Protein AF-A0A560P5G9-F1 (afdb_monomer_lite)

pLDDT: mean 82.98, std 13.82, range [34.44, 97.81]

Secondary structure (DSSP, 8-state):
-HHHHHHHHHHHGGGSTTT-SPPHHHHHH-HHHHHHHHHHH---HHHHHHHHHHHHHH-HHHHSS-PPPGGGS---PPP-PPPPPPPHHHHHHHHHHHHHHHHHHGGGTTTHHHHHHGGGSTTTB--HHHHHHHH-TTSPPPPBHHHHHHHTT-TTTTSGGG--SSHHHHHHHHHHHHHHHHHHHHHHH---HHHHTT-BTT-EEEEESS--EE-TTS-EEE----EEEEEEE-TTTSS-EEEEEEE-HHHHHHHHHHHHHHHHHHHHHT---STTSBSSB-GGGGSTTGGGPPS-B----HHHHTT-GGG--B--HHHHHHHHHH-TTS--TT-GGG-TTSBP---HHHHHHHHHHHHHHHSSS-HHHHHHHTT-SSHHHHHHHTTTGGGS--SSSEEETTTTEEEPPTT-GGG--

Structure (mmCIF, N/CA/C/O backbone):
data_AF-A0A560P5G9-F1
#
_entry.id   AF-A0A560P5G9-F1
#
loop_
_atom_site.group_PDB
_atom_site.id
_atom_site.type_symbol
_atom_site.label_atom_id
_atom_site.label_alt_id
_atom_site.label_comp_id
_atom_site.label_asym_id
_atom_site.label_entity_id
_atom_site.label_seq_id
_atom_site.pdbx_PDB_ins_code
_atom_site.Cartn_x
_atom_site.Cartn_y
_atom_site.Cartn_z
_atom_site.occupancy
_atom_site.B_iso_or_equiv
_atom_site.auth_seq_id
_atom_site.auth_comp_id
_atom_site.auth_asym_id
_atom_site.auth_atom_id
_atom_site.pdbx_PDB_model_num
ATOM 1 N N . MET A 1 1 ? -22.847 15.358 -3.577 1.00 71.81 1 MET A N 1
ATOM 2 C CA . MET A 1 1 ? -23.819 14.592 -4.395 1.00 71.81 1 MET A CA 1
ATOM 3 C C . MET A 1 1 ? -25.235 14.656 -3.817 1.00 71.81 1 MET A C 1
ATOM 5 O O . MET A 1 1 ? -26.119 15.106 -4.530 1.00 71.81 1 MET A O 1
ATOM 9 N N . VAL A 1 2 ? -25.445 14.333 -2.532 1.00 85.69 2 VAL A N 1
ATOM 10 C CA . VAL A 1 2 ? -26.780 14.330 -1.884 1.00 85.69 2 VAL A CA 1
ATOM 11 C C . VAL A 1 2 ? -27.497 15.691 -1.908 1.00 85.69 2 VAL A C 1
ATOM 13 O O . VAL A 1 2 ? -28.659 15.735 -2.282 1.00 85.69 2 VAL A O 1
ATOM 16 N N . LEU A 1 3 ? -26.820 16.814 -1.629 1.00 87.56 3 LEU A N 1
ATOM 17 C CA . LEU A 1 3 ? -27.444 18.151 -1.736 1.00 87.56 3 LEU A CA 1
ATOM 18 C C . LEU A 1 3 ? -27.919 18.481 -3.160 1.00 87.56 3 LEU A C 1
ATOM 20 O O . LEU A 1 3 ? -28.943 19.126 -3.347 1.00 87.56 3 LEU A O 1
ATOM 24 N N . ARG A 1 4 ? -27.209 17.993 -4.184 1.00 89.62 4 ARG A N 1
ATOM 25 C CA . ARG A 1 4 ? -27.624 18.157 -5.584 1.00 89.62 4 ARG A CA 1
ATOM 26 C C . ARG A 1 4 ? -28.879 17.344 -5.890 1.00 89.62 4 ARG A C 1
ATOM 28 O O . ARG A 1 4 ? -29.735 17.822 -6.623 1.00 89.62 4 ARG A O 1
ATOM 35 N N . MET A 1 5 ? -28.984 16.141 -5.325 1.00 89.50 5 MET A N 1
ATOM 36 C CA . MET A 1 5 ? -30.197 15.322 -5.407 1.00 89.50 5 MET A CA 1
ATOM 37 C C . MET A 1 5 ? -31.365 16.001 -4.686 1.00 89.50 5 MET A C 1
ATOM 39 O O . MET A 1 5 ? -32.452 16.066 -5.242 1.00 89.50 5 MET A O 1
ATOM 43 N N . ALA A 1 6 ? -31.121 16.571 -3.503 1.00 92.00 6 ALA A N 1
ATOM 44 C CA . ALA A 1 6 ? -32.118 17.319 -2.739 1.00 92.00 6 ALA A CA 1
ATOM 45 C C . ALA A 1 6 ? -32.667 18.513 -3.535 1.00 92.00 6 ALA A C 1
ATOM 47 O O . ALA A 1 6 ? -33.876 18.650 -3.679 1.00 92.00 6 ALA A O 1
ATOM 48 N N . MET A 1 7 ? -31.790 19.319 -4.146 1.00 92.50 7 MET A N 1
ATOM 49 C CA . MET A 1 7 ? -32.210 20.444 -4.993 1.00 92.50 7 MET A CA 1
ATOM 50 C C . MET A 1 7 ? -33.044 19.999 -6.202 1.00 92.50 7 MET A C 1
ATOM 52 O O . MET A 1 7 ? -34.042 20.640 -6.525 1.00 92.50 7 MET A O 1
ATOM 56 N N . LYS A 1 8 ? -32.665 18.895 -6.863 1.00 92.44 8 LYS A N 1
ATOM 57 C CA . LYS A 1 8 ? -33.441 18.339 -7.984 1.00 92.44 8 LYS A CA 1
ATOM 58 C C . LYS A 1 8 ? -34.824 17.876 -7.536 1.00 92.44 8 LYS A C 1
ATOM 60 O O . LYS A 1 8 ? -35.811 18.295 -8.129 1.00 92.44 8 LYS A O 1
ATOM 65 N N . PHE A 1 9 ? -34.891 17.108 -6.450 1.00 94.00 9 PHE A N 1
ATOM 66 C CA . PHE A 1 9 ? -36.147 16.649 -5.863 1.00 94.00 9 PHE A CA 1
ATOM 67 C C . PHE A 1 9 ? -37.080 17.814 -5.522 1.00 94.00 9 PHE A C 1
ATOM 69 O O . PHE A 1 9 ? -38.258 17.784 -5.874 1.00 94.00 9 PHE A O 1
ATOM 76 N N . CYS A 1 10 ? -36.549 18.855 -4.875 1.00 95.06 10 CYS A N 1
ATOM 77 C CA . CYS A 1 10 ? -37.292 20.062 -4.526 1.00 95.06 10 CYS A CA 1
ATOM 78 C C . CYS A 1 10 ? -37.904 20.748 -5.757 1.00 95.06 10 CYS A C 1
ATOM 80 O O . CYS A 1 10 ? -39.062 21.163 -5.725 1.00 95.06 10 CYS A O 1
ATOM 82 N N . TYR A 1 11 ? -37.147 20.830 -6.854 1.00 93.75 11 TYR A N 1
ATOM 83 C CA . TYR A 1 11 ? -37.621 21.406 -8.110 1.00 93.75 11 TYR A CA 1
ATOM 84 C C . TYR A 1 11 ? -38.645 20.514 -8.826 1.00 93.75 11 TYR A C 1
ATOM 86 O O . TYR A 1 11 ? -39.613 21.017 -9.393 1.00 93.75 11 TYR A O 1
ATOM 94 N N . GLU A 1 12 ? -38.469 19.192 -8.782 1.00 92.50 12 GLU A N 1
ATOM 95 C CA . GLU A 1 12 ? -39.383 18.207 -9.379 1.00 92.50 12 GLU A CA 1
ATOM 96 C C . GLU A 1 12 ? -40.786 18.248 -8.752 1.00 92.50 12 GLU A C 1
ATOM 98 O O . GLU A 1 12 ? -41.773 17.989 -9.445 1.00 92.50 12 GLU A O 1
ATOM 103 N N . GLN A 1 13 ? -40.911 18.681 -7.490 1.00 91.75 13 GLN A N 1
ATOM 104 C CA . GLN A 1 13 ? -42.213 18.820 -6.826 1.00 91.75 13 GLN A CA 1
ATOM 105 C C . GLN A 1 13 ? -43.145 19.841 -7.500 1.00 91.75 13 GLN A C 1
ATOM 107 O O . GLN A 1 13 ? -44.356 19.763 -7.299 1.00 91.75 13 GLN A O 1
ATOM 112 N N . LYS A 1 14 ? -42.637 20.710 -8.392 1.00 90.12 14 LYS A N 1
ATOM 113 C CA . LYS A 1 14 ? -43.455 21.628 -9.210 1.00 90.12 14 LYS A CA 1
ATOM 114 C C . LYS A 1 14 ? -44.554 20.930 -10.014 1.00 90.12 14 LYS A C 1
ATOM 116 O O . LYS A 1 14 ? -45.541 21.560 -10.374 1.00 90.12 14 LYS A O 1
ATOM 121 N N . GLN A 1 15 ? -44.374 19.643 -10.319 1.00 86.50 15 GLN A N 1
ATOM 122 C CA . GLN A 1 15 ? -45.362 18.835 -11.037 1.00 86.50 15 GLN A CA 1
ATOM 123 C C . GLN A 1 15 ? -46.578 18.484 -10.164 1.00 86.50 15 GLN A C 1
ATOM 125 O O . GLN A 1 15 ? -47.654 18.194 -10.683 1.00 86.50 15 GLN A O 1
ATOM 130 N N . LYS A 1 16 ? -46.440 18.535 -8.834 1.00 86.75 16 LYS A N 1
ATOM 131 C CA . LYS A 1 16 ? -47.523 18.296 -7.878 1.00 86.75 16 LYS A CA 1
ATOM 132 C C . LYS A 1 16 ? -48.209 19.629 -7.574 1.00 86.75 16 LYS A C 1
ATOM 134 O O . LYS A 1 16 ? -47.685 20.448 -6.822 1.00 86.75 16 LYS A O 1
ATOM 139 N N . ARG A 1 17 ? -49.409 19.827 -8.134 1.00 81.19 17 ARG A N 1
ATOM 140 C CA . ARG A 1 17 ? -50.190 21.084 -8.069 1.00 81.19 17 ARG A CA 1
ATOM 141 C C . ARG A 1 17 ? -50.418 21.624 -6.647 1.00 81.19 17 ARG A C 1
ATOM 143 O O . ARG A 1 17 ? -50.557 22.828 -6.485 1.00 81.19 17 ARG A O 1
ATOM 150 N N . LEU A 1 18 ? -50.443 20.749 -5.639 1.00 82.75 18 LEU A N 1
ATOM 151 C CA . LEU A 1 18 ? -50.641 21.104 -4.226 1.00 82.75 18 LEU A CA 1
ATOM 152 C C . LEU A 1 18 ? -49.345 21.421 -3.459 1.00 82.75 18 LEU A C 1
ATOM 154 O O . LEU A 1 18 ? -49.421 21.942 -2.353 1.00 82.75 18 LEU A O 1
ATOM 158 N N . VAL A 1 19 ? -48.174 21.084 -4.008 1.00 86.19 19 VAL A N 1
ATOM 159 C CA . VAL A 1 19 ? -46.874 21.239 -3.327 1.00 86.19 19 VAL A CA 1
ATOM 160 C C . VAL A 1 19 ? -46.068 22.378 -3.947 1.00 86.19 19 VAL A C 1
ATOM 162 O O . VAL A 1 19 ? -45.534 23.216 -3.227 1.00 86.19 19 VAL A O 1
ATOM 165 N N . GLY A 1 20 ? -46.002 22.437 -5.281 1.00 88.81 20 GLY A N 1
ATOM 166 C CA . GLY A 1 20 ? -45.178 23.420 -5.984 1.00 88.81 20 GLY A CA 1
ATOM 167 C C . GLY A 1 20 ? -43.673 23.166 -5.830 1.00 88.81 20 GLY A C 1
ATOM 168 O O . GLY A 1 20 ? -43.239 22.072 -5.476 1.00 88.81 20 GLY A O 1
ATOM 169 N N . VAL A 1 21 ? -42.855 24.172 -6.153 1.00 91.94 21 VAL A N 1
ATOM 170 C CA . VAL A 1 21 ? -41.396 24.101 -5.961 1.00 91.94 21 VAL A CA 1
ATOM 171 C C . VAL A 1 21 ? -41.089 24.220 -4.471 1.00 91.94 21 VAL A C 1
ATOM 173 O O . VAL A 1 21 ? -41.477 25.204 -3.846 1.00 91.94 21 VAL A O 1
ATOM 176 N N . LEU A 1 22 ? -40.358 23.250 -3.923 1.00 93.94 22 LEU A N 1
ATOM 177 C CA . LEU A 1 22 ? -39.898 23.305 -2.537 1.00 93.94 22 LEU A CA 1
ATOM 178 C C . LEU A 1 22 ? -38.559 24.039 -2.418 1.00 93.94 22 LEU A C 1
ATOM 180 O O . LEU A 1 22 ? -37.716 23.972 -3.314 1.00 93.94 22 LEU A O 1
ATOM 184 N N . SER A 1 23 ? -38.312 24.674 -1.276 1.00 93.31 23 SER A N 1
ATOM 185 C CA . SER A 1 23 ? -36.971 25.111 -0.879 1.00 93.31 23 SER A CA 1
ATOM 186 C C . SER A 1 23 ? -36.222 23.999 -0.129 1.00 93.31 23 SER A C 1
ATOM 188 O O . SER A 1 23 ? -36.818 23.032 0.354 1.00 93.31 23 SER A O 1
ATOM 190 N N . LEU A 1 24 ? -34.894 24.121 -0.013 1.00 91.31 24 LEU A N 1
ATOM 191 C CA . LEU A 1 24 ? -34.109 23.219 0.844 1.00 91.31 24 LEU A CA 1
ATOM 192 C C . LEU A 1 24 ? -34.473 23.385 2.324 1.00 91.31 24 LEU A C 1
ATOM 194 O O . LEU A 1 24 ? -34.481 22.408 3.063 1.00 91.31 24 LEU A O 1
ATOM 198 N N . GLU A 1 25 ? -34.812 24.604 2.739 1.00 92.62 25 GLU A N 1
ATOM 199 C CA . GLU A 1 25 ? -35.335 24.878 4.075 1.00 92.62 25 GLU A CA 1
ATOM 200 C C . GLU A 1 25 ? -36.607 24.066 4.336 1.00 92.62 25 GLU A C 1
ATOM 202 O O . GLU A 1 25 ? -36.661 23.315 5.306 1.00 92.62 25 GLU A O 1
ATOM 207 N N . GLN A 1 26 ? -37.596 24.123 3.440 1.00 92.44 26 GLN A N 1
ATOM 208 C CA . GLN A 1 26 ? -38.831 23.342 3.565 1.00 92.44 26 GLN A CA 1
ATOM 209 C C . GLN A 1 26 ? -38.547 21.837 3.594 1.00 92.44 26 GLN A C 1
ATOM 211 O O . GLN A 1 26 ? -39.134 21.107 4.392 1.00 92.44 26 GLN A O 1
ATOM 216 N N . LEU A 1 27 ? -37.611 21.369 2.765 1.00 93.19 27 LEU A N 1
ATOM 217 C CA . LEU A 1 27 ? -37.204 19.967 2.758 1.00 93.19 27 LEU A CA 1
ATOM 218 C C . LEU A 1 27 ? -36.605 19.525 4.102 1.00 93.19 27 LEU A C 1
ATOM 220 O O . LEU A 1 27 ? -36.871 18.410 4.540 1.00 93.19 27 LEU A O 1
ATOM 224 N N . PHE A 1 28 ? -35.794 20.366 4.747 1.00 92.81 28 PHE A N 1
ATOM 225 C CA . PHE A 1 28 ? -35.092 20.025 5.989 1.00 92.81 28 PHE A CA 1
ATOM 226 C C . PHE A 1 28 ? -35.846 20.391 7.273 1.00 92.81 28 PHE A C 1
ATOM 228 O O . PHE A 1 28 ? -35.380 20.030 8.354 1.00 92.81 28 PHE A O 1
ATOM 235 N N . THR A 1 29 ? -36.993 21.064 7.171 1.00 91.88 29 THR A N 1
ATOM 236 C CA . THR A 1 29 ? -37.846 21.464 8.306 1.00 91.88 29 THR A CA 1
ATOM 237 C C . THR A 1 29 ? -39.138 20.652 8.386 1.00 91.88 29 THR A C 1
ATOM 239 O O . THR A 1 29 ? -39.645 20.426 9.481 1.00 91.88 29 THR A O 1
ATOM 242 N N . VAL A 1 30 ? -39.667 20.166 7.255 1.00 91.81 30 VAL A N 1
ATOM 243 C CA . VAL A 1 30 ? -40.956 19.459 7.202 1.00 91.81 30 VAL A CA 1
ATOM 244 C C . VAL A 1 30 ? -40.748 17.940 7.118 1.00 91.81 30 VAL A C 1
ATOM 246 O O . VAL A 1 30 ? -40.237 17.450 6.104 1.00 91.81 30 VAL A O 1
ATOM 249 N N . PRO A 1 31 ? -41.182 17.153 8.129 1.00 90.25 31 PRO A N 1
ATOM 250 C CA . PRO A 1 31 ? -40.898 15.717 8.179 1.00 90.25 31 PRO A CA 1
ATOM 251 C C . PRO A 1 31 ? -41.383 14.941 6.954 1.00 90.25 31 PRO A C 1
ATOM 253 O O . PRO A 1 31 ? -40.694 14.053 6.455 1.00 90.25 31 PRO A O 1
ATOM 256 N N . VAL A 1 32 ? -42.557 15.308 6.437 1.00 89.56 32 VAL A N 1
ATOM 257 C CA . VAL A 1 32 ? -43.189 14.641 5.293 1.00 89.56 32 VAL A CA 1
ATOM 258 C C . VAL A 1 32 ? -42.369 14.823 4.012 1.00 89.56 32 VAL A C 1
ATOM 260 O O . VAL A 1 32 ? -42.210 13.870 3.248 1.00 89.56 32 VAL A O 1
ATOM 263 N N . TYR A 1 33 ? -41.802 16.012 3.785 1.00 91.88 33 TYR A N 1
ATOM 264 C CA . TYR A 1 33 ? -40.976 16.275 2.604 1.00 91.88 33 TYR A CA 1
ATOM 265 C C . TYR A 1 33 ? -39.641 15.542 2.679 1.00 91.88 33 TYR A C 1
ATOM 267 O O . TYR A 1 33 ? -39.223 14.936 1.690 1.00 91.88 33 TYR A O 1
ATOM 275 N N . LEU A 1 34 ? -39.011 15.515 3.856 1.00 89.88 34 LEU A N 1
ATOM 276 C CA . LEU A 1 34 ? -37.773 14.767 4.054 1.00 89.88 34 LEU A CA 1
ATOM 277 C C . LEU A 1 34 ? -37.990 13.257 3.883 1.00 89.88 34 LEU A C 1
ATOM 279 O O . LEU A 1 34 ? -37.208 12.598 3.198 1.00 89.88 34 LEU A O 1
ATOM 283 N N . ALA A 1 35 ? -39.081 12.712 4.428 1.00 87.75 35 ALA A N 1
ATOM 284 C CA . ALA A 1 35 ? -39.446 11.308 4.249 1.00 87.75 35 ALA A CA 1
ATOM 285 C C . ALA A 1 35 ? -39.713 10.961 2.772 1.00 87.75 35 ALA A C 1
ATOM 287 O O . ALA A 1 35 ? -39.251 9.926 2.286 1.00 87.75 35 ALA A O 1
ATOM 288 N N . ALA A 1 36 ? -40.408 11.836 2.036 1.00 89.06 36 ALA A N 1
ATOM 289 C CA . ALA A 1 36 ? -40.641 11.662 0.604 1.00 89.06 36 ALA A CA 1
ATOM 290 C C . ALA A 1 36 ? -39.327 11.672 -0.194 1.00 89.06 36 ALA A C 1
ATOM 292 O O . ALA A 1 36 ? -39.118 10.794 -1.029 1.00 89.06 36 ALA A O 1
ATOM 293 N N . PHE A 1 37 ? -38.407 12.589 0.118 1.00 91.62 37 PHE A N 1
ATOM 294 C CA . PHE A 1 37 ? -37.076 12.625 -0.486 1.00 91.62 37 PHE A CA 1
ATOM 295 C C . PHE A 1 37 ? -36.280 11.342 -0.223 1.00 91.62 37 PHE A C 1
ATOM 297 O O . PHE A 1 37 ? -35.709 10.772 -1.153 1.00 91.62 37 PHE A O 1
ATOM 304 N N . ILE A 1 38 ? -36.270 10.856 1.023 1.00 89.00 38 ILE A N 1
ATOM 305 C CA . ILE A 1 38 ? -35.575 9.616 1.397 1.00 89.00 38 ILE A CA 1
ATOM 306 C C . ILE A 1 38 ? -36.136 8.428 0.606 1.00 89.00 38 ILE A C 1
ATOM 308 O O . ILE A 1 38 ? -35.370 7.628 0.067 1.00 89.00 38 ILE A O 1
ATOM 312 N N . ARG A 1 39 ? -37.464 8.336 0.493 1.00 86.94 39 ARG A N 1
ATOM 313 C CA . ARG A 1 39 ? -38.150 7.247 -0.211 1.00 86.94 39 ARG A CA 1
ATOM 314 C C . ARG A 1 39 ? -37.923 7.279 -1.724 1.00 86.94 39 ARG A C 1
ATOM 316 O O . ARG A 1 39 ? -37.672 6.233 -2.317 1.00 86.94 39 ARG A O 1
ATOM 323 N N . GLU A 1 40 ? -38.036 8.452 -2.344 1.00 86.81 40 GLU A N 1
ATOM 324 C CA . GLU A 1 40 ? -38.000 8.604 -3.805 1.00 86.81 40 GLU A CA 1
ATOM 325 C C . GLU A 1 40 ? -36.568 8.613 -4.350 1.00 86.81 40 GLU A C 1
ATOM 327 O O . GLU A 1 40 ? -36.275 7.940 -5.335 1.00 86.81 40 GLU A O 1
ATOM 332 N N . GLN A 1 41 ? -35.655 9.330 -3.691 1.00 88.19 41 GLN A N 1
ATOM 333 C CA . GLN A 1 41 ? -34.289 9.521 -4.188 1.00 88.19 41 GLN A CA 1
ATOM 334 C C . GLN A 1 41 ? -33.287 8.524 -3.602 1.00 88.19 41 GLN A C 1
ATOM 336 O O . GLN A 1 41 ? -32.151 8.468 -4.073 1.00 88.19 41 GLN A O 1
ATOM 341 N N . LYS A 1 42 ? -33.684 7.764 -2.568 1.00 84.75 42 LYS A N 1
ATOM 342 C CA . LYS A 1 42 ? -32.856 6.763 -1.869 1.00 84.75 42 LYS A CA 1
ATOM 343 C C . LYS A 1 42 ? -31.412 7.249 -1.643 1.00 84.75 42 LYS A C 1
ATOM 345 O O . LYS A 1 42 ? -30.459 6.593 -2.071 1.00 84.75 42 LYS A O 1
ATOM 350 N N . PRO A 1 43 ? -31.219 8.433 -1.027 1.00 82.62 43 PRO A N 1
ATOM 351 C CA . PRO A 1 43 ? -29.888 8.976 -0.802 1.00 82.62 43 PRO A CA 1
ATOM 352 C C . PRO A 1 43 ? -29.088 8.049 0.118 1.00 82.62 43 PRO A C 1
ATOM 354 O O . PRO A 1 43 ? -29.647 7.366 0.974 1.00 82.62 43 PRO A O 1
ATOM 357 N N . VAL A 1 44 ? -27.758 8.067 -0.009 1.00 81.00 44 VAL A N 1
ATOM 358 C CA . VAL A 1 44 ? -26.877 7.313 0.895 1.00 81.00 44 VAL A CA 1
ATOM 359 C C . VAL A 1 44 ? -27.112 7.788 2.334 1.00 81.00 44 VAL A C 1
ATOM 361 O O . VAL A 1 44 ? -26.684 8.888 2.696 1.00 81.00 44 VAL A O 1
ATOM 364 N N . GLY A 1 45 ? -27.773 6.957 3.149 1.00 78.75 45 GLY A N 1
ATOM 365 C CA . GLY A 1 45 ? -28.266 7.323 4.484 1.00 78.75 45 GLY A CA 1
ATOM 366 C C . GLY A 1 45 ? -27.190 7.948 5.369 1.00 78.75 45 GLY A C 1
ATOM 367 O O . GLY A 1 45 ? -27.379 9.043 5.885 1.00 78.75 45 GLY A O 1
ATOM 368 N N . LYS A 1 46 ? -25.992 7.347 5.421 1.00 75.94 46 LYS A N 1
ATOM 369 C CA . LYS A 1 46 ? -24.834 7.875 6.170 1.00 75.94 46 LYS A CA 1
ATOM 370 C C . LYS A 1 46 ? -24.462 9.313 5.784 1.00 75.94 46 LYS A C 1
ATOM 372 O O . LYS A 1 46 ? -24.117 10.114 6.651 1.00 75.94 46 LYS A O 1
ATOM 377 N N . VAL A 1 47 ? -24.516 9.643 4.493 1.00 82.56 47 VAL A N 1
ATOM 378 C CA . VAL A 1 47 ? -24.169 10.981 3.989 1.00 82.56 47 VAL A CA 1
ATOM 379 C C . VAL A 1 47 ? -25.269 11.978 4.343 1.00 82.56 47 VAL A C 1
ATOM 381 O O . VAL A 1 47 ? -24.958 13.076 4.797 1.00 82.56 47 VAL A O 1
ATOM 384 N N . LEU A 1 48 ? -26.542 11.595 4.194 1.00 86.25 48 LEU A N 1
ATOM 385 C CA . LEU A 1 48 ? -27.674 12.440 4.579 1.00 86.25 48 LEU A CA 1
ATOM 386 C C . LEU A 1 48 ? -27.689 12.709 6.091 1.00 86.25 48 LEU A C 1
ATOM 388 O O . LEU A 1 48 ? -27.779 13.863 6.496 1.00 86.25 48 LEU A O 1
ATOM 392 N N . THR A 1 49 ? -27.506 11.680 6.921 1.00 85.62 49 THR A N 1
ATOM 393 C CA . THR A 1 49 ? -27.395 11.815 8.381 1.00 85.62 49 THR A CA 1
ATOM 394 C C . THR A 1 49 ? -26.234 12.725 8.773 1.00 85.62 49 THR A C 1
ATOM 396 O O . THR A 1 49 ? -26.387 13.563 9.659 1.00 85.62 49 THR A O 1
ATOM 399 N N . GLY A 1 50 ? -25.083 12.608 8.100 1.00 84.31 50 GLY A N 1
ATOM 400 C CA . GLY A 1 50 ? -23.943 13.503 8.308 1.00 84.31 50 GLY A CA 1
ATOM 401 C C . GLY A 1 50 ? -24.267 14.964 7.983 1.00 84.31 50 GLY A C 1
ATOM 402 O O . GLY A 1 50 ? -23.950 15.843 8.780 1.00 84.31 50 GLY A O 1
ATOM 403 N N . ILE A 1 51 ? -24.949 15.218 6.860 1.00 87.81 51 ILE A N 1
ATOM 404 C CA . ILE A 1 51 ? -25.395 16.564 6.463 1.00 87.81 51 ILE A CA 1
ATOM 405 C C . ILE A 1 51 ? -26.379 17.131 7.490 1.00 87.81 51 ILE A C 1
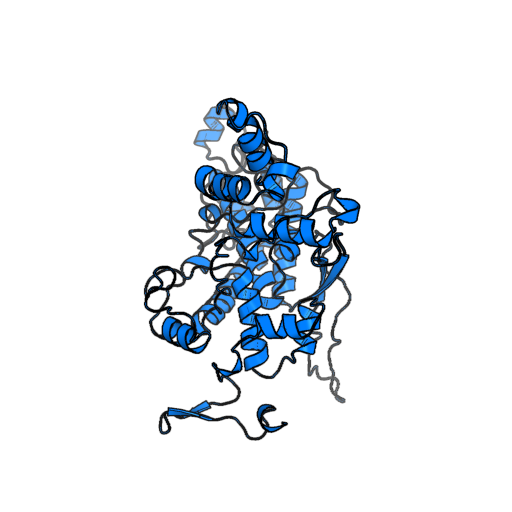ATOM 407 O O . ILE A 1 51 ? -26.181 18.247 7.960 1.00 87.81 51 ILE A O 1
ATOM 411 N N . LEU A 1 52 ? -27.402 16.366 7.878 1.00 89.38 52 LEU A N 1
ATOM 412 C CA . LEU A 1 52 ? -28.406 16.810 8.847 1.00 89.38 52 LEU A CA 1
ATOM 413 C C . LEU A 1 52 ? -27.774 17.108 10.212 1.00 89.38 52 LEU A C 1
ATOM 415 O O . LEU A 1 52 ? -28.043 18.158 10.782 1.00 89.38 52 LEU A O 1
ATOM 419 N N . ARG A 1 53 ? -26.868 16.252 10.710 1.00 87.56 53 ARG A N 1
ATOM 420 C CA . ARG A 1 53 ? -26.129 16.512 11.961 1.00 87.56 53 ARG A CA 1
ATOM 421 C C . ARG A 1 53 ? -25.265 17.766 11.871 1.00 87.56 53 ARG A C 1
ATOM 423 O O . ARG A 1 53 ? -25.235 18.540 12.822 1.00 87.56 53 ARG A O 1
ATOM 430 N N . ALA A 1 54 ? -24.586 17.976 10.743 1.00 87.25 54 ALA A N 1
ATOM 431 C CA . ALA A 1 54 ? -23.794 19.180 10.528 1.00 87.25 54 ALA A CA 1
ATOM 432 C C . ALA A 1 54 ? -24.684 20.434 10.546 1.00 87.25 54 ALA A C 1
ATOM 434 O O . ALA A 1 54 ? -24.377 21.380 11.263 1.00 87.25 54 ALA A O 1
ATOM 435 N N . LEU A 1 55 ? -25.819 20.424 9.843 1.00 88.94 55 LEU A N 1
ATOM 436 C CA . LEU A 1 55 ? -26.763 21.543 9.850 1.00 88.94 55 LEU A CA 1
ATOM 437 C C . LEU A 1 55 ? -27.357 21.793 11.249 1.00 88.94 55 LEU A C 1
ATOM 439 O O . LEU A 1 55 ? -27.363 22.928 11.713 1.00 88.94 55 LEU A O 1
ATOM 443 N N . VAL A 1 56 ? -27.758 20.745 11.975 1.00 88.38 56 VAL A N 1
ATOM 444 C CA . VAL A 1 56 ? -28.208 20.869 13.374 1.00 88.38 56 VAL A CA 1
ATOM 445 C C . VAL A 1 56 ? -27.115 21.499 14.248 1.00 88.38 56 VAL A C 1
ATOM 447 O O . VAL A 1 56 ? -27.415 22.384 15.043 1.00 88.38 56 VAL A O 1
ATOM 450 N N . SER A 1 57 ? -25.846 21.111 14.065 1.00 86.19 57 SER A N 1
ATOM 451 C CA . SER A 1 57 ? -24.717 21.672 14.827 1.00 86.19 57 SER A CA 1
ATOM 452 C C . SER A 1 57 ? -24.428 23.149 14.527 1.00 86.19 57 SER A C 1
ATOM 454 O O . SER A 1 57 ? -23.949 23.864 15.402 1.00 86.19 57 SER A O 1
ATOM 456 N N . VAL A 1 58 ? -24.743 23.624 13.314 1.00 88.12 58 VAL A N 1
ATOM 457 C CA . VAL A 1 58 ? -24.648 25.051 12.949 1.00 88.12 58 VAL A CA 1
ATOM 458 C C . VAL A 1 58 ? -25.698 25.877 13.707 1.00 88.12 58 VAL A C 1
ATOM 460 O O . VAL A 1 58 ? -25.445 27.038 14.032 1.00 88.12 58 VAL A O 1
ATOM 463 N N . GLY A 1 59 ? -26.835 25.260 14.043 1.00 85.75 59 GLY A N 1
ATOM 464 C CA . GLY A 1 59 ? -27.886 25.832 14.877 1.00 85.75 59 GLY A CA 1
ATOM 465 C C . GLY A 1 59 ? -28.868 26.726 14.113 1.00 85.75 59 GLY A C 1
ATOM 466 O O . GLY A 1 59 ? -28.519 27.401 13.142 1.00 85.75 59 GLY A O 1
ATOM 467 N N . GLY A 1 60 ? -30.120 26.757 14.584 1.00 86.06 60 GLY A N 1
ATOM 468 C CA . GLY A 1 60 ? -31.215 27.469 13.912 1.00 86.06 60 GLY A CA 1
ATOM 469 C C . GLY A 1 60 ? -31.004 28.980 13.797 1.00 86.06 60 GLY A C 1
ATOM 470 O O . GLY A 1 60 ? -31.355 29.565 12.780 1.00 86.06 60 GLY A O 1
ATOM 471 N N . ASN A 1 61 ? -30.324 29.598 14.768 1.00 86.06 61 ASN A N 1
ATOM 472 C CA . ASN A 1 61 ? -30.035 31.038 14.755 1.00 86.06 61 ASN A CA 1
ATOM 473 C C . ASN A 1 61 ? -29.152 31.465 13.573 1.00 86.06 61 ASN A C 1
ATOM 475 O O . ASN A 1 61 ? -29.245 32.599 13.119 1.00 86.06 61 ASN A O 1
ATOM 479 N N . ARG A 1 62 ? -28.279 30.573 13.086 1.00 88.19 62 ARG A N 1
ATOM 480 C CA . ARG A 1 62 ? -27.397 30.848 11.941 1.00 88.19 62 ARG A CA 1
ATOM 481 C C . ARG A 1 62 ? -28.011 30.418 10.613 1.00 88.19 62 ARG A C 1
ATOM 483 O O . ARG A 1 62 ? -27.704 31.014 9.589 1.00 88.19 62 ARG A O 1
ATOM 490 N N . LEU A 1 63 ? -28.841 29.375 10.628 1.00 86.38 63 LEU A N 1
ATOM 491 C CA . LEU A 1 63 ? -29.498 28.851 9.429 1.00 86.38 63 LEU A CA 1
ATOM 492 C C . LEU A 1 63 ? -30.789 29.595 9.070 1.00 86.38 63 LEU A C 1
ATOM 494 O O . LEU A 1 63 ? -31.207 29.537 7.920 1.00 86.38 63 LEU A O 1
ATOM 498 N N . GLY A 1 64 ? -31.418 30.268 10.036 1.00 89.06 64 GLY A N 1
ATOM 499 C CA . GLY A 1 64 ? -32.741 30.880 9.892 1.00 89.06 64 GLY A CA 1
ATOM 500 C C . GLY A 1 64 ? -33.903 29.905 10.117 1.00 89.06 64 GLY A C 1
ATOM 501 O O . GLY A 1 64 ? -35.047 30.339 10.174 1.00 89.06 64 GLY A O 1
ATOM 502 N N . TYR A 1 65 ? -33.628 28.607 10.289 1.00 90.19 65 TYR A N 1
ATOM 503 C CA . TYR A 1 65 ? -34.636 27.568 10.503 1.00 90.19 65 TYR A CA 1
ATOM 504 C C . TYR A 1 65 ? -34.102 26.397 11.338 1.00 90.19 65 TYR A C 1
ATOM 506 O O . TYR A 1 65 ? -32.902 26.113 11.364 1.00 90.19 65 TYR A O 1
ATOM 514 N N . ALA A 1 66 ? -35.007 25.691 12.020 1.00 89.19 66 ALA A N 1
ATOM 515 C CA . ALA A 1 66 ? -34.679 24.509 12.811 1.00 89.19 66 ALA A CA 1
ATOM 516 C C . ALA A 1 66 ? -34.656 23.251 11.932 1.00 89.19 66 ALA A C 1
ATOM 518 O O . ALA A 1 66 ? -35.676 22.838 11.384 1.00 89.19 66 ALA A O 1
ATOM 519 N N . VAL A 1 67 ? -33.485 22.628 11.807 1.00 91.38 67 VAL A N 1
ATOM 520 C CA . VAL A 1 67 ? -33.328 21.399 11.021 1.00 91.38 67 VAL A CA 1
ATOM 521 C C . VAL A 1 67 ? -33.865 20.200 11.784 1.00 91.38 67 VAL A C 1
ATOM 523 O O . VAL A 1 67 ? -33.605 20.037 12.976 1.00 91.38 67 VAL A O 1
ATOM 526 N N . LEU A 1 68 ? -34.589 19.340 11.072 1.00 88.62 68 LEU A N 1
ATOM 527 C CA . LEU A 1 68 ? -35.116 18.098 11.612 1.00 88.62 68 LEU A CA 1
ATOM 528 C C . LEU A 1 68 ? -34.010 17.212 12.182 1.00 88.62 68 LEU A C 1
ATOM 530 O O . LEU A 1 68 ? -32.948 17.036 11.578 1.00 88.62 68 LEU A O 1
ATOM 534 N N . ASN A 1 69 ? -34.296 16.591 13.327 1.00 81.50 69 ASN A N 1
ATOM 535 C CA . ASN A 1 69 ? -33.372 15.644 13.924 1.00 81.50 69 ASN A CA 1
ATOM 536 C C . ASN A 1 69 ? -33.299 14.373 13.055 1.00 81.50 69 ASN A C 1
ATOM 538 O O . ASN A 1 69 ? -34.322 13.706 12.874 1.00 81.50 69 ASN A O 1
ATOM 542 N N . PRO A 1 70 ? -32.116 13.989 12.541 1.00 75.38 70 PRO A N 1
ATOM 543 C CA . PRO A 1 70 ? -31.977 12.781 11.737 1.00 75.38 70 PRO A CA 1
ATOM 544 C C . PRO A 1 70 ? -32.373 11.490 12.468 1.00 75.38 70 PRO A C 1
ATOM 546 O O . PRO A 1 70 ? -32.647 10.506 11.793 1.00 75.38 70 PRO A O 1
ATOM 549 N N . SER A 1 71 ? -32.434 11.470 13.808 1.00 74.12 71 SER A N 1
ATOM 550 C CA . SER A 1 71 ? -32.924 10.309 14.568 1.00 74.12 71 SER A CA 1
ATOM 551 C C . SER A 1 71 ? -34.433 10.074 14.438 1.00 74.12 71 SER A C 1
ATOM 553 O O . SER A 1 71 ? -34.901 9.000 14.793 1.00 74.12 71 SER A O 1
ATOM 555 N N . ALA A 1 72 ? -35.198 11.057 13.951 1.00 75.00 72 ALA A N 1
ATOM 556 C CA . ALA A 1 72 ? -36.637 10.921 13.707 1.00 75.00 72 ALA A CA 1
ATOM 557 C C . ALA A 1 72 ? -36.958 10.125 12.427 1.00 75.00 72 ALA A C 1
ATOM 559 O O . ALA A 1 72 ? -38.121 9.856 12.138 1.00 75.00 72 ALA A O 1
ATOM 560 N N . PHE A 1 73 ? -35.936 9.759 11.652 1.00 77.56 73 PHE A N 1
ATOM 561 C CA . PHE A 1 73 ? -36.067 9.005 10.412 1.00 77.56 73 PHE A CA 1
ATOM 562 C C . PHE A 1 73 ? -35.295 7.698 10.547 1.00 77.56 73 PHE A C 1
ATOM 564 O O . PHE A 1 73 ? -34.184 7.697 11.078 1.00 77.56 73 PHE A O 1
ATOM 571 N N . ASP A 1 74 ? -35.845 6.602 10.011 1.00 67.31 74 ASP A N 1
ATOM 572 C CA . ASP A 1 74 ? -35.160 5.303 9.925 1.00 67.31 74 ASP A CA 1
ATOM 573 C C . ASP A 1 74 ? -34.073 5.331 8.833 1.00 67.31 74 ASP A C 1
ATOM 575 O O . ASP A 1 74 ? -34.067 4.587 7.854 1.00 67.31 74 ASP A O 1
ATOM 579 N N . LEU A 1 75 ? -33.145 6.275 8.973 1.00 67.00 75 LEU A N 1
ATOM 580 C CA . LEU A 1 75 ? -31.920 6.383 8.204 1.00 67.00 75 LEU A CA 1
ATOM 581 C C . LEU A 1 75 ? -30.912 5.427 8.830 1.00 67.00 75 LEU A C 1
ATOM 583 O O . LEU A 1 75 ? -29.904 5.886 9.376 1.00 67.00 75 LEU A O 1
ATOM 587 N N . LYS A 1 76 ? -31.199 4.115 8.803 1.00 54.94 76 LYS A N 1
ATOM 588 C CA . LYS A 1 76 ? -30.257 3.100 9.284 1.00 54.94 76 LYS A CA 1
ATOM 589 C C . LYS A 1 76 ? -28.911 3.382 8.636 1.00 54.94 76 LYS A C 1
ATOM 591 O O . LYS A 1 76 ? -28.731 3.234 7.424 1.00 54.94 76 LYS A O 1
ATOM 596 N N . ALA A 1 77 ? -27.962 3.851 9.441 1.00 50.72 77 ALA A N 1
ATOM 597 C CA . ALA A 1 77 ? -26.580 3.714 9.052 1.00 50.72 77 ALA A CA 1
ATOM 598 C C . ALA A 1 77 ? -26.376 2.201 8.919 1.00 50.72 77 ALA A C 1
ATOM 600 O O . ALA A 1 77 ? -26.790 1.484 9.830 1.00 50.72 77 ALA A O 1
ATOM 601 N N . PRO A 1 78 ? -25.825 1.694 7.805 1.00 52.75 78 PRO A N 1
ATOM 602 C CA . PRO A 1 78 ? -25.414 0.300 7.783 1.00 52.75 78 PRO A CA 1
ATOM 603 C C . PRO A 1 78 ? -24.538 0.073 9.014 1.00 52.75 78 PRO A C 1
ATOM 605 O O . PRO A 1 78 ? -23.687 0.930 9.298 1.00 52.75 78 PRO A O 1
ATOM 608 N N . ASP A 1 79 ? -24.791 -1.013 9.750 1.00 53.91 79 ASP A N 1
ATOM 609 C CA . ASP A 1 79 ? -23.986 -1.377 10.912 1.00 53.91 79 ASP A CA 1
ATOM 610 C C . ASP A 1 79 ? -22.524 -1.263 10.507 1.00 53.91 79 ASP A C 1
ATOM 612 O O . ASP A 1 79 ? -22.080 -1.863 9.521 1.00 53.91 79 ASP A O 1
ATOM 616 N N . PHE A 1 80 ? -21.797 -0.376 11.186 1.00 57.94 80 PHE A N 1
ATOM 617 C CA . PHE A 1 80 ? -20.419 -0.105 10.827 1.00 57.94 80 PHE A CA 1
ATOM 618 C C . PHE A 1 80 ? -19.582 -1.290 11.293 1.00 57.94 80 PHE A C 1
ATOM 620 O O . PHE A 1 80 ? -19.017 -1.273 12.382 1.00 57.94 80 PHE A O 1
ATOM 627 N N . LYS A 1 81 ? -19.527 -2.333 10.462 1.00 70.38 81 LYS A N 1
ATOM 628 C CA . LYS A 1 81 ? -18.631 -3.461 10.672 1.00 70.38 81 LYS A CA 1
ATOM 629 C C . LYS A 1 81 ? -17.208 -2.933 10.567 1.00 70.38 81 LYS A C 1
ATOM 631 O O . LYS A 1 81 ? -16.793 -2.415 9.527 1.00 70.38 81 L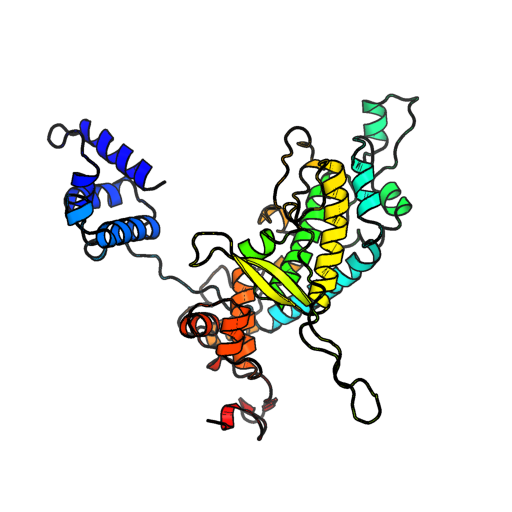YS A O 1
ATOM 636 N N . GLN A 1 82 ? -16.467 -3.017 11.662 1.00 78.56 82 GLN A N 1
ATOM 637 C CA . GLN A 1 82 ? -15.055 -2.683 11.653 1.00 78.56 82 GLN A CA 1
ATOM 638 C C . GLN A 1 82 ? -14.328 -3.625 10.673 1.00 78.56 82 GLN A C 1
ATOM 640 O O . GLN A 1 82 ? -14.632 -4.815 10.608 1.00 78.56 82 GLN A O 1
ATOM 645 N N . HIS A 1 83 ? -13.374 -3.102 9.892 1.00 85.00 83 HIS A N 1
ATOM 646 C CA . HIS A 1 83 ? -12.546 -3.919 8.985 1.00 85.00 83 HIS A CA 1
ATOM 647 C C . HIS A 1 83 ? -11.939 -5.088 9.749 1.00 85.00 83 HIS A C 1
ATOM 649 O O . HIS A 1 83 ? -11.332 -4.776 10.753 1.00 85.00 83 HIS A O 1
ATOM 655 N N . PRO A 1 84 ? -12.044 -6.361 9.351 1.00 90.88 84 PRO A N 1
ATOM 656 C CA . PRO A 1 84 ? -11.534 -7.475 10.157 1.00 90.88 84 PRO A CA 1
ATOM 657 C C . PRO A 1 84 ? -10.012 -7.413 10.346 1.00 90.88 84 PRO A C 1
ATOM 659 O O . PRO A 1 84 ? -9.311 -6.742 9.586 1.00 90.88 84 PRO A O 1
ATOM 662 N N . VAL A 1 85 ? -9.505 -8.083 11.379 1.00 92.00 85 VAL A N 1
ATOM 663 C CA . VAL A 1 85 ? -8.063 -8.341 11.518 1.00 92.00 85 VAL A CA 1
ATOM 664 C C . VAL A 1 85 ? -7.641 -9.319 10.413 1.00 92.00 85 VAL A C 1
ATOM 666 O O . VAL A 1 85 ? -8.460 -10.114 9.962 1.00 92.00 85 VAL A O 1
ATOM 669 N N . ILE A 1 86 ? -6.406 -9.224 9.918 1.00 94.00 86 ILE A N 1
ATOM 670 C CA . ILE A 1 86 ? -5.831 -10.220 9.003 1.00 94.00 86 ILE A CA 1
ATOM 671 C C . ILE A 1 86 ? -5.366 -11.399 9.859 1.00 94.00 86 ILE A C 1
ATOM 673 O O . ILE A 1 86 ? -4.461 -11.172 10.652 1.00 94.00 86 ILE A O 1
ATOM 677 N N . PRO A 1 87 ? -5.913 -12.616 9.692 1.00 93.31 87 PRO A N 1
ATOM 678 C CA . PRO A 1 87 ? -5.517 -13.793 10.463 1.00 93.31 87 PRO A CA 1
ATOM 679 C C . PRO A 1 87 ? -4.007 -14.012 10.453 1.00 93.31 87 PRO A C 1
ATOM 681 O O . PRO A 1 87 ? -3.356 -13.788 9.428 1.00 93.31 87 PRO A O 1
ATOM 684 N N . THR A 1 88 ? -3.453 -14.484 11.567 1.00 89.94 88 THR A N 1
ATOM 685 C CA . THR A 1 88 ? -2.010 -14.516 11.836 1.00 89.94 88 THR A CA 1
ATOM 686 C C . THR A 1 88 ? -1.247 -15.236 10.729 1.00 89.94 88 THR A C 1
ATOM 688 O O . THR A 1 88 ? -0.240 -14.737 10.228 1.00 89.94 88 THR A O 1
ATOM 691 N N . ARG A 1 89 ? -1.761 -16.380 10.264 1.00 92.50 89 ARG A N 1
ATOM 692 C CA . ARG A 1 89 ? -1.158 -17.151 9.167 1.00 92.50 89 ARG A CA 1
ATOM 693 C C . ARG A 1 89 ? -1.092 -16.353 7.862 1.00 92.50 89 ARG A C 1
ATOM 695 O O . ARG A 1 89 ? -0.062 -16.358 7.189 1.00 92.50 89 ARG A O 1
ATOM 702 N N . ILE A 1 90 ? -2.185 -15.685 7.489 1.00 94.12 90 ILE A N 1
ATOM 703 C CA . ILE A 1 90 ? -2.251 -14.843 6.286 1.00 94.12 90 ILE A CA 1
ATOM 704 C C . ILE A 1 90 ? -1.329 -13.636 6.458 1.00 94.12 90 ILE A C 1
ATOM 706 O O . ILE A 1 90 ? -0.596 -13.292 5.537 1.00 94.12 90 ILE A O 1
ATOM 710 N N . TYR A 1 91 ? -1.317 -13.027 7.642 1.00 93.31 91 TYR A N 1
ATOM 711 C CA . TYR A 1 91 ? -0.497 -11.864 7.951 1.00 93.31 91 TYR A CA 1
ATOM 712 C C . TYR A 1 91 ? 1.004 -12.169 7.848 1.00 93.31 91 TYR A C 1
ATOM 714 O O . TYR A 1 91 ? 1.726 -11.457 7.153 1.00 93.31 91 TYR A O 1
ATOM 722 N N . LEU A 1 92 ? 1.458 -13.281 8.434 1.00 89.81 92 LEU A N 1
ATOM 723 C CA . LEU A 1 92 ? 2.834 -13.772 8.299 1.00 89.81 92 LEU A CA 1
ATOM 724 C C . LEU A 1 92 ? 3.168 -14.160 6.854 1.00 89.81 92 LEU A C 1
ATOM 726 O O . LEU A 1 92 ? 4.253 -13.856 6.366 1.00 89.81 92 LEU A O 1
ATOM 730 N N . SER A 1 93 ? 2.225 -14.779 6.136 1.00 92.75 93 SER A N 1
ATOM 731 C CA . SER A 1 93 ? 2.403 -15.079 4.713 1.00 92.75 93 SER A CA 1
ATOM 732 C C . SER A 1 93 ? 2.569 -13.809 3.877 1.00 92.75 93 SER A C 1
ATOM 734 O O . SER A 1 93 ? 3.373 -13.811 2.951 1.00 92.75 93 SER A O 1
ATOM 736 N N . LEU A 1 94 ? 1.838 -12.733 4.186 1.00 94.00 94 LEU A N 1
ATOM 737 C CA . LEU A 1 94 ? 1.995 -11.438 3.523 1.00 94.00 94 LEU A CA 1
ATOM 738 C C . LEU A 1 94 ? 3.372 -10.843 3.818 1.00 94.00 94 LEU A C 1
ATOM 740 O O . LEU A 1 94 ? 4.034 -10.419 2.878 1.00 94.00 94 LEU A O 1
ATOM 744 N N . ILE A 1 95 ? 3.820 -10.863 5.079 1.00 91.94 95 ILE A N 1
ATOM 745 C CA . ILE A 1 95 ? 5.167 -10.411 5.469 1.00 91.94 95 ILE A CA 1
ATOM 746 C C . ILE A 1 95 ? 6.228 -11.139 4.640 1.00 91.94 95 ILE A C 1
ATOM 748 O O . ILE A 1 95 ? 6.981 -10.483 3.922 1.00 91.94 95 ILE A O 1
ATOM 752 N N . ASN A 1 96 ? 6.215 -12.473 4.643 1.00 92.81 96 ASN A N 1
ATOM 753 C CA . ASN A 1 96 ? 7.208 -13.280 3.933 1.00 92.81 96 ASN A CA 1
ATOM 754 C C . ASN A 1 96 ? 7.183 -13.025 2.420 1.00 92.81 96 ASN A C 1
ATOM 756 O O . ASN A 1 96 ? 8.210 -12.696 1.836 1.00 92.81 96 ASN A O 1
ATOM 760 N N . VAL A 1 97 ? 6.001 -13.078 1.794 1.00 94.50 97 VAL A N 1
ATOM 761 C CA . VAL A 1 97 ? 5.866 -12.855 0.345 1.00 94.50 97 VAL A CA 1
ATOM 762 C C . VAL A 1 97 ? 6.304 -11.442 -0.037 1.00 94.50 97 VAL A C 1
ATOM 764 O O . VAL A 1 97 ? 6.978 -11.260 -1.046 1.00 94.50 97 VAL A O 1
ATOM 767 N N . THR A 1 98 ? 5.944 -10.418 0.744 1.00 94.50 98 THR A N 1
ATOM 768 C CA . THR A 1 98 ? 6.409 -9.053 0.457 1.00 94.50 98 THR A CA 1
ATOM 769 C C . THR A 1 98 ? 7.917 -8.894 0.636 1.00 94.50 98 THR A C 1
ATOM 771 O O . THR A 1 98 ? 8.518 -8.164 -0.150 1.00 94.50 98 THR A O 1
ATOM 774 N N . GLY A 1 99 ? 8.520 -9.592 1.603 1.00 94.00 99 GLY A N 1
ATOM 775 C CA . GLY A 1 99 ? 9.970 -9.657 1.785 1.00 94.00 99 GLY A CA 1
ATOM 776 C C . GLY A 1 99 ? 10.666 -10.245 0.559 1.00 94.00 99 GLY A C 1
ATOM 777 O O . GLY A 1 99 ? 11.494 -9.568 -0.048 1.00 94.00 99 GLY A O 1
ATOM 778 N N . ASP A 1 100 ? 10.234 -11.428 0.115 1.00 95.38 100 ASP A N 1
ATOM 779 C CA . ASP A 1 100 ? 10.777 -12.096 -1.075 1.00 95.38 100 ASP A CA 1
ATOM 780 C C . ASP A 1 100 ? 10.652 -11.218 -2.333 1.00 95.38 100 ASP A C 1
ATOM 782 O O . ASP A 1 100 ? 11.581 -11.107 -3.137 1.00 95.38 100 ASP A O 1
ATOM 786 N N . LEU A 1 101 ? 9.508 -10.542 -2.504 1.00 96.12 101 LEU A N 1
ATOM 787 C CA . LEU A 1 101 ? 9.292 -9.633 -3.631 1.00 96.12 101 LEU A CA 1
ATOM 788 C C . LEU A 1 101 ? 10.173 -8.377 -3.546 1.00 96.12 101 LEU A C 1
ATOM 790 O O . LEU A 1 101 ? 10.623 -7.893 -4.584 1.00 96.12 101 LEU A O 1
ATOM 794 N N . ILE A 1 102 ? 10.435 -7.834 -2.352 1.00 95.62 102 ILE A N 1
ATOM 795 C CA . ILE A 1 102 ? 11.397 -6.733 -2.184 1.00 95.62 102 ILE A CA 1
ATOM 796 C C . ILE A 1 102 ? 12.797 -7.198 -2.561 1.00 95.62 102 ILE A C 1
ATOM 798 O O . ILE A 1 102 ? 13.471 -6.499 -3.317 1.00 95.62 102 ILE A O 1
ATOM 802 N N . ASP A 1 103 ? 13.218 -8.367 -2.088 1.00 95.56 103 ASP A N 1
ATOM 803 C CA . ASP A 1 103 ? 14.544 -8.906 -2.382 1.00 95.56 103 ASP A CA 1
ATOM 804 C C . ASP A 1 103 ? 14.706 -9.215 -3.878 1.00 95.56 103 ASP A C 1
ATOM 806 O O . ASP A 1 103 ? 15.774 -8.976 -4.443 1.00 95.56 103 ASP A O 1
ATOM 810 N N . GLN A 1 104 ? 13.633 -9.621 -4.569 1.00 96.12 104 GLN A N 1
ATOM 811 C CA . GLN A 1 104 ? 13.609 -9.733 -6.031 1.00 96.12 104 GLN A CA 1
ATOM 812 C C . GLN A 1 104 ? 13.760 -8.371 -6.735 1.00 96.12 104 GLN A C 1
ATOM 814 O O . GLN A 1 104 ? 14.406 -8.283 -7.783 1.00 96.12 104 GLN A O 1
ATOM 819 N N . LEU A 1 105 ? 13.152 -7.306 -6.203 1.00 97.12 105 LEU A N 1
ATOM 820 C CA . LEU A 1 105 ? 13.194 -5.963 -6.799 1.00 97.12 105 LEU A CA 1
ATOM 821 C C . LEU A 1 105 ? 14.496 -5.212 -6.501 1.00 97.12 105 LEU A C 1
ATOM 823 O O . LEU A 1 105 ? 14.935 -4.397 -7.317 1.00 97.12 105 LEU A O 1
ATOM 827 N N . HIS A 1 106 ? 15.120 -5.482 -5.358 1.00 94.94 106 HIS A N 1
ATOM 828 C CA . HIS A 1 106 ? 16.277 -4.753 -4.847 1.00 94.94 106 HIS A CA 1
ATOM 829 C C . HIS A 1 106 ? 17.475 -4.700 -5.824 1.00 94.94 106 HIS A C 1
ATOM 831 O O . HIS A 1 106 ? 18.023 -3.612 -6.016 1.00 94.94 106 HIS A O 1
ATOM 837 N N . PRO A 1 107 ? 17.857 -5.779 -6.544 1.00 95.25 107 PRO A N 1
ATOM 838 C CA . PRO A 1 107 ? 18.910 -5.723 -7.566 1.00 95.25 107 PRO A CA 1
ATOM 839 C C . PRO A 1 107 ? 18.644 -4.719 -8.700 1.00 95.25 107 PRO A C 1
ATOM 841 O O . PRO A 1 107 ? 19.575 -4.270 -9.369 1.00 95.25 107 PRO A O 1
ATOM 844 N N . GLY A 1 108 ? 17.379 -4.355 -8.933 1.00 93.12 108 GLY A N 1
ATOM 845 C CA . GLY A 1 108 ? 16.974 -3.381 -9.945 1.00 93.12 108 GLY A CA 1
ATOM 846 C C . GLY A 1 108 ? 17.176 -1.919 -9.542 1.00 93.12 108 GLY A C 1
ATOM 847 O O . GLY A 1 108 ? 17.044 -1.048 -10.403 1.00 93.12 108 GLY A O 1
ATOM 848 N N . LEU A 1 109 ? 17.519 -1.627 -8.280 1.00 93.62 109 LEU A N 1
ATOM 849 C CA . LEU A 1 109 ? 17.552 -0.273 -7.704 1.00 93.62 109 LEU A CA 1
ATOM 850 C C . LEU A 1 109 ? 18.303 0.750 -8.574 1.00 93.62 109 LEU A C 1
ATOM 852 O O . LEU A 1 109 ? 17.791 1.832 -8.853 1.00 93.62 109 LEU A O 1
ATOM 856 N N . ASN A 1 110 ? 19.486 0.381 -9.067 1.00 94.88 110 ASN A N 1
ATOM 857 C CA . ASN A 1 110 ? 20.340 1.267 -9.870 1.00 94.88 110 ASN A CA 1
ATOM 858 C C . ASN A 1 110 ? 20.031 1.220 -11.380 1.00 94.88 110 ASN A C 1
ATOM 860 O O . ASN A 1 110 ? 20.669 1.914 -12.166 1.00 94.88 110 ASN A O 1
ATOM 864 N N . ARG A 1 111 ? 19.075 0.384 -11.801 1.00 96.38 111 ARG A N 1
ATOM 865 C CA . ARG A 1 111 ? 18.772 0.073 -13.209 1.00 96.38 111 ARG A CA 1
ATOM 866 C C . ARG A 1 111 ? 17.388 0.551 -13.641 1.00 96.38 111 ARG A C 1
ATOM 868 O O . ARG A 1 111 ? 17.195 0.838 -14.818 1.00 96.38 111 ARG A O 1
ATOM 875 N N . PHE A 1 112 ? 16.432 0.672 -12.713 1.00 97.38 112 PHE A N 1
ATOM 876 C CA . PHE A 1 112 ? 15.062 1.096 -13.030 1.00 97.38 112 PHE A CA 1
ATOM 877 C C . PHE A 1 112 ? 15.001 2.454 -13.726 1.00 97.38 112 PHE A C 1
ATOM 879 O O . PHE A 1 112 ? 14.259 2.604 -14.692 1.00 97.38 112 PHE A O 1
ATOM 886 N N . GLU A 1 113 ? 15.780 3.430 -13.260 1.00 96.88 113 GLU A N 1
ATOM 887 C CA . GLU A 1 113 ? 15.754 4.783 -13.811 1.00 96.88 113 GLU A CA 1
ATOM 888 C C . GLU A 1 113 ? 16.155 4.804 -15.290 1.00 96.88 113 GLU A C 1
ATOM 890 O O . GLU A 1 113 ? 15.374 5.261 -16.126 1.00 96.88 113 GLU A O 1
ATOM 895 N N . SER A 1 114 ? 17.334 4.261 -15.617 1.00 96.81 114 SER A N 1
ATOM 896 C CA . SER A 1 114 ? 17.845 4.226 -16.991 1.00 96.81 114 SER A CA 1
ATOM 897 C C . SER A 1 114 ? 16.969 3.368 -17.902 1.00 96.81 114 SER A C 1
ATOM 899 O O . SER A 1 114 ? 16.732 3.730 -19.051 1.00 96.81 114 SER A O 1
ATOM 901 N N . PHE A 1 115 ? 16.429 2.263 -17.384 1.00 97.75 115 PHE A N 1
ATOM 902 C CA . PHE A 1 115 ? 15.517 1.394 -18.120 1.00 97.75 115 PHE A CA 1
ATOM 903 C C . PHE A 1 115 ? 14.192 2.085 -18.470 1.00 97.75 115 PHE A C 1
ATOM 905 O O . PHE A 1 115 ? 13.751 2.045 -19.619 1.00 97.75 115 PHE A O 1
ATOM 912 N N . ILE A 1 116 ? 13.541 2.729 -17.495 1.00 97.38 116 ILE A N 1
ATOM 913 C CA . ILE A 1 116 ? 12.255 3.407 -17.711 1.00 97.38 116 ILE A CA 1
ATOM 914 C C . ILE A 1 116 ? 12.440 4.614 -18.644 1.00 97.38 116 ILE A C 1
ATOM 916 O O . ILE A 1 116 ? 11.593 4.853 -19.507 1.00 97.38 116 ILE A O 1
ATOM 920 N N . GLU A 1 117 ? 13.557 5.336 -18.531 1.00 96.00 117 GLU A N 1
ATOM 921 C CA . GLU A 1 117 ? 13.888 6.479 -19.388 1.00 96.00 117 GLU A CA 1
ATOM 922 C C . GLU A 1 117 ? 13.915 6.117 -20.884 1.00 96.00 117 GLU A C 1
ATOM 924 O O . GLU A 1 117 ? 13.423 6.890 -21.710 1.00 96.00 117 GLU A O 1
ATOM 929 N N . CYS A 1 118 ? 14.379 4.916 -21.254 1.00 96.00 118 CYS A N 1
ATOM 930 C CA . CYS A 1 118 ? 14.408 4.466 -22.651 1.00 96.00 118 CYS A CA 1
ATOM 931 C C . CYS A 1 118 ? 13.023 4.452 -23.325 1.00 96.00 118 CYS A C 1
ATOM 933 O O . CYS A 1 118 ? 12.917 4.608 -24.546 1.00 96.00 118 CYS A O 1
ATOM 935 N N . PHE A 1 119 ? 11.939 4.337 -22.550 1.00 94.75 119 PHE A N 1
ATOM 936 C CA . PHE A 1 119 ? 10.567 4.387 -23.066 1.00 94.75 119 PHE A CA 1
ATOM 937 C C . PHE A 1 119 ? 10.100 5.800 -23.439 1.00 94.75 119 PHE A C 1
ATOM 939 O O . PHE A 1 119 ? 8.982 5.957 -23.941 1.00 94.75 119 PHE A O 1
ATOM 946 N N . ALA A 1 120 ? 10.961 6.817 -23.293 1.00 91.88 120 ALA A N 1
ATOM 947 C CA . ALA A 1 120 ? 10.779 8.101 -23.954 1.00 91.88 120 ALA A CA 1
ATOM 948 C C . ALA A 1 120 ? 10.575 7.901 -25.464 1.00 91.88 120 ALA A C 1
ATOM 950 O O . ALA A 1 120 ? 9.683 8.528 -26.044 1.00 91.88 120 ALA A O 1
ATOM 951 N N . ASN A 1 121 ? 11.306 6.949 -26.057 1.00 90.00 121 ASN A N 1
ATOM 952 C CA . ASN A 1 121 ? 11.114 6.491 -27.425 1.00 90.00 121 ASN A CA 1
ATOM 953 C C . ASN A 1 121 ? 9.938 5.496 -27.526 1.00 90.00 121 ASN A C 1
ATOM 955 O O . ASN A 1 121 ? 9.876 4.462 -26.853 1.00 90.00 121 ASN A O 1
ATOM 959 N N . GLU A 1 122 ? 8.988 5.780 -28.416 1.00 86.25 122 GLU A N 1
ATOM 960 C CA . GLU A 1 122 ? 7.778 4.970 -28.562 1.00 86.25 122 GLU A CA 1
ATOM 961 C C . GLU A 1 122 ? 8.019 3.560 -29.115 1.00 86.25 122 GLU A C 1
ATOM 963 O O . GLU A 1 122 ? 7.226 2.653 -28.825 1.00 86.25 122 GLU A O 1
ATOM 968 N N . HIS A 1 123 ? 9.103 3.358 -29.862 1.00 90.31 123 HIS A N 1
ATOM 969 C CA . HIS A 1 123 ? 9.461 2.082 -30.478 1.00 90.31 123 HIS A CA 1
ATOM 970 C C . HIS A 1 123 ? 10.252 1.166 -29.538 1.00 90.31 123 HIS A C 1
ATOM 972 O O . HIS A 1 123 ? 10.210 -0.050 -29.719 1.00 90.31 123 HIS A O 1
ATOM 978 N N . TYR A 1 124 ? 10.884 1.711 -28.493 1.00 93.12 124 TYR A N 1
ATOM 979 C CA . TYR A 1 124 ? 11.595 0.921 -27.484 1.00 93.12 124 TYR A CA 1
ATOM 980 C C . TYR A 1 124 ? 10.644 -0.052 -26.772 1.00 93.12 124 TYR A C 1
ATOM 982 O O . TYR A 1 124 ? 9.543 0.335 -26.358 1.00 93.12 124 TYR A O 1
ATOM 990 N N . GLY A 1 125 ? 11.030 -1.327 -26.690 1.00 91.62 125 GLY A N 1
ATOM 991 C CA . GLY A 1 125 ? 10.224 -2.418 -26.139 1.00 91.62 125 GLY A CA 1
ATOM 992 C C . GLY A 1 125 ? 9.131 -2.960 -27.077 1.00 91.62 125 GLY A C 1
ATOM 993 O O . GLY A 1 125 ? 8.421 -3.902 -26.709 1.00 91.62 125 GLY A O 1
ATOM 994 N N . ARG A 1 126 ? 8.945 -2.394 -28.284 1.00 91.75 126 ARG A N 1
ATOM 995 C CA . ARG A 1 126 ? 8.000 -2.933 -29.284 1.00 91.75 126 ARG A CA 1
ATOM 996 C C . ARG A 1 126 ? 8.631 -4.096 -30.045 1.00 91.75 126 ARG A C 1
ATOM 998 O O . ARG A 1 126 ? 9.826 -4.107 -30.314 1.00 91.75 126 ARG A O 1
ATOM 1005 N N . THR A 1 127 ? 7.806 -5.048 -30.471 1.00 91.31 127 THR A N 1
ATOM 1006 C CA . THR A 1 127 ? 8.272 -6.165 -31.304 1.00 91.31 127 THR A CA 1
ATOM 1007 C C . THR A 1 127 ? 8.805 -5.668 -32.649 1.00 91.31 127 THR A C 1
ATOM 1009 O O . THR A 1 127 ? 8.280 -4.705 -33.216 1.00 91.31 127 THR A O 1
ATOM 1012 N N . ARG A 1 128 ? 9.803 -6.367 -33.210 1.00 89.00 128 ARG A N 1
ATOM 1013 C CA . ARG A 1 128 ? 10.382 -6.034 -34.527 1.00 89.00 128 ARG A CA 1
ATOM 1014 C C . ARG A 1 128 ? 9.329 -5.933 -35.632 1.00 89.00 128 ARG A C 1
ATOM 1016 O O . ARG A 1 128 ? 9.407 -5.050 -36.476 1.00 89.00 128 ARG A O 1
ATOM 1023 N N . ILE A 1 129 ? 8.316 -6.801 -35.599 1.00 89.00 129 ILE A N 1
ATOM 1024 C CA . ILE A 1 129 ? 7.197 -6.788 -36.554 1.00 89.00 129 ILE A CA 1
ATOM 1025 C C . ILE A 1 129 ? 6.463 -5.444 -36.507 1.00 89.00 129 ILE A C 1
ATOM 1027 O O . ILE A 1 129 ? 6.165 -4.862 -37.549 1.00 89.00 129 ILE A O 1
ATOM 1031 N N . ARG A 1 130 ? 6.191 -4.920 -35.305 1.00 87.56 130 ARG A N 1
ATOM 1032 C CA . ARG A 1 130 ? 5.495 -3.641 -35.161 1.00 87.56 130 ARG A CA 1
ATOM 1033 C C . ARG A 1 130 ? 6.378 -2.467 -35.567 1.00 87.56 130 ARG A C 1
ATOM 1035 O O . ARG A 1 130 ? 5.898 -1.574 -36.250 1.00 87.56 130 ARG A O 1
ATOM 1042 N N . GLN A 1 131 ? 7.659 -2.501 -35.205 1.00 90.31 131 GLN A N 1
ATOM 1043 C CA . GLN A 1 131 ? 8.605 -1.461 -35.604 1.00 90.31 131 GLN A CA 1
ATOM 1044 C C . GLN A 1 131 ? 8.770 -1.385 -37.129 1.00 90.31 131 GLN A C 1
ATOM 1046 O O . GLN A 1 131 ? 8.729 -0.290 -37.670 1.00 90.31 131 GLN A O 1
ATOM 1051 N N . LYS A 1 132 ? 8.839 -2.524 -37.838 1.00 89.44 132 LYS A N 1
ATOM 1052 C CA . LYS A 1 132 ? 8.855 -2.561 -39.315 1.00 89.44 132 LYS A CA 1
ATOM 1053 C C . LYS A 1 132 ? 7.631 -1.895 -39.940 1.00 89.44 132 LYS A C 1
ATOM 1055 O O . LYS A 1 132 ? 7.756 -1.219 -40.954 1.00 89.44 132 LYS A O 1
ATOM 1060 N N . LYS A 1 133 ? 6.451 -2.088 -39.340 1.00 88.19 133 LYS A N 1
ATOM 1061 C CA . LYS A 1 133 ? 5.208 -1.466 -39.812 1.00 88.19 133 LYS A CA 1
ATOM 1062 C C . LYS A 1 133 ? 5.221 0.055 -39.636 1.00 88.19 133 LYS A C 1
ATOM 1064 O O . LYS A 1 133 ? 4.710 0.751 -40.502 1.00 88.19 133 LYS A O 1
ATOM 1069 N N . ASP A 1 134 ? 5.776 0.543 -38.528 1.00 86.38 134 ASP A N 1
ATOM 1070 C CA . ASP A 1 134 ? 5.745 1.967 -38.182 1.00 86.38 134 ASP A CA 1
ATOM 1071 C C . ASP A 1 134 ? 6.916 2.759 -38.822 1.00 86.38 134 ASP A C 1
ATOM 1073 O O . ASP A 1 134 ? 6.723 3.900 -39.225 1.00 86.38 134 ASP A O 1
ATOM 1077 N N . LEU A 1 135 ? 8.114 2.165 -38.931 1.00 86.06 135 LEU A N 1
ATOM 1078 C CA . LEU A 1 135 ? 9.360 2.820 -39.378 1.00 86.06 135 LEU A CA 1
ATOM 1079 C C . LEU A 1 135 ? 9.813 2.424 -40.800 1.00 86.06 135 LEU A C 1
ATOM 1081 O O . LEU A 1 135 ? 10.705 3.057 -41.361 1.00 86.06 135 LEU A O 1
ATOM 1085 N N . GLY A 1 136 ? 9.232 1.373 -41.385 1.00 82.06 136 GLY A N 1
ATOM 1086 C CA . GLY A 1 136 ? 9.664 0.805 -42.665 1.00 82.06 136 GLY A CA 1
ATOM 1087 C C . GLY A 1 136 ? 10.790 -0.235 -42.543 1.00 82.06 136 GLY A C 1
ATOM 1088 O O . GLY A 1 136 ? 11.284 -0.540 -41.458 1.00 82.06 136 GLY A O 1
ATOM 1089 N N . TYR A 1 137 ? 11.179 -0.831 -43.676 1.00 70.88 137 TYR A N 1
ATOM 1090 C CA . TYR A 1 137 ? 12.110 -1.972 -43.721 1.00 70.88 137 TYR A CA 1
ATOM 1091 C C . TYR A 1 137 ? 13.586 -1.608 -43.489 1.00 70.88 137 TYR A C 1
ATOM 1093 O O . TYR A 1 137 ? 14.335 -2.459 -43.015 1.00 70.88 137 TYR A O 1
ATOM 1101 N N . ASN A 1 138 ? 13.984 -0.365 -43.780 1.00 67.75 138 ASN A N 1
ATOM 1102 C CA . ASN A 1 138 ? 15.386 0.082 -43.778 1.00 67.75 138 ASN A CA 1
ATOM 1103 C C . ASN A 1 138 ? 15.765 0.925 -42.545 1.00 67.75 138 ASN A C 1
ATOM 1105 O O . ASN A 1 138 ? 16.813 1.565 -42.538 1.00 67.75 138 ASN A O 1
ATOM 1109 N N . ALA A 1 139 ? 14.911 0.972 -41.521 1.00 77.25 139 ALA A N 1
ATOM 1110 C CA . ALA A 1 139 ? 15.158 1.757 -40.317 1.00 77.25 139 ALA A CA 1
ATOM 1111 C C . ALA A 1 139 ? 15.970 0.981 -39.268 1.00 77.25 139 ALA A C 1
ATOM 1113 O O . ALA A 1 139 ? 15.845 -0.239 -39.138 1.00 77.25 139 ALA A O 1
ATOM 1114 N N . SER A 1 140 ? 16.754 1.705 -38.466 1.00 84.06 140 SER A N 1
ATOM 1115 C CA . SER A 1 140 ? 17.398 1.157 -37.269 1.00 84.06 140 SER A CA 1
ATOM 1116 C C . SER A 1 140 ? 16.338 0.766 -36.238 1.00 84.06 140 SER A C 1
ATOM 1118 O O . SER A 1 140 ? 15.579 1.611 -35.764 1.00 84.06 140 SER A O 1
ATOM 1120 N N . PHE A 1 141 ? 16.278 -0.520 -35.891 1.00 87.56 141 PHE A N 1
ATOM 1121 C CA . PHE A 1 141 ? 15.322 -1.028 -34.909 1.00 87.56 141 PHE A CA 1
ATOM 1122 C C . PHE A 1 141 ? 15.820 -0.814 -33.481 1.00 87.56 141 PHE A C 1
ATOM 1124 O O . PHE A 1 141 ? 16.993 -1.021 -33.176 1.00 87.56 141 PHE A O 1
ATOM 1131 N N . HIS A 1 142 ? 14.897 -0.466 -32.592 1.00 90.88 142 HIS A N 1
ATOM 1132 C CA . HIS A 1 142 ? 15.141 -0.420 -31.157 1.00 90.88 142 HIS A CA 1
ATOM 1133 C C . HIS A 1 142 ? 15.016 -1.818 -30.530 1.00 90.88 142 HIS A C 1
ATOM 1135 O O . HIS A 1 142 ? 14.313 -2.675 -31.086 1.00 90.88 142 HIS A O 1
ATOM 1141 N N . PRO A 1 143 ? 15.634 -2.050 -29.357 1.00 94.00 143 PRO A N 1
ATOM 1142 C CA . PRO A 1 143 ? 15.433 -3.272 -28.584 1.00 94.00 143 PRO A CA 1
ATOM 1143 C C . PRO A 1 143 ? 13.948 -3.573 -28.351 1.00 94.00 143 PRO A C 1
ATOM 1145 O O . PRO A 1 143 ? 13.145 -2.675 -28.070 1.00 94.00 143 PRO A O 1
ATOM 1148 N N . ASP A 1 144 ? 13.575 -4.847 -28.480 1.00 94.69 144 ASP A N 1
ATOM 1149 C CA . ASP A 1 144 ? 12.274 -5.329 -28.022 1.00 94.69 144 ASP A CA 1
ATOM 1150 C C . ASP A 1 144 ? 12.289 -5.549 -26.501 1.00 94.69 144 ASP A C 1
ATOM 1152 O O . ASP A 1 144 ? 13.297 -5.326 -25.840 1.00 94.69 144 ASP A O 1
ATOM 1156 N N . MET A 1 145 ? 11.146 -5.915 -25.916 1.00 95.50 145 MET A N 1
ATOM 1157 C CA . MET A 1 145 ? 11.022 -5.997 -24.458 1.00 95.50 145 MET A CA 1
ATOM 1158 C C . MET A 1 145 ? 12.002 -7.009 -23.819 1.00 95.50 145 MET A C 1
ATOM 1160 O O . MET A 1 145 ? 12.667 -6.628 -22.858 1.00 95.50 145 MET A O 1
ATOM 1164 N N . PRO A 1 146 ? 12.163 -8.250 -24.327 1.00 95.94 146 PRO A N 1
ATOM 1165 C CA . PRO A 1 146 ? 13.167 -9.173 -23.795 1.00 95.94 146 PRO A CA 1
ATOM 1166 C C . PRO A 1 146 ? 14.603 -8.656 -23.933 1.00 95.94 146 PRO A C 1
ATOM 1168 O O . PRO A 1 146 ? 15.375 -8.768 -22.983 1.00 95.94 146 PRO A O 1
ATOM 1171 N N . GLN A 1 147 ? 14.959 -8.062 -25.079 1.00 95.56 147 GLN A N 1
ATOM 1172 C CA . GLN A 1 147 ? 16.298 -7.503 -25.270 1.00 95.56 147 GLN A CA 1
ATOM 1173 C C . GLN A 1 147 ? 16.541 -6.316 -24.331 1.00 95.56 147 GLN A C 1
ATOM 1175 O O . GLN A 1 147 ? 17.573 -6.275 -23.679 1.00 95.56 147 GLN A O 1
ATOM 1180 N N . ALA A 1 148 ? 15.565 -5.419 -24.170 1.00 96.06 148 ALA A N 1
ATOM 1181 C CA . ALA A 1 148 ? 15.641 -4.295 -23.239 1.00 96.06 148 ALA A CA 1
ATOM 1182 C C . ALA A 1 148 ? 15.873 -4.751 -21.787 1.00 96.06 148 ALA A C 1
ATOM 1184 O O . ALA A 1 148 ? 16.699 -4.186 -21.075 1.00 96.06 148 ALA A O 1
ATOM 1185 N N . LEU A 1 149 ? 15.182 -5.806 -21.341 1.00 97.00 149 LEU A N 1
ATOM 1186 C CA . LEU A 1 149 ? 15.400 -6.377 -20.006 1.00 97.00 149 LEU A CA 1
ATOM 1187 C C . LEU A 1 149 ? 16.784 -7.013 -19.856 1.00 97.00 149 LEU A C 1
ATOM 1189 O O . LEU A 1 149 ? 17.326 -7.033 -18.753 1.00 97.00 149 LEU A O 1
ATOM 1193 N N . LYS A 1 150 ? 17.351 -7.551 -20.935 1.00 96.56 150 LYS A N 1
ATOM 1194 C CA . LYS A 1 150 ? 18.707 -8.101 -20.936 1.00 96.56 150 LYS A CA 1
ATOM 1195 C C . LYS A 1 150 ? 19.761 -6.993 -20.930 1.00 96.56 150 LYS A C 1
ATOM 1197 O O . LYS A 1 150 ? 20.679 -7.064 -20.127 1.00 96.56 150 LYS A O 1
ATOM 1202 N N . ASP A 1 151 ? 19.590 -5.963 -21.753 1.00 96.00 151 ASP A N 1
ATOM 1203 C CA . ASP A 1 151 ? 20.521 -4.834 -21.887 1.00 96.00 151 ASP A CA 1
ATOM 1204 C C . ASP A 1 151 ? 20.674 -4.040 -20.582 1.00 96.00 151 ASP A C 1
ATOM 1206 O O . ASP A 1 151 ? 21.736 -3.489 -20.311 1.00 96.00 151 ASP A O 1
ATOM 1210 N N . HIS A 1 152 ? 19.621 -3.999 -19.760 1.00 96.56 152 HIS A N 1
ATOM 1211 C CA . HIS A 1 152 ? 19.633 -3.352 -18.447 1.00 96.56 152 HIS A CA 1
ATOM 1212 C C . HIS A 1 152 ? 19.859 -4.330 -17.282 1.00 96.56 152 HIS A C 1
ATOM 1214 O O . HIS A 1 152 ? 19.710 -3.925 -16.132 1.00 96.56 152 HIS A O 1
ATOM 1220 N N . ASP A 1 153 ? 20.176 -5.606 -17.542 1.00 96.25 153 ASP A N 1
ATOM 1221 C CA . ASP A 1 153 ? 20.344 -6.658 -16.525 1.00 96.25 153 ASP A CA 1
ATOM 1222 C C . ASP A 1 153 ? 19.149 -6.776 -15.545 1.00 96.25 153 ASP A C 1
ATOM 1224 O O . ASP A 1 153 ? 19.293 -6.985 -14.336 1.00 96.25 153 ASP A O 1
ATOM 1228 N N . LEU A 1 154 ? 17.931 -6.625 -16.060 1.00 97.00 154 LEU A N 1
ATOM 1229 C CA . LEU A 1 154 ? 16.676 -6.649 -15.302 1.00 97.00 154 LEU A CA 1
ATOM 1230 C C . LEU A 1 154 ? 15.900 -7.964 -15.464 1.00 97.00 154 LEU A C 1
ATOM 1232 O O . LEU A 1 154 ? 14.791 -8.096 -14.953 1.00 97.00 154 LEU A O 1
ATOM 1236 N N . SER A 1 155 ? 16.474 -8.959 -16.142 1.00 96.06 155 SER A N 1
ATOM 1237 C CA . SER A 1 155 ? 15.792 -10.230 -16.434 1.00 96.06 155 SER A CA 1
ATOM 1238 C C . SER A 1 155 ? 15.374 -10.998 -15.170 1.00 96.06 155 SER A C 1
ATOM 1240 O O . SER A 1 155 ? 14.276 -11.542 -15.131 1.00 96.06 155 SER A O 1
ATOM 1242 N N . ALA A 1 156 ? 16.205 -11.003 -14.120 1.00 95.25 156 ALA A N 1
ATOM 1243 C CA . ALA A 1 156 ? 15.859 -11.631 -12.840 1.00 95.25 156 ALA A CA 1
ATOM 1244 C C . ALA A 1 156 ? 14.753 -10.858 -12.096 1.00 95.25 156 ALA A C 1
ATOM 1246 O O . ALA A 1 156 ? 13.830 -11.459 -11.549 1.00 95.25 156 ALA A O 1
ATOM 1247 N N . VAL A 1 157 ? 14.811 -9.522 -12.142 1.00 96.75 157 VAL A N 1
ATOM 1248 C CA . VAL A 1 157 ? 13.824 -8.625 -11.523 1.00 96.75 157 VAL A CA 1
ATOM 1249 C C . VAL A 1 157 ? 12.451 -8.799 -12.179 1.00 96.75 157 VAL A C 1
ATOM 1251 O O . VAL A 1 157 ? 11.448 -8.948 -11.488 1.00 96.75 157 VAL A O 1
ATOM 1254 N N . PHE A 1 158 ? 12.397 -8.846 -13.512 1.00 96.94 158 PHE A N 1
ATOM 1255 C CA . PHE A 1 158 ? 11.171 -9.011 -14.302 1.00 96.94 158 PHE A CA 1
ATOM 1256 C C . PHE A 1 158 ? 10.845 -10.487 -14.567 1.00 96.94 158 PHE A C 1
ATOM 1258 O O . PHE A 1 158 ? 10.665 -10.917 -15.710 1.00 96.94 158 PHE A O 1
ATOM 1265 N N . SER A 1 159 ? 10.742 -11.261 -13.491 1.00 95.25 159 SER A N 1
ATOM 1266 C CA . SER A 1 159 ? 10.353 -12.672 -13.502 1.00 95.25 159 SER A CA 1
ATOM 1267 C C . SER A 1 159 ? 9.181 -12.930 -12.544 1.00 95.25 159 SER A C 1
ATOM 1269 O O . SER A 1 159 ? 8.818 -12.059 -11.749 1.00 95.25 159 SER A O 1
ATOM 1271 N N . GLY A 1 160 ? 8.538 -14.098 -12.651 1.00 93.75 160 GLY A N 1
ATOM 1272 C CA . GLY A 1 160 ? 7.413 -14.471 -11.784 1.00 93.75 160 GLY A CA 1
ATOM 1273 C C . GLY A 1 160 ? 6.283 -13.431 -11.783 1.00 93.75 160 GLY A C 1
ATOM 1274 O O . GLY A 1 160 ? 5.759 -13.081 -12.841 1.00 93.75 160 GLY A O 1
ATOM 1275 N N . GLU A 1 161 ? 5.950 -12.910 -10.598 1.00 91.19 161 GLU A N 1
ATOM 1276 C CA . GLU A 1 161 ? 4.931 -11.865 -10.368 1.00 91.19 161 GLU A CA 1
ATOM 1277 C C . GLU A 1 161 ? 5.138 -10.611 -11.244 1.00 91.19 161 GLU A C 1
ATOM 1279 O O . GLU A 1 161 ? 4.172 -9.967 -11.667 1.00 91.19 161 GLU A O 1
ATOM 1284 N N . PHE A 1 162 ? 6.396 -10.284 -11.563 1.00 95.31 162 PHE A N 1
ATOM 1285 C CA . PHE A 1 162 ? 6.785 -9.092 -12.321 1.00 95.31 162 PHE A CA 1
ATOM 1286 C C . PHE A 1 162 ? 7.188 -9.387 -13.773 1.00 95.31 162 PHE A C 1
ATOM 1288 O O . PHE A 1 162 ? 7.798 -8.544 -14.437 1.00 95.31 162 PHE A O 1
ATOM 1295 N N . ALA A 1 163 ? 6.851 -10.566 -14.301 1.00 95.31 163 ALA A N 1
ATOM 1296 C CA . ALA A 1 163 ? 7.167 -10.926 -15.679 1.00 95.31 163 ALA A CA 1
ATOM 1297 C C . ALA A 1 163 ? 6.554 -9.937 -16.692 1.00 95.31 163 ALA A C 1
ATOM 1299 O O . ALA A 1 163 ? 5.348 -9.681 -16.707 1.00 95.31 163 ALA A O 1
ATOM 1300 N N . CYS A 1 164 ? 7.384 -9.408 -17.596 1.00 94.81 164 CYS A N 1
ATOM 1301 C CA . CYS A 1 164 ? 6.960 -8.441 -18.611 1.00 94.81 164 CYS A CA 1
ATOM 1302 C C . CYS A 1 164 ? 7.435 -8.841 -20.013 1.00 94.81 164 CYS A C 1
ATOM 1304 O O . CYS A 1 164 ? 8.424 -8.327 -20.526 1.00 94.81 164 CYS A O 1
ATOM 1306 N N . ALA A 1 165 ? 6.685 -9.726 -20.676 1.00 92.06 165 ALA A N 1
ATOM 1307 C CA . ALA A 1 165 ? 7.013 -10.180 -22.033 1.00 92.06 165 ALA A CA 1
ATOM 1308 C C . ALA A 1 165 ? 6.829 -9.096 -23.115 1.00 92.06 165 ALA A C 1
ATOM 1310 O O . ALA A 1 165 ? 7.443 -9.147 -24.182 1.00 92.06 165 ALA A O 1
ATOM 1311 N N . HIS A 1 166 ? 5.954 -8.116 -22.874 1.00 92.38 166 HIS A N 1
ATOM 1312 C CA . HIS A 1 166 ? 5.578 -7.112 -23.867 1.00 92.38 166 HIS A CA 1
ATOM 1313 C C . HIS A 1 166 ? 5.445 -5.727 -23.240 1.00 92.38 166 HIS A C 1
ATOM 1315 O O . HIS A 1 166 ? 4.818 -5.587 -22.192 1.00 92.38 166 HIS A O 1
ATOM 1321 N N . LYS A 1 167 ? 5.889 -4.687 -23.963 1.00 92.06 167 LYS A N 1
ATOM 1322 C CA . LYS A 1 167 ? 5.741 -3.272 -23.567 1.00 92.06 167 LYS A CA 1
ATOM 1323 C C . LYS A 1 167 ? 4.337 -2.912 -23.078 1.00 92.06 167 LYS A C 1
ATOM 1325 O O . LYS A 1 167 ? 4.196 -2.162 -22.123 1.00 92.06 167 LYS A O 1
ATOM 1330 N N . ARG A 1 168 ? 3.289 -3.455 -23.710 1.00 90.12 168 ARG A N 1
ATOM 1331 C CA . ARG A 1 168 ? 1.893 -3.156 -23.345 1.00 90.12 168 ARG A CA 1
ATOM 1332 C C . ARG A 1 168 ? 1.534 -3.533 -21.900 1.00 90.12 168 ARG A C 1
ATOM 1334 O O . ARG A 1 168 ? 0.565 -3.002 -21.378 1.00 90.12 168 ARG A O 1
ATOM 1341 N N . HIS A 1 169 ? 2.281 -4.448 -21.277 1.00 90.88 169 HIS A N 1
ATOM 1342 C CA . HIS A 1 169 ? 2.078 -4.858 -19.886 1.00 90.88 169 HIS A CA 1
ATOM 1343 C C . HIS A 1 169 ? 2.961 -4.075 -18.906 1.00 90.88 169 HIS A C 1
ATOM 1345 O O . HIS A 1 169 ? 2.726 -4.163 -17.706 1.00 90.88 169 HIS A O 1
ATOM 1351 N N . LEU A 1 170 ? 3.935 -3.289 -19.385 1.00 93.81 170 LEU A N 1
ATOM 1352 C CA . LEU A 1 170 ? 4.904 -2.598 -18.530 1.00 93.81 170 LEU A CA 1
ATOM 1353 C C . LEU A 1 170 ? 4.222 -1.676 -17.519 1.00 93.81 170 LEU A C 1
ATOM 1355 O O . LEU A 1 170 ? 4.572 -1.699 -16.345 1.00 93.81 170 LEU A O 1
ATOM 1359 N N . GLN A 1 171 ? 3.208 -0.918 -17.949 1.00 92.69 171 GLN A N 1
ATOM 1360 C CA . GLN A 1 171 ? 2.419 -0.085 -17.040 1.00 92.69 171 GLN A CA 1
ATOM 1361 C C . GLN A 1 171 ? 1.831 -0.920 -15.894 1.00 92.69 171 GLN A C 1
ATOM 1363 O O . GLN A 1 171 ? 1.976 -0.556 -14.732 1.00 92.69 171 GLN A O 1
ATOM 1368 N N . THR A 1 172 ? 1.176 -2.039 -16.211 1.00 91.06 172 THR A N 1
ATOM 1369 C CA . THR A 1 172 ? 0.557 -2.915 -15.208 1.00 91.06 172 THR A CA 1
ATOM 1370 C C . THR A 1 172 ? 1.601 -3.550 -14.294 1.00 91.06 172 THR A C 1
ATOM 1372 O O . THR A 1 172 ? 1.377 -3.629 -13.093 1.00 91.06 172 THR A O 1
ATOM 1375 N N . VAL A 1 173 ? 2.758 -3.950 -14.824 1.00 94.00 173 VAL A N 1
ATOM 1376 C CA . VAL A 1 173 ? 3.852 -4.514 -14.021 1.00 94.00 173 VAL A CA 1
ATOM 1377 C C . VAL A 1 173 ? 4.428 -3.472 -13.061 1.00 94.00 173 VAL A C 1
ATOM 1379 O O . VAL A 1 173 ? 4.572 -3.766 -11.879 1.00 94.00 173 VAL A O 1
ATOM 1382 N N . LEU A 1 174 ? 4.665 -2.233 -13.506 1.00 94.94 174 LEU A N 1
ATOM 1383 C CA . LEU A 1 174 ? 5.101 -1.154 -12.611 1.00 94.94 174 LEU A CA 1
ATOM 1384 C C . LEU A 1 174 ? 4.039 -0.812 -11.557 1.00 94.94 174 LEU A C 1
ATOM 1386 O O . LEU A 1 174 ? 4.393 -0.528 -10.416 1.00 94.94 174 LEU A O 1
ATOM 1390 N N . LEU A 1 175 ? 2.746 -0.887 -11.899 1.00 93.69 175 LEU A N 1
ATOM 1391 C CA . LEU A 1 175 ? 1.662 -0.759 -10.917 1.00 93.69 175 LEU A CA 1
ATOM 1392 C C . LEU A 1 175 ? 1.704 -1.879 -9.871 1.00 93.69 175 LEU A C 1
ATOM 1394 O O . LEU A 1 175 ? 1.495 -1.592 -8.695 1.00 93.69 175 LEU A O 1
ATOM 1398 N N . LYS A 1 176 ? 1.986 -3.128 -10.272 1.00 93.44 176 LYS A N 1
ATOM 1399 C CA . LYS A 1 176 ? 2.172 -4.252 -9.340 1.00 93.44 176 LYS A CA 1
ATOM 1400 C C . LYS A 1 176 ? 3.378 -4.018 -8.428 1.00 93.44 176 LYS A C 1
ATOM 1402 O O . LYS A 1 176 ? 3.235 -4.137 -7.219 1.00 93.44 176 LYS A O 1
ATOM 1407 N N . MET A 1 177 ? 4.520 -3.591 -8.975 1.00 95.75 177 MET A N 1
ATOM 1408 C CA . MET A 1 177 ? 5.704 -3.238 -8.178 1.00 95.75 177 MET A CA 1
ATOM 1409 C C . MET A 1 177 ? 5.379 -2.137 -7.162 1.00 95.75 177 MET A C 1
ATOM 1411 O O . MET A 1 177 ? 5.573 -2.323 -5.967 1.00 95.75 177 MET A O 1
ATOM 1415 N N . GLN A 1 178 ? 4.804 -1.014 -7.608 1.00 96.00 178 GLN A N 1
ATOM 1416 C CA . GLN A 1 178 ? 4.391 0.077 -6.719 1.00 96.00 178 GLN A CA 1
ATOM 1417 C C . GLN A 1 178 ? 3.384 -0.385 -5.654 1.00 96.00 178 GLN A C 1
ATOM 1419 O O . GLN A 1 178 ? 3.457 0.077 -4.518 1.00 96.00 178 GLN A O 1
ATOM 1424 N N . TYR A 1 179 ? 2.473 -1.302 -5.995 1.00 94.75 179 TYR A N 1
ATOM 1425 C CA . TYR A 1 179 ? 1.515 -1.878 -5.053 1.00 94.75 179 TYR A CA 1
ATOM 1426 C C . TYR A 1 179 ? 2.202 -2.719 -3.972 1.00 94.75 179 TYR A C 1
ATOM 1428 O O . TYR A 1 179 ? 1.876 -2.564 -2.795 1.00 94.75 179 TYR A O 1
ATOM 1436 N N . THR A 1 180 ? 3.178 -3.555 -4.335 1.00 94.81 180 THR A N 1
ATOM 1437 C CA . THR A 1 180 ? 3.993 -4.315 -3.375 1.00 94.81 180 THR A CA 1
ATOM 1438 C C . THR A 1 180 ? 4.740 -3.379 -2.429 1.00 94.81 180 THR A C 1
ATOM 1440 O O . THR A 1 180 ? 4.665 -3.544 -1.213 1.00 94.81 180 THR A O 1
ATOM 1443 N N . LEU A 1 181 ? 5.388 -2.343 -2.969 1.00 96.06 181 LEU A N 1
ATOM 1444 C CA . LEU A 1 181 ? 6.147 -1.373 -2.174 1.00 96.06 181 LEU A CA 1
ATOM 1445 C C . LEU A 1 181 ? 5.230 -0.604 -1.212 1.00 96.06 181 LEU A C 1
ATOM 1447 O O . LEU A 1 181 ? 5.523 -0.515 -0.023 1.00 96.06 181 LEU A O 1
ATOM 1451 N N . ALA A 1 182 ? 4.079 -0.118 -1.686 1.00 94.94 182 ALA A N 1
ATOM 1452 C CA . ALA A 1 182 ? 3.081 0.535 -0.837 1.00 94.94 182 ALA A CA 1
ATOM 1453 C C . ALA A 1 182 ? 2.515 -0.414 0.234 1.00 94.94 182 ALA A C 1
ATOM 1455 O O . ALA A 1 182 ? 2.270 0.003 1.366 1.00 94.94 182 ALA A O 1
ATOM 1456 N N . THR A 1 183 ? 2.337 -1.696 -0.099 1.00 94.06 183 THR A N 1
ATOM 1457 C CA . THR A 1 183 ? 1.888 -2.724 0.849 1.00 94.06 183 THR A CA 1
ATOM 1458 C C . THR A 1 183 ? 2.884 -2.899 1.990 1.00 94.06 183 THR A C 1
ATOM 1460 O O . THR A 1 183 ? 2.460 -2.944 3.141 1.00 94.06 183 THR A O 1
ATOM 1463 N N . VAL A 1 184 ? 4.188 -2.901 1.707 1.00 95.19 184 VAL A N 1
ATOM 1464 C CA . VAL A 1 184 ? 5.234 -2.969 2.743 1.00 95.19 184 VAL A CA 1
ATOM 1465 C C . VAL A 1 184 ? 5.167 -1.749 3.656 1.00 95.19 184 VAL A C 1
ATOM 1467 O O . VAL A 1 184 ? 5.155 -1.897 4.877 1.00 95.19 184 VAL A O 1
ATOM 1470 N N . VAL A 1 185 ? 5.013 -0.543 3.094 1.00 94.69 185 VAL A N 1
ATOM 1471 C CA . VAL A 1 185 ? 4.813 0.660 3.918 1.00 94.69 185 VAL A CA 1
ATOM 1472 C C . VAL A 1 185 ? 3.595 0.488 4.831 1.00 94.69 185 VAL A C 1
ATOM 1474 O O . VAL A 1 185 ? 3.692 0.733 6.033 1.00 94.69 185 VAL A O 1
ATOM 1477 N N . HIS A 1 186 ? 2.454 0.028 4.310 1.00 93.81 186 HIS A N 1
ATOM 1478 C CA . HIS A 1 186 ? 1.254 -0.203 5.121 1.00 93.81 186 HIS A CA 1
ATOM 1479 C C . HIS A 1 186 ? 1.450 -1.245 6.224 1.00 93.81 186 HIS A C 1
ATOM 1481 O O . HIS A 1 186 ? 0.964 -1.027 7.336 1.00 93.81 186 HIS A O 1
ATOM 1487 N N . LEU A 1 187 ? 2.147 -2.339 5.920 1.00 92.44 187 LEU A N 1
ATOM 1488 C CA . LEU A 1 187 ? 2.359 -3.478 6.807 1.00 92.44 187 LEU A CA 1
ATOM 1489 C C . LEU A 1 187 ? 3.134 -3.083 8.067 1.00 92.44 187 LEU A C 1
ATOM 1491 O O . LEU A 1 187 ? 2.718 -3.409 9.176 1.00 92.44 187 LEU A O 1
ATOM 1495 N N . TYR A 1 188 ? 4.210 -2.316 7.896 1.00 90.25 188 TYR A N 1
ATOM 1496 C CA . TYR A 1 188 ? 5.121 -1.976 8.990 1.00 90.25 188 TYR A CA 1
ATOM 1497 C C . TYR A 1 188 ? 4.813 -0.637 9.670 1.00 90.25 188 TYR A C 1
ATOM 1499 O O . TYR A 1 188 ? 5.113 -0.466 10.847 1.00 90.25 188 TYR A O 1
ATOM 1507 N N . THR A 1 189 ? 4.197 0.326 8.974 1.00 89.88 189 THR A N 1
ATOM 1508 C CA . THR A 1 189 ? 3.926 1.655 9.564 1.00 89.88 189 THR A CA 1
ATOM 1509 C C . THR A 1 189 ? 2.488 1.810 10.065 1.00 89.88 189 THR A C 1
ATOM 1511 O O . THR A 1 189 ? 2.215 2.638 10.940 1.00 89.88 189 THR A O 1
ATOM 1514 N N . GLY A 1 190 ? 1.539 1.062 9.484 1.00 88.62 190 GLY A N 1
ATOM 1515 C CA . GLY A 1 190 ? 0.101 1.254 9.677 1.00 88.62 190 GLY A CA 1
ATOM 1516 C C . GLY A 1 190 ? -0.418 2.621 9.208 1.00 88.62 190 GLY A C 1
ATOM 1517 O O . GLY A 1 190 ? -1.500 3.050 9.629 1.00 88.62 190 GLY A O 1
ATOM 1518 N N . MET A 1 191 ? 0.319 3.328 8.345 1.00 89.44 191 MET A N 1
ATOM 1519 C CA . MET A 1 191 ? -0.127 4.569 7.701 1.00 89.44 191 MET A CA 1
ATOM 1520 C C . MET A 1 191 ? -1.459 4.372 6.964 1.00 89.44 191 MET A C 1
ATOM 1522 O O . MET A 1 191 ? -1.739 3.302 6.417 1.00 89.44 191 MET A O 1
ATOM 1526 N N . ARG A 1 192 ? -2.310 5.408 6.936 1.00 87.75 192 ARG A N 1
ATOM 1527 C CA . ARG A 1 192 ? -3.533 5.382 6.115 1.00 87.75 192 ARG A CA 1
ATOM 1528 C C . ARG A 1 192 ? -3.154 5.336 4.644 1.00 87.75 192 ARG A C 1
ATOM 1530 O O . ARG A 1 192 ? -2.152 5.918 4.250 1.00 87.75 192 ARG A O 1
ATOM 1537 N N . ASP A 1 193 ? -4.035 4.764 3.833 1.00 88.62 193 ASP A N 1
ATOM 1538 C CA . ASP A 1 193 ? -3.935 4.778 2.368 1.00 88.62 193 ASP A CA 1
ATOM 1539 C C . ASP A 1 193 ? -3.559 6.164 1.820 1.00 88.62 193 ASP A C 1
ATOM 1541 O O . ASP A 1 193 ? -2.515 6.347 1.208 1.00 88.62 193 ASP A O 1
ATOM 1545 N N . GLN A 1 194 ? -4.330 7.191 2.185 1.00 86.25 194 GLN A N 1
ATOM 1546 C CA . GLN A 1 194 ? -4.054 8.563 1.758 1.00 86.25 194 GLN A CA 1
ATOM 1547 C C . GLN A 1 194 ? -2.738 9.136 2.301 1.00 86.25 194 GLN A C 1
ATOM 1549 O O . GLN A 1 194 ? -2.214 10.062 1.698 1.00 86.25 194 GLN A O 1
ATOM 1554 N N . GLU A 1 195 ? -2.236 8.656 3.440 1.00 89.19 195 GLU A N 1
ATOM 1555 C CA . GLU A 1 195 ? -0.950 9.099 3.996 1.00 89.19 195 GLU A CA 1
ATOM 1556 C C . GLU A 1 195 ? 0.202 8.474 3.187 1.00 89.19 195 GLU A C 1
ATOM 1558 O O . GLU A 1 195 ? 1.124 9.190 2.808 1.00 89.19 195 GLU A O 1
ATOM 1563 N N . VAL A 1 196 ? 0.123 7.189 2.823 1.00 91.75 196 VAL A N 1
ATOM 1564 C CA . VAL A 1 196 ? 1.130 6.531 1.963 1.00 91.75 196 VAL A CA 1
ATOM 1565 C C . VAL A 1 196 ? 1.123 7.119 0.554 1.00 91.75 196 VAL A C 1
ATOM 1567 O O . VAL A 1 196 ? 2.160 7.523 0.036 1.00 91.75 196 VAL A O 1
ATOM 1570 N N . MET A 1 197 ? -0.057 7.282 -0.047 1.00 91.75 197 MET A N 1
ATOM 1571 C CA . MET A 1 197 ? -0.175 7.816 -1.409 1.00 91.75 197 MET A CA 1
ATOM 1572 C C . MET A 1 197 ? 0.207 9.302 -1.525 1.00 91.75 197 MET A C 1
ATOM 1574 O O . MET A 1 197 ? 0.387 9.805 -2.630 1.00 91.75 197 MET A O 1
ATOM 1578 N N . ARG A 1 198 ? 0.337 10.026 -0.406 1.00 88.25 198 ARG A N 1
ATOM 1579 C CA . ARG A 1 198 ? 0.797 11.428 -0.366 1.00 88.25 198 ARG A CA 1
ATOM 1580 C C . ARG A 1 198 ? 2.267 11.580 0.015 1.00 88.25 198 ARG A C 1
ATOM 1582 O O . ARG A 1 198 ? 2.709 12.716 0.170 1.00 88.25 198 ARG A O 1
ATOM 1589 N N . MET A 1 199 ? 3.000 10.485 0.200 1.00 91.56 199 MET A N 1
ATOM 1590 C CA . MET A 1 199 ? 4.445 10.553 0.410 1.00 91.56 199 MET A CA 1
ATOM 1591 C C . MET A 1 199 ? 5.106 11.238 -0.790 1.00 91.56 199 MET A C 1
ATOM 1593 O O . MET A 1 199 ? 4.800 10.914 -1.942 1.00 91.56 199 MET A O 1
ATOM 1597 N N . SER A 1 200 ? 5.986 12.198 -0.513 1.00 91.50 200 SER A N 1
ATOM 1598 C CA . SER A 1 200 ? 6.800 12.862 -1.530 1.00 91.50 200 SER A CA 1
ATOM 1599 C C . SER A 1 200 ? 8.025 12.018 -1.881 1.00 91.50 200 SER A C 1
ATOM 1601 O O . SER A 1 200 ? 8.357 11.046 -1.198 1.00 91.50 200 SER A O 1
ATOM 1603 N N . TYR A 1 201 ? 8.727 12.396 -2.944 1.00 91.12 201 TYR A N 1
ATOM 1604 C CA . TYR A 1 201 ? 10.012 11.804 -3.294 1.00 91.12 201 TYR A CA 1
ATOM 1605 C C . TYR A 1 201 ? 11.034 11.928 -2.143 1.00 91.12 201 TYR A C 1
ATOM 1607 O O . TYR A 1 201 ? 11.748 10.971 -1.850 1.00 91.12 201 TYR A O 1
ATOM 1615 N N . ILE A 1 202 ? 11.040 13.056 -1.422 1.00 88.38 202 ILE A N 1
ATOM 1616 C CA . ILE A 1 202 ? 11.947 13.358 -0.294 1.00 88.38 202 ILE A CA 1
ATOM 1617 C C . ILE A 1 202 ? 11.340 12.896 1.052 1.00 88.38 202 ILE A C 1
ATOM 1619 O O . ILE A 1 202 ? 11.453 13.542 2.087 1.00 88.38 202 ILE A O 1
ATOM 1623 N N . CYS A 1 203 ? 10.639 11.761 1.063 1.00 88.12 203 CYS A N 1
ATOM 1624 C CA . CYS A 1 203 ? 9.931 11.293 2.260 1.00 88.12 203 CYS A CA 1
ATOM 1625 C C . CYS A 1 203 ? 10.814 10.619 3.323 1.00 88.12 203 CYS A C 1
ATOM 1627 O O . CYS A 1 203 ? 10.312 10.355 4.411 1.00 88.12 203 CYS A O 1
ATOM 1629 N N . LEU A 1 204 ? 12.088 10.320 3.055 1.00 85.06 204 LEU A N 1
ATOM 1630 C CA . LEU A 1 204 ? 13.003 9.770 4.065 1.00 85.06 204 LEU A CA 1
ATOM 1631 C C . LEU A 1 204 ? 13.778 10.903 4.736 1.00 85.06 204 LEU A C 1
ATOM 1633 O O . LEU A 1 204 ? 14.402 11.703 4.047 1.00 85.06 204 LEU A O 1
ATOM 1637 N N . SER A 1 205 ? 13.735 10.961 6.067 1.00 72.75 205 SER A N 1
ATOM 1638 C CA . SER A 1 205 ? 14.499 11.923 6.869 1.00 72.75 205 SER A CA 1
ATOM 1639 C C . SER A 1 205 ? 15.769 11.279 7.423 1.00 72.75 205 SER A C 1
ATOM 1641 O O . SER A 1 205 ? 15.673 10.241 8.065 1.00 72.75 205 SER A O 1
ATOM 1643 N N . ASP A 1 206 ? 16.916 11.957 7.334 1.00 63.16 206 ASP A N 1
ATOM 1644 C CA . ASP A 1 206 ? 18.214 11.487 7.866 1.00 63.16 206 ASP A CA 1
ATOM 1645 C C . ASP A 1 206 ? 18.256 11.315 9.398 1.00 63.16 206 ASP A C 1
ATOM 1647 O O . ASP A 1 206 ? 19.213 10.786 9.960 1.00 63.16 206 ASP A O 1
ATOM 1651 N N . LYS A 1 207 ? 17.213 11.760 10.107 1.00 56.88 207 LYS A N 1
ATOM 1652 C CA . LYS A 1 207 ? 17.065 11.554 11.551 1.00 56.88 207 LYS A CA 1
ATOM 1653 C C . LYS A 1 207 ? 16.765 10.087 11.859 1.00 56.88 207 LYS A C 1
ATOM 1655 O O . LYS A 1 207 ? 15.598 9.679 11.825 1.00 56.88 207 LYS A O 1
ATOM 1660 N N . ILE A 1 208 ? 17.815 9.347 12.199 1.00 60.81 208 ILE A N 1
ATOM 1661 C CA . ILE A 1 208 ? 17.749 8.055 12.886 1.00 60.81 208 ILE A CA 1
ATOM 1662 C C . ILE A 1 208 ? 16.925 8.232 14.165 1.00 60.81 208 ILE A C 1
ATOM 1664 O O . ILE A 1 208 ? 17.161 9.161 14.938 1.00 60.81 208 ILE A O 1
ATOM 1668 N N . ALA A 1 209 ? 15.917 7.383 14.362 1.00 57.06 209 ALA A N 1
ATOM 1669 C CA . ALA A 1 209 ? 15.005 7.523 15.493 1.00 57.06 209 ALA A CA 1
ATOM 1670 C C . ALA A 1 209 ? 15.537 6.864 16.780 1.00 57.06 209 ALA A C 1
ATOM 1672 O O . ALA A 1 209 ? 15.161 7.282 17.874 1.00 57.06 209 ALA A O 1
ATOM 1673 N N . GLN A 1 210 ? 16.426 5.876 16.647 1.00 58.50 210 GLN A N 1
ATOM 1674 C CA . GLN A 1 210 ? 17.108 5.211 17.752 1.00 58.50 210 GLN A CA 1
ATOM 1675 C C . GLN A 1 210 ? 18.559 4.937 17.348 1.00 58.50 210 GLN A C 1
ATOM 1677 O O . GLN A 1 210 ? 18.801 4.251 16.359 1.00 58.50 210 GLN A O 1
ATOM 1682 N N . GLU A 1 211 ? 19.517 5.511 18.076 1.00 58.03 211 GLU A N 1
ATOM 1683 C CA . GLU A 1 211 ? 20.942 5.270 17.836 1.00 58.03 211 GLU A CA 1
ATOM 1684 C C . GLU A 1 211 ? 21.318 3.830 18.208 1.00 58.03 211 GLU A C 1
ATOM 1686 O O . GLU A 1 211 ? 20.655 3.190 19.026 1.00 58.03 211 GLU A O 1
ATOM 1691 N N . ALA A 1 212 ? 22.371 3.306 17.578 1.00 63.66 212 ALA A N 1
ATOM 1692 C CA . ALA A 1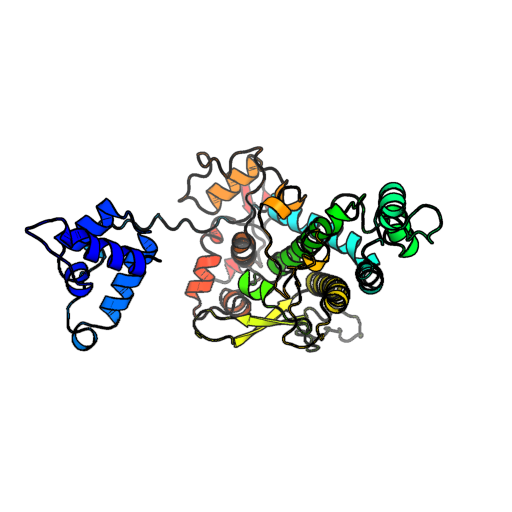 212 ? 22.855 1.968 17.885 1.00 63.66 212 ALA A CA 1
ATOM 1693 C C . ALA A 1 212 ? 23.346 1.910 19.338 1.00 63.66 212 ALA A C 1
ATOM 1695 O O . ALA A 1 212 ? 24.125 2.763 19.766 1.00 63.66 212 ALA A O 1
ATOM 1696 N N . VAL A 1 213 ? 22.918 0.892 20.080 1.00 67.81 213 VAL A N 1
ATOM 1697 C CA . VAL A 1 213 ? 23.393 0.658 21.445 1.00 67.81 213 VAL A CA 1
ATOM 1698 C C . VAL A 1 213 ? 24.623 -0.237 21.362 1.00 67.81 213 VAL A C 1
ATOM 1700 O O . VAL A 1 213 ? 24.532 -1.394 20.942 1.00 67.81 213 VAL A O 1
ATOM 1703 N N . LEU A 1 214 ? 25.773 0.315 21.739 1.00 71.12 214 LEU A N 1
ATOM 1704 C CA . LEU A 1 214 ? 27.007 -0.433 21.976 1.00 71.12 214 LEU A CA 1
ATOM 1705 C C . LEU A 1 214 ? 27.054 -0.828 23.459 1.00 71.12 214 LEU A C 1
ATOM 1707 O O . LEU A 1 214 ? 26.604 -0.052 24.303 1.00 71.12 214 LEU A O 1
ATOM 1711 N N . ASP A 1 215 ? 27.559 -2.019 23.777 1.00 72.44 215 ASP A N 1
ATOM 1712 C CA . ASP A 1 215 ? 27.930 -2.343 25.160 1.00 72.44 215 ASP A CA 1
ATOM 1713 C C . ASP A 1 215 ? 29.265 -1.692 25.560 1.00 72.44 215 ASP A C 1
ATOM 1715 O O . ASP A 1 215 ? 29.925 -1.028 24.753 1.00 72.44 215 ASP A O 1
ATOM 1719 N N . ASP A 1 216 ? 29.650 -1.876 26.824 1.00 75.56 216 ASP A N 1
ATOM 1720 C CA . ASP A 1 216 ? 30.876 -1.324 27.409 1.00 75.56 216 ASP A CA 1
ATOM 1721 C C . ASP A 1 216 ? 32.152 -1.866 26.723 1.00 75.56 216 ASP A C 1
ATOM 1723 O O . ASP A 1 216 ? 33.221 -1.259 26.816 1.00 75.56 216 ASP A O 1
ATOM 1727 N N . GLU A 1 217 ? 32.043 -2.973 25.978 1.00 73.44 217 GLU A N 1
ATOM 1728 C CA . GLU A 1 217 ? 33.102 -3.580 25.169 1.00 73.44 217 GLU A CA 1
ATOM 1729 C C . GLU A 1 217 ? 33.085 -3.139 23.689 1.00 73.44 217 GLU A C 1
ATOM 1731 O O . GLU A 1 217 ? 33.908 -3.599 22.891 1.00 73.44 217 GLU A O 1
ATOM 1736 N N . GLY A 1 218 ? 32.178 -2.237 23.300 1.00 61.69 218 GLY A N 1
ATOM 1737 C CA . GLY A 1 218 ? 32.055 -1.725 21.933 1.00 61.69 218 GLY A CA 1
ATOM 1738 C C . GLY A 1 218 ? 31.389 -2.695 20.949 1.00 61.69 218 GLY A C 1
ATOM 1739 O O . GLY A 1 218 ? 31.452 -2.481 19.735 1.00 61.69 218 GLY A O 1
ATOM 1740 N N . ILE A 1 219 ? 30.745 -3.756 21.437 1.00 64.44 219 ILE A N 1
ATOM 1741 C CA . ILE A 1 219 ? 29.967 -4.701 20.638 1.00 64.44 219 ILE A CA 1
ATOM 1742 C C . ILE A 1 219 ? 28.562 -4.131 20.436 1.00 64.44 219 ILE A C 1
ATOM 1744 O O . ILE A 1 219 ? 27.871 -3.718 21.366 1.00 64.44 219 ILE A O 1
ATOM 1748 N N . LEU A 1 220 ? 28.115 -4.130 19.182 1.00 60.50 220 LEU A N 1
ATOM 1749 C CA . LEU A 1 220 ? 26.800 -3.631 18.805 1.00 60.50 220 LEU A CA 1
ATOM 1750 C C . LEU A 1 220 ? 25.701 -4.582 19.301 1.00 60.50 220 LEU A C 1
ATOM 1752 O O . LEU A 1 220 ? 25.541 -5.685 18.777 1.00 60.50 220 LEU A O 1
ATOM 1756 N N . ARG A 1 221 ? 24.957 -4.146 20.323 1.00 58.81 221 ARG A N 1
ATOM 1757 C CA . ARG A 1 221 ? 23.852 -4.894 20.944 1.00 58.81 221 ARG A CA 1
ATOM 1758 C C . ARG A 1 221 ? 22.529 -4.626 20.260 1.00 58.81 221 ARG A C 1
ATOM 1760 O O . ARG A 1 221 ? 21.766 -5.563 20.042 1.00 58.81 221 ARG A O 1
ATOM 1767 N N . ASP A 1 222 ? 22.291 -3.372 19.894 1.00 53.84 222 ASP A N 1
ATOM 1768 C CA . ASP A 1 222 ? 21.106 -2.980 19.146 1.00 53.84 222 ASP A CA 1
ATOM 1769 C C . ASP A 1 222 ? 21.512 -2.132 17.945 1.00 53.84 222 ASP A C 1
ATOM 1771 O O . ASP A 1 222 ? 22.290 -1.181 18.066 1.00 53.84 222 ASP A O 1
ATOM 1775 N N . LYS A 1 223 ? 21.028 -2.500 16.757 1.00 55.97 223 LYS A N 1
ATOM 1776 C CA . LYS A 1 223 ? 21.266 -1.693 15.555 1.00 55.97 223 LYS A CA 1
ATOM 1777 C C . LYS A 1 223 ? 20.491 -0.391 15.688 1.00 55.97 223 LYS A C 1
ATOM 1779 O O . LYS A 1 223 ? 19.440 -0.352 16.315 1.00 55.97 223 LYS A O 1
ATOM 1784 N N . SER A 1 224 ? 20.996 0.668 15.060 1.00 55.72 224 SER A N 1
ATOM 1785 C CA . SER A 1 224 ? 20.206 1.881 14.875 1.00 55.72 224 SER A CA 1
ATOM 1786 C C . SER A 1 224 ? 18.955 1.500 14.086 1.00 55.72 224 SER A C 1
ATOM 1788 O O . SER A 1 224 ? 19.052 1.224 12.890 1.00 55.72 224 SER A O 1
ATOM 1790 N N . GLN A 1 225 ? 17.808 1.423 14.753 1.00 54.56 225 GLN A N 1
ATOM 1791 C CA . GLN A 1 225 ? 16.575 0.959 14.141 1.00 54.56 225 GLN A CA 1
ATOM 1792 C C . GLN A 1 225 ? 15.636 2.135 13.908 1.00 54.56 225 GLN A C 1
ATOM 1794 O O . GLN A 1 225 ? 15.273 2.882 14.815 1.00 54.56 225 GLN A O 1
ATOM 1799 N N . SER A 1 226 ? 15.191 2.215 12.660 1.00 57.78 226 SER A N 1
ATOM 1800 C CA . SER A 1 226 ? 14.125 3.049 12.123 1.00 57.78 226 SER A CA 1
ATOM 1801 C C . SER A 1 226 ? 14.468 4.464 11.648 1.00 57.78 226 SER A C 1
ATOM 1803 O O . SER A 1 226 ? 15.093 5.283 12.328 1.00 57.78 226 SER A O 1
ATOM 1805 N N . VAL A 1 227 ? 13.981 4.741 10.436 1.00 61.44 227 VAL A N 1
ATOM 1806 C CA . VAL A 1 227 ? 14.022 6.045 9.778 1.00 61.44 227 VAL A CA 1
ATOM 1807 C C . VAL A 1 227 ? 12.654 6.698 9.899 1.00 61.44 227 VAL A C 1
ATOM 1809 O O . VAL A 1 227 ? 11.606 6.051 9.852 1.00 61.44 227 VAL A O 1
ATOM 1812 N N . ASN A 1 228 ? 12.675 8.012 10.040 1.00 67.12 228 ASN A N 1
ATOM 1813 C CA . ASN A 1 228 ? 11.489 8.839 10.071 1.00 67.12 228 ASN A CA 1
ATOM 1814 C C . ASN A 1 228 ? 10.951 9.067 8.648 1.00 67.12 228 ASN A C 1
ATOM 1816 O O . ASN A 1 228 ? 11.613 9.704 7.829 1.00 67.12 228 ASN A O 1
ATOM 1820 N N . ILE A 1 229 ? 9.738 8.587 8.357 1.00 75.25 229 ILE A N 1
ATOM 1821 C CA . ILE A 1 229 ? 9.055 8.892 7.087 1.00 75.25 229 ILE A CA 1
ATOM 1822 C C . ILE A 1 229 ? 8.244 10.173 7.229 1.00 75.25 229 ILE A C 1
ATOM 1824 O O . ILE A 1 229 ? 7.384 10.263 8.106 1.00 75.25 229 ILE A O 1
ATOM 1828 N N . LEU A 1 230 ? 8.460 11.125 6.328 1.00 76.69 230 LEU A N 1
ATOM 1829 C CA . LEU A 1 230 ? 7.692 12.355 6.197 1.00 76.69 230 LEU A CA 1
ATOM 1830 C C . LEU A 1 230 ? 6.489 12.136 5.269 1.00 76.69 230 LEU A C 1
ATOM 1832 O O . LEU A 1 230 ? 6.613 11.733 4.113 1.00 76.69 230 LEU A O 1
ATOM 1836 N N . SER A 1 231 ? 5.292 12.411 5.782 1.00 76.00 231 SER A N 1
ATOM 1837 C CA . SER A 1 231 ? 4.050 12.426 5.001 1.00 76.00 231 SER A CA 1
ATOM 1838 C C . SER A 1 231 ? 3.078 13.476 5.540 1.00 76.00 231 SER A C 1
ATOM 1840 O O . SER A 1 231 ? 3.254 13.998 6.641 1.00 76.00 231 SER A O 1
ATOM 1842 N N . THR A 1 232 ? 2.013 13.776 4.794 1.00 68.44 232 THR A N 1
ATOM 1843 C CA . THR A 1 232 ? 0.960 14.699 5.224 1.00 68.44 232 THR A CA 1
ATOM 1844 C C . THR A 1 232 ? -0.298 13.972 5.696 1.00 68.44 232 THR A C 1
ATOM 1846 O O . THR A 1 232 ? -0.938 13.228 4.949 1.00 68.44 232 THR A O 1
ATOM 1849 N N . THR A 1 233 ? -0.728 14.259 6.927 1.00 57.00 233 THR A N 1
ATOM 1850 C CA . THR A 1 233 ? -2.046 13.851 7.427 1.00 57.00 233 THR A CA 1
ATOM 1851 C C . THR A 1 233 ? -3.047 14.999 7.310 1.00 57.00 233 THR A C 1
ATOM 1853 O O . THR A 1 233 ? -2.698 16.176 7.369 1.00 57.00 233 THR A O 1
ATOM 1856 N N . THR A 1 234 ? -4.315 14.654 7.103 1.00 49.28 234 THR A N 1
ATOM 1857 C CA . THR A 1 234 ? -5.428 15.625 6.974 1.00 49.28 234 THR A CA 1
ATOM 1858 C C . THR A 1 234 ? -6.522 15.400 8.011 1.00 49.28 234 THR A C 1
ATOM 1860 O O . THR A 1 234 ? -7.482 16.166 8.094 1.00 49.28 234 THR A O 1
ATOM 1863 N N . LYS A 1 235 ? -6.416 14.321 8.796 1.00 46.09 235 LYS A N 1
ATOM 1864 C CA . LYS A 1 235 ? -7.468 13.929 9.729 1.00 46.09 235 LYS A CA 1
ATOM 1865 C C . LYS A 1 235 ? -7.429 14.885 10.924 1.00 46.09 235 LYS A C 1
ATOM 1867 O O . LYS A 1 235 ? -6.407 14.986 11.590 1.00 46.09 235 LYS A O 1
ATOM 1872 N N . PHE A 1 236 ? -8.549 15.562 11.178 1.00 43.00 236 PHE A N 1
ATOM 1873 C CA . PHE A 1 236 ? -8.783 16.530 12.267 1.00 43.00 236 PHE A CA 1
ATOM 1874 C C . PHE A 1 236 ? -8.132 17.914 12.149 1.00 43.00 236 PHE A C 1
ATOM 1876 O O . PHE A 1 236 ? -8.588 18.825 12.829 1.00 43.00 236 PHE A O 1
ATOM 1883 N N . SER A 1 237 ? -7.133 18.112 11.288 1.00 45.16 237 SER A N 1
ATOM 1884 C CA . SER A 1 237 ? -6.562 19.442 11.022 1.00 45.16 237 SER A CA 1
ATOM 1885 C C . SER A 1 237 ? -7.346 20.227 9.968 1.00 45.16 237 SER A C 1
ATOM 1887 O O . SER A 1 237 ? -7.352 21.450 9.997 1.00 45.16 237 SER A O 1
ATOM 1889 N N . GLY A 1 238 ? -7.987 19.550 9.007 1.00 34.44 238 GLY A N 1
ATOM 1890 C CA . GLY A 1 238 ? -8.635 20.202 7.857 1.00 34.44 238 GLY A CA 1
ATOM 1891 C C . GLY A 1 238 ? -7.657 20.709 6.783 1.00 34.44 238 GLY A C 1
ATOM 1892 O O . GLY A 1 238 ? -8.075 20.976 5.661 1.00 34.44 238 GLY A O 1
ATOM 1893 N N . TYR A 1 239 ? -6.356 20.759 7.084 1.00 41.62 239 TYR A N 1
ATOM 1894 C CA . TYR A 1 239 ? -5.253 21.064 6.166 1.00 41.62 239 TYR A CA 1
ATOM 1895 C C . TYR A 1 239 ? -4.135 20.016 6.287 1.00 41.62 239 TYR A C 1
ATOM 1897 O O . TYR A 1 239 ? -4.084 19.254 7.256 1.00 41.62 239 TYR A O 1
ATOM 1905 N N . LYS A 1 240 ? -3.249 19.940 5.288 1.00 55.22 240 LYS A N 1
ATOM 1906 C CA . LYS A 1 240 ? -2.117 19.001 5.275 1.00 55.22 240 LYS A CA 1
ATOM 1907 C C . LYS A 1 240 ? -1.126 19.373 6.383 1.00 55.22 240 LYS A C 1
ATOM 1909 O O . LYS A 1 240 ? -0.561 20.460 6.343 1.00 55.22 240 LYS A O 1
ATOM 1914 N N . LYS A 1 241 ? -0.923 18.483 7.355 1.00 57.50 241 LYS A N 1
ATOM 1915 C CA . LYS A 1 241 ? 0.084 18.631 8.413 1.00 57.50 241 LYS A CA 1
ATOM 1916 C C . LYS A 1 241 ? 1.153 17.560 8.251 1.00 57.50 241 LYS A C 1
ATOM 1918 O O . LYS A 1 241 ? 0.808 16.389 8.087 1.00 57.50 241 LYS A O 1
ATOM 1923 N N . GLU A 1 242 ? 2.418 17.958 8.308 1.00 67.25 242 GLU A N 1
ATOM 1924 C CA . GLU A 1 242 ? 3.545 17.028 8.303 1.00 67.25 242 GLU A CA 1
ATOM 1925 C C . GLU A 1 242 ? 3.467 16.061 9.487 1.00 67.25 242 GLU A C 1
ATOM 1927 O O . GLU A 1 242 ? 3.058 16.407 10.601 1.00 67.25 242 GLU A O 1
ATOM 1932 N N . SER A 1 243 ? 3.807 14.811 9.212 1.00 64.56 243 SER A N 1
ATOM 1933 C CA . SER A 1 243 ? 3.740 13.702 10.145 1.00 64.56 243 SER A CA 1
ATOM 1934 C C . SER A 1 243 ? 4.926 12.785 9.919 1.00 64.56 243 SER A C 1
ATOM 1936 O O . SER A 1 243 ? 5.290 12.506 8.778 1.00 64.56 243 SER A O 1
ATOM 1938 N N . THR A 1 244 ? 5.490 12.326 11.029 1.00 77.56 244 THR A N 1
ATOM 1939 C CA . THR A 1 244 ? 6.680 11.485 11.052 1.00 77.56 244 THR A CA 1
ATOM 1940 C C . THR A 1 244 ? 6.325 10.081 11.522 1.00 77.56 244 THR A C 1
ATOM 1942 O O . THR A 1 244 ? 5.656 9.946 12.551 1.00 77.56 244 THR A O 1
ATOM 1945 N N . TRP A 1 245 ? 6.746 9.052 10.792 1.00 79.81 245 TRP A N 1
ATOM 1946 C CA . TRP A 1 245 ? 6.4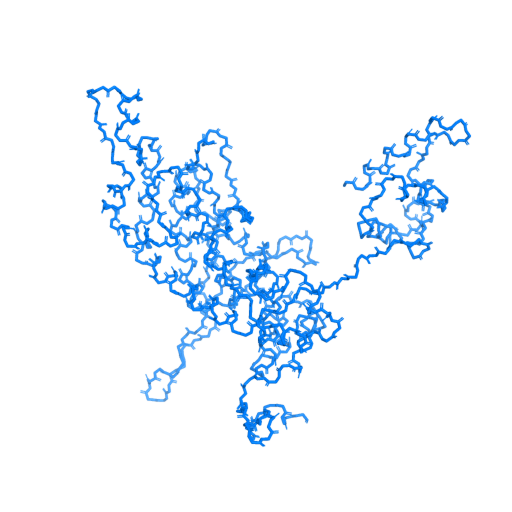25 7.652 11.088 1.00 79.81 245 TRP A CA 1
ATOM 1947 C C . TRP A 1 245 ? 7.691 6.849 11.346 1.00 79.81 245 TRP A C 1
ATOM 1949 O O . TRP A 1 245 ? 8.638 6.972 10.574 1.00 79.81 245 TRP A O 1
ATOM 1959 N N . PHE A 1 246 ? 7.677 6.013 12.386 1.00 79.75 246 PHE A N 1
ATOM 1960 C CA . PHE A 1 246 ? 8.734 5.029 12.604 1.00 79.75 246 PHE A CA 1
ATOM 1961 C C . PHE A 1 246 ? 8.607 3.927 11.553 1.00 79.75 246 PHE A C 1
ATOM 1963 O O . PHE A 1 246 ? 7.508 3.389 11.359 1.00 79.75 246 PHE A O 1
ATOM 1970 N N . ALA A 1 247 ? 9.710 3.626 10.870 1.00 80.00 247 ALA A N 1
ATOM 1971 C CA . ALA A 1 247 ? 9.744 2.664 9.780 1.00 80.00 247 ALA A CA 1
ATOM 1972 C C . ALA A 1 247 ? 11.037 1.832 9.805 1.00 80.00 247 ALA A C 1
ATOM 1974 O O . ALA A 1 247 ? 12.112 2.432 9.829 1.00 80.00 247 ALA A O 1
ATOM 1975 N N . PRO A 1 248 ? 10.953 0.490 9.798 1.00 84.19 248 PRO A N 1
ATOM 1976 C CA . PRO A 1 248 ? 12.123 -0.385 9.807 1.00 84.19 248 PRO A CA 1
ATOM 1977 C C . PRO A 1 248 ? 12.820 -0.439 8.437 1.00 84.19 248 PRO A C 1
ATOM 1979 O O . PRO A 1 248 ? 12.331 0.121 7.448 1.00 84.19 248 PRO A O 1
ATOM 1982 N N . ASP A 1 249 ? 13.957 -1.131 8.371 1.00 84.94 249 ASP A N 1
ATOM 1983 C CA . ASP A 1 249 ? 14.821 -1.205 7.185 1.00 84.94 249 ASP A CA 1
ATOM 1984 C C . ASP A 1 249 ? 14.100 -1.763 5.950 1.00 84.94 249 ASP A C 1
ATOM 1986 O O . ASP A 1 249 ? 14.365 -1.330 4.827 1.00 84.94 249 ASP A O 1
ATOM 1990 N N . GLU A 1 250 ? 13.140 -2.674 6.128 1.00 89.75 250 GLU A N 1
ATOM 1991 C CA .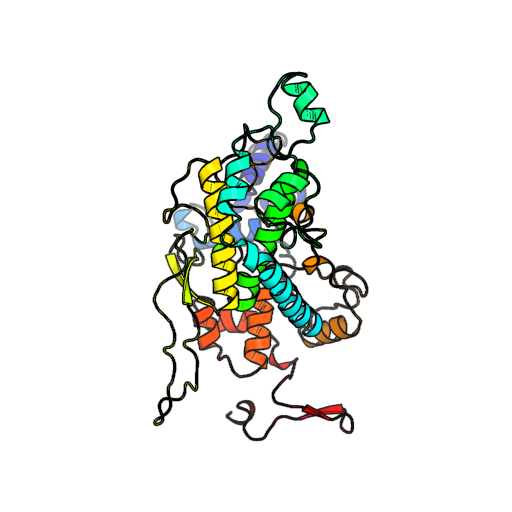 GLU A 1 250 ? 12.307 -3.208 5.045 1.00 89.75 250 GLU A CA 1
ATOM 1992 C C . GLU A 1 250 ? 11.536 -2.092 4.334 1.00 89.75 250 GLU A C 1
ATOM 1994 O O . GLU A 1 250 ? 11.418 -2.079 3.106 1.00 89.75 250 GLU A O 1
ATOM 1999 N N . VAL A 1 251 ? 11.049 -1.111 5.096 1.00 91.88 251 VAL A N 1
ATOM 2000 C CA . VAL A 1 251 ? 10.333 0.041 4.546 1.00 91.88 251 VAL A CA 1
ATOM 2001 C C . VAL A 1 251 ? 11.296 0.999 3.853 1.00 91.88 251 VAL A C 1
ATOM 2003 O O . VAL A 1 251 ? 10.959 1.531 2.796 1.00 91.88 251 VAL A O 1
ATOM 2006 N N . VAL A 1 252 ? 12.502 1.190 4.395 1.00 90.38 252 VAL A N 1
ATOM 2007 C CA . VAL A 1 252 ? 13.545 2.006 3.753 1.00 90.38 252 VAL A CA 1
ATOM 2008 C C . VAL A 1 252 ? 13.920 1.413 2.395 1.00 90.38 252 VAL A C 1
ATOM 2010 O O . VAL A 1 252 ? 13.875 2.123 1.390 1.00 90.38 252 VAL A O 1
ATOM 2013 N N . LYS A 1 253 ? 14.183 0.100 2.331 1.00 92.44 253 LYS A N 1
ATOM 2014 C CA . LYS A 1 253 ? 14.425 -0.623 1.071 1.00 92.44 253 LYS A CA 1
ATOM 2015 C C . LYS A 1 253 ? 13.271 -0.431 0.087 1.00 92.44 253 LYS A C 1
ATOM 2017 O O . LYS A 1 253 ? 13.504 -0.116 -1.081 1.00 92.44 253 LYS A O 1
ATOM 2022 N N . ALA A 1 254 ? 12.027 -0.572 0.551 1.00 95.75 254 ALA A N 1
ATOM 2023 C CA . ALA A 1 254 ? 10.851 -0.392 -0.295 1.00 95.75 254 ALA A CA 1
ATOM 2024 C C . ALA A 1 254 ? 10.758 1.034 -0.870 1.00 95.75 254 ALA A C 1
ATOM 2026 O O . ALA A 1 254 ? 10.467 1.221 -2.055 1.00 95.75 254 ALA A O 1
ATOM 2027 N N . ILE A 1 255 ? 11.030 2.050 -0.049 1.00 95.19 255 ILE A N 1
ATOM 2028 C CA . ILE A 1 255 ? 11.000 3.451 -0.474 1.00 95.19 255 ILE A CA 1
ATOM 2029 C C . ILE A 1 255 ? 12.125 3.752 -1.463 1.00 95.19 255 ILE A C 1
ATOM 2031 O O . ILE A 1 255 ? 11.874 4.435 -2.451 1.00 95.19 255 ILE A O 1
ATOM 2035 N N . GLU A 1 256 ? 13.331 3.225 -1.264 1.00 95.00 256 GLU A N 1
ATOM 2036 C CA . GLU A 1 256 ? 14.438 3.425 -2.206 1.00 95.00 256 GLU A CA 1
ATOM 2037 C C . GLU A 1 256 ? 14.145 2.812 -3.586 1.00 95.00 256 GLU A C 1
ATOM 2039 O O . GLU A 1 256 ? 14.352 3.461 -4.617 1.00 95.00 256 GLU A O 1
ATOM 2044 N N . ILE A 1 257 ? 13.544 1.618 -3.632 1.00 97.12 257 ILE A N 1
ATOM 2045 C CA . ILE A 1 257 ? 13.066 1.021 -4.891 1.00 97.12 257 ILE A CA 1
ATOM 2046 C C . ILE A 1 257 ? 11.973 1.902 -5.521 1.00 97.12 257 ILE A C 1
ATOM 2048 O O . ILE A 1 257 ? 12.004 2.175 -6.725 1.00 97.12 257 ILE A O 1
ATOM 2052 N N . ALA A 1 258 ? 11.022 2.398 -4.721 1.00 97.38 258 ALA A N 1
ATOM 2053 C CA . ALA A 1 258 ? 9.961 3.281 -5.205 1.00 97.38 258 ALA A CA 1
ATOM 2054 C C . ALA A 1 258 ? 10.525 4.597 -5.766 1.00 97.38 258 ALA A C 1
ATOM 2056 O O . ALA A 1 258 ? 10.086 5.044 -6.828 1.00 97.38 258 ALA A O 1
ATOM 2057 N N . LYS A 1 259 ? 11.542 5.178 -5.114 1.00 96.75 259 LYS A N 1
ATOM 2058 C CA . LYS A 1 259 ? 12.278 6.350 -5.601 1.00 96.75 259 LYS A CA 1
ATOM 2059 C C . LYS A 1 259 ? 12.930 6.062 -6.949 1.00 96.75 259 LYS A C 1
ATOM 2061 O O . LYS A 1 259 ? 12.789 6.880 -7.849 1.00 96.75 259 LYS A O 1
ATOM 2066 N N . ALA A 1 260 ? 13.582 4.913 -7.133 1.00 97.44 260 ALA A N 1
ATOM 2067 C CA . ALA A 1 260 ? 14.210 4.558 -8.409 1.00 97.44 260 ALA A CA 1
ATOM 2068 C C . ALA A 1 260 ? 13.201 4.471 -9.570 1.00 97.44 260 ALA A C 1
ATOM 2070 O O . ALA A 1 260 ? 13.449 5.004 -10.654 1.00 97.44 260 ALA A O 1
ATOM 2071 N N . ILE A 1 261 ? 12.029 3.871 -9.332 1.00 97.81 261 ILE A N 1
ATOM 2072 C CA . ILE A 1 261 ? 10.927 3.853 -10.309 1.00 97.81 261 ILE A CA 1
ATOM 2073 C C . ILE A 1 261 ? 10.406 5.278 -10.558 1.00 97.81 261 ILE A C 1
ATOM 2075 O O . ILE A 1 261 ? 10.184 5.667 -11.708 1.00 97.81 261 ILE A O 1
ATOM 2079 N N . CYS A 1 262 ? 10.241 6.072 -9.495 1.00 97.19 262 CYS A N 1
ATOM 2080 C CA . CYS A 1 262 ? 9.795 7.461 -9.568 1.00 97.19 262 CYS A CA 1
ATOM 2081 C C . CYS A 1 262 ? 10.742 8.323 -10.413 1.00 97.19 262 CYS A C 1
ATOM 2083 O O . CYS A 1 262 ? 10.263 9.028 -11.296 1.00 97.19 262 CYS A O 1
ATOM 2085 N N . ARG A 1 263 ? 12.068 8.201 -10.243 1.00 97.38 263 ARG A N 1
ATOM 2086 C CA . ARG A 1 263 ? 13.071 8.910 -11.062 1.00 97.38 263 ARG A CA 1
ATOM 2087 C C . ARG A 1 263 ? 12.891 8.631 -12.552 1.00 97.38 263 ARG A C 1
ATOM 2089 O O . ARG A 1 263 ? 12.830 9.563 -13.352 1.00 97.38 263 ARG A O 1
ATOM 2096 N N . GLY A 1 264 ? 12.727 7.360 -12.918 1.00 96.56 264 GLY A N 1
ATOM 2097 C CA . GLY A 1 264 ? 12.474 6.964 -14.304 1.00 96.56 264 GLY A CA 1
ATOM 2098 C C . GLY A 1 264 ? 11.189 7.578 -14.869 1.00 96.56 264 GLY A C 1
ATOM 2099 O O . GLY A 1 264 ? 11.194 8.161 -15.953 1.00 96.56 264 GLY A O 1
ATOM 2100 N N . LEU A 1 265 ? 10.083 7.504 -14.121 1.00 96.75 265 LEU A N 1
ATOM 2101 C CA . LEU A 1 265 ? 8.803 8.091 -14.536 1.00 96.75 265 LEU A CA 1
ATOM 2102 C C . LEU A 1 265 ? 8.855 9.624 -14.602 1.00 96.75 265 LEU A C 1
ATOM 2104 O O . LEU A 1 265 ? 8.301 10.209 -15.533 1.00 96.75 265 LEU A O 1
ATOM 2108 N N . ALA A 1 266 ? 9.542 10.277 -13.665 1.00 96.12 266 ALA A N 1
ATOM 2109 C CA . ALA A 1 266 ? 9.703 11.725 -13.620 1.00 96.12 266 ALA A CA 1
ATOM 2110 C C . ALA A 1 266 ? 10.410 12.256 -14.874 1.00 96.12 266 ALA A C 1
ATOM 2112 O O . ALA A 1 266 ? 9.965 13.257 -15.434 1.00 96.12 266 ALA A O 1
ATOM 2113 N N . LYS A 1 267 ? 11.418 11.540 -15.400 1.00 95.62 267 LYS A N 1
ATOM 2114 C CA . LYS A 1 267 ? 12.049 11.878 -16.691 1.00 95.62 267 LYS A CA 1
ATOM 2115 C C . LYS A 1 267 ? 11.068 11.814 -17.861 1.00 95.62 267 LYS A C 1
ATOM 2117 O O . LYS A 1 267 ? 11.080 12.690 -18.725 1.00 95.62 267 LYS A O 1
ATOM 2122 N N . LEU A 1 268 ? 10.177 10.820 -17.880 1.00 94.31 268 LEU A N 1
ATOM 2123 C CA . LEU A 1 268 ? 9.158 10.694 -18.929 1.00 94.31 268 LEU A CA 1
ATOM 2124 C C . LEU A 1 268 ? 8.090 11.790 -18.848 1.00 94.31 268 LEU A C 1
ATOM 2126 O O . LEU A 1 268 ? 7.636 12.274 -19.886 1.00 94.31 268 LEU A O 1
ATOM 2130 N N . TYR A 1 269 ? 7.702 12.175 -17.632 1.00 94.25 269 TYR A N 1
ATOM 2131 C CA . TYR A 1 269 ? 6.764 13.267 -17.373 1.00 94.25 269 TYR A CA 1
ATOM 2132 C C . TYR A 1 269 ? 7.401 14.661 -17.445 1.00 94.25 269 TYR A C 1
ATOM 2134 O O . TYR A 1 269 ? 6.667 15.642 -17.536 1.00 94.25 269 TYR A O 1
ATOM 2142 N N . LYS A 1 270 ? 8.738 14.750 -17.438 1.00 93.62 270 LYS A N 1
ATOM 2143 C CA . LYS A 1 270 ? 9.520 15.994 -17.348 1.00 93.62 270 LYS A CA 1
ATOM 2144 C C . LYS A 1 270 ? 9.185 16.803 -16.089 1.00 93.62 270 LYS A C 1
ATOM 2146 O O . LYS A 1 270 ? 8.916 17.999 -16.162 1.00 93.62 270 LYS A O 1
ATOM 2151 N N . VAL A 1 271 ? 9.172 16.124 -14.944 1.00 93.56 271 VAL A N 1
ATOM 2152 C CA . VAL A 1 271 ? 8.871 16.705 -13.626 1.00 93.56 271 VAL A CA 1
ATOM 2153 C C . VAL A 1 271 ? 10.125 16.687 -12.757 1.00 93.56 271 VAL A C 1
ATOM 2155 O O . VAL A 1 271 ? 10.909 15.742 -12.816 1.00 93.56 271 VAL A O 1
ATOM 2158 N N . GLU A 1 272 ? 10.312 17.732 -11.954 1.00 92.75 272 GLU A N 1
ATOM 2159 C CA . GLU A 1 272 ? 11.418 17.833 -11.000 1.00 92.75 272 GLU A CA 1
ATOM 2160 C C . GLU A 1 272 ? 11.190 16.943 -9.770 1.00 92.75 272 GLU A C 1
ATOM 2162 O O . GLU A 1 272 ? 10.061 16.723 -9.334 1.00 92.75 272 GLU A O 1
ATOM 2167 N N . LEU A 1 273 ? 12.276 16.428 -9.196 1.00 92.25 273 LEU A N 1
ATOM 2168 C CA . LEU A 1 273 ? 12.252 15.559 -8.017 1.00 92.25 273 LEU A CA 1
ATOM 2169 C C . LEU A 1 273 ? 12.312 16.391 -6.730 1.00 92.25 273 LEU A C 1
ATOM 2171 O O . LEU A 1 273 ? 13.300 16.351 -6.000 1.00 92.25 273 LEU A O 1
ATOM 2175 N N . ASP A 1 274 ? 11.261 17.168 -6.481 1.00 87.19 274 ASP A N 1
ATOM 2176 C CA . ASP A 1 274 ? 11.114 18.014 -5.293 1.00 87.19 274 ASP A CA 1
ATOM 2177 C C . ASP A 1 274 ? 10.089 17.440 -4.288 1.00 87.19 274 ASP A C 1
ATOM 2179 O O . ASP A 1 274 ? 9.536 16.351 -4.470 1.00 87.19 274 ASP A O 1
ATOM 2183 N N . ASP A 1 275 ? 9.793 18.192 -3.224 1.00 82.88 275 ASP A N 1
ATOM 2184 C CA . ASP A 1 275 ? 8.790 17.827 -2.211 1.00 82.88 275 ASP A CA 1
ATOM 2185 C C . ASP A 1 275 ? 7.357 17.712 -2.755 1.00 82.88 275 ASP A C 1
ATOM 2187 O O . ASP A 1 275 ? 6.480 17.131 -2.108 1.00 82.88 275 ASP A O 1
ATOM 2191 N N . ARG A 1 276 ? 7.083 18.271 -3.938 1.00 86.06 276 ARG A N 1
ATOM 2192 C CA . ARG A 1 276 ? 5.768 18.207 -4.587 1.00 86.06 276 ARG A CA 1
ATOM 2193 C C . ARG A 1 276 ? 5.645 16.972 -5.472 1.00 86.06 276 ARG A C 1
ATOM 2195 O O . ARG A 1 276 ? 4.519 16.565 -5.769 1.00 86.06 276 ARG A O 1
ATOM 2202 N N . CYS A 1 277 ? 6.765 16.368 -5.870 1.00 90.19 277 CYS A N 1
ATOM 2203 C CA . CYS A 1 277 ? 6.784 15.128 -6.627 1.00 90.19 277 CYS A CA 1
ATOM 2204 C C . CYS A 1 277 ? 6.326 13.955 -5.744 1.00 90.19 277 CYS A C 1
ATOM 2206 O O . CYS A 1 277 ? 6.959 13.667 -4.724 1.00 90.19 277 CYS A O 1
ATOM 2208 N N . PRO A 1 278 ? 5.224 13.263 -6.085 1.00 93.56 278 PRO A N 1
ATOM 2209 C CA . PRO A 1 278 ? 4.766 12.120 -5.311 1.00 93.56 278 PRO A CA 1
ATOM 2210 C C . PRO A 1 278 ? 5.694 10.919 -5.519 1.00 93.56 278 PRO A C 1
ATOM 2212 O O . PRO A 1 278 ? 6.141 10.648 -6.631 1.00 93.56 278 PRO A O 1
ATOM 2215 N N . LEU A 1 279 ? 5.917 10.131 -4.467 1.00 95.25 279 LEU A N 1
ATOM 2216 C CA . LEU A 1 279 ? 6.730 8.915 -4.549 1.00 95.25 279 LEU A CA 1
ATOM 2217 C C . LEU A 1 279 ? 6.131 7.895 -5.535 1.00 95.25 279 LEU A C 1
ATOM 2219 O O . LEU A 1 279 ? 6.839 7.302 -6.344 1.00 95.25 279 LEU A O 1
ATOM 2223 N N . PHE A 1 280 ? 4.808 7.718 -5.500 1.00 95.69 280 PHE A N 1
ATOM 2224 C CA . PHE A 1 280 ? 4.081 6.782 -6.360 1.00 95.69 280 PHE A CA 1
ATOM 2225 C C . PHE A 1 280 ? 3.472 7.497 -7.573 1.00 95.69 280 PHE A C 1
ATOM 2227 O O . PHE A 1 280 ? 2.255 7.683 -7.651 1.00 95.69 280 PHE A O 1
ATOM 2234 N N . LEU A 1 281 ? 4.321 7.916 -8.518 1.00 94.94 281 LEU A N 1
ATOM 2235 C CA . LEU A 1 281 ? 3.879 8.467 -9.805 1.00 94.94 281 LEU A CA 1
ATOM 2236 C C . LEU A 1 281 ? 3.111 7.427 -10.628 1.00 94.94 281 LEU A C 1
ATOM 2238 O O . LEU A 1 281 ? 3.550 6.285 -10.771 1.00 94.94 281 LEU A O 1
ATOM 2242 N N . ASN A 1 282 ? 2.002 7.849 -11.231 1.00 92.75 282 ASN A N 1
ATOM 2243 C CA . ASN A 1 282 ? 1.190 7.002 -12.095 1.00 92.75 282 ASN A CA 1
ATOM 2244 C C . ASN A 1 282 ? 1.963 6.619 -13.373 1.00 92.75 282 ASN A C 1
ATOM 2246 O O . ASN A 1 282 ? 2.335 7.507 -14.128 1.00 92.75 282 ASN A O 1
ATOM 2250 N N . PRO A 1 283 ? 2.152 5.331 -13.708 1.00 93.12 283 PRO A N 1
ATOM 2251 C CA . PRO A 1 283 ? 2.880 4.922 -14.911 1.00 93.12 283 PRO A CA 1
ATOM 2252 C C . PRO A 1 283 ? 2.071 5.059 -16.220 1.00 93.12 283 PRO A C 1
ATOM 2254 O O . PRO A 1 283 ? 2.437 4.470 -17.237 1.00 93.12 283 PRO A O 1
ATOM 2257 N N . SER A 1 284 ? 0.962 5.809 -16.244 1.00 91.12 284 SER A N 1
ATOM 2258 C CA . SER A 1 284 ? 0.087 5.947 -17.424 1.00 91.12 284 SER A CA 1
ATOM 2259 C C . SER A 1 284 ? 0.776 6.546 -18.657 1.00 91.12 284 SER A C 1
ATOM 2261 O O . SER A 1 284 ? 0.346 6.267 -19.777 1.00 91.12 284 SER A O 1
ATOM 2263 N N . ILE A 1 285 ? 1.887 7.271 -18.497 1.00 91.25 285 ILE A N 1
ATOM 2264 C CA . ILE A 1 285 ? 2.747 7.732 -19.605 1.00 91.25 285 ILE A CA 1
ATOM 2265 C C . ILE A 1 285 ? 3.321 6.574 -20.445 1.00 91.25 285 ILE A C 1
ATOM 2267 O O . ILE A 1 285 ? 3.658 6.761 -21.610 1.00 91.25 285 ILE A O 1
ATOM 2271 N N . LEU A 1 286 ? 3.390 5.359 -19.891 1.00 89.06 286 LEU A N 1
ATOM 2272 C CA . LEU A 1 286 ? 3.865 4.151 -20.580 1.00 89.06 286 LEU A CA 1
ATOM 2273 C C . LEU A 1 286 ? 2.747 3.395 -21.317 1.00 89.06 286 LEU A C 1
ATOM 2275 O O . LEU A 1 286 ? 3.003 2.397 -21.992 1.00 89.06 286 LEU A O 1
ATOM 2279 N N . SER A 1 287 ? 1.503 3.854 -21.178 1.00 84.12 287 SER A N 1
ATOM 2280 C CA . SER A 1 287 ? 0.316 3.236 -21.767 1.00 84.12 287 SER A CA 1
ATOM 2281 C C . SER A 1 287 ? 0.079 3.669 -23.217 1.00 84.12 287 SER A C 1
ATOM 2283 O O . SER A 1 287 ? 0.668 4.627 -23.719 1.00 84.12 287 SER A O 1
ATOM 2285 N N . PHE A 1 288 ? -0.884 3.026 -23.884 1.00 74.81 288 PHE A N 1
ATOM 2286 C CA . PHE A 1 288 ? -1.383 3.484 -25.188 1.00 74.81 288 PHE A CA 1
ATOM 2287 C C . PHE A 1 288 ? -2.039 4.874 -25.137 1.00 74.81 288 PHE A C 1
ATOM 2289 O O . PHE A 1 288 ? -2.184 5.520 -26.169 1.00 74.81 288 PHE A O 1
ATOM 2296 N N . THR A 1 289 ? -2.418 5.351 -23.948 1.00 76.75 289 THR A N 1
ATOM 2297 C CA . THR A 1 289 ? -3.006 6.678 -23.726 1.00 76.75 289 THR A CA 1
ATOM 2298 C C . THR A 1 289 ? -1.973 7.730 -23.317 1.00 76.75 289 THR A C 1
ATOM 2300 O O . THR A 1 289 ? -2.346 8.739 -22.728 1.00 76.75 289 THR A O 1
ATOM 2303 N N . ARG A 1 290 ? -0.687 7.537 -23.648 1.00 81.75 290 ARG A N 1
ATOM 2304 C CA . ARG A 1 290 ? 0.414 8.463 -23.322 1.00 81.75 290 ARG A CA 1
ATOM 2305 C C . ARG A 1 290 ? 0.102 9.937 -23.607 1.00 81.75 290 ARG A C 1
ATOM 2307 O O . ARG A 1 290 ? 0.400 10.780 -22.776 1.00 81.75 290 ARG A O 1
ATOM 2314 N N . GLY A 1 291 ? -0.546 10.250 -24.733 1.00 77.44 291 GLY A N 1
ATOM 2315 C CA . GLY A 1 291 ? -0.905 11.631 -25.098 1.00 77.44 291 GLY A CA 1
ATOM 2316 C C . GLY A 1 291 ? -1.961 12.298 -24.201 1.00 77.44 291 GLY A C 1
ATOM 2317 O O . GLY A 1 291 ? -2.169 13.499 -24.304 1.00 77.44 291 GLY A O 1
ATOM 2318 N N . LYS A 1 292 ? -2.631 11.531 -23.333 1.00 82.88 292 LYS A N 1
ATOM 2319 C CA . LYS A 1 292 ? -3.590 12.011 -22.322 1.00 82.88 292 LYS A CA 1
ATOM 2320 C C . LYS A 1 292 ? -3.099 11.749 -20.895 1.00 82.88 292 LYS A C 1
ATOM 2322 O O . LYS A 1 292 ? -3.872 11.884 -19.953 1.00 82.88 292 LYS A O 1
ATOM 2327 N N . ALA A 1 293 ? -1.862 11.277 -20.737 1.00 84.75 293 ALA A N 1
ATOM 2328 C CA . ALA A 1 293 ? -1.319 10.955 -19.432 1.00 84.75 293 ALA A CA 1
ATOM 2329 C C . ALA A 1 293 ? -1.003 12.252 -18.685 1.00 84.75 293 ALA A C 1
ATOM 2331 O O . ALA A 1 293 ? -0.182 13.051 -19.128 1.00 84.75 293 ALA A O 1
ATOM 2332 N N . GLU A 1 294 ? -1.641 12.432 -17.537 1.00 86.88 294 GLU A N 1
ATOM 2333 C CA . GLU A 1 294 ? -1.378 13.551 -16.640 1.00 86.88 294 GLU A CA 1
ATOM 2334 C C . GLU A 1 294 ? -0.433 13.116 -15.520 1.00 86.88 294 GLU A C 1
ATOM 2336 O O . GLU A 1 294 ? -0.394 11.942 -15.128 1.00 86.88 294 GLU A O 1
ATOM 2341 N N . VAL A 1 295 ? 0.336 14.076 -15.005 1.00 87.88 295 VAL A N 1
ATOM 2342 C CA . VAL A 1 295 ? 1.139 13.878 -13.798 1.00 87.88 295 VAL A CA 1
ATOM 2343 C C . VAL A 1 295 ? 0.178 13.674 -12.636 1.00 87.88 295 VAL A C 1
ATOM 2345 O O . VAL A 1 295 ? -0.650 14.532 -12.336 1.00 87.88 295 VAL A O 1
ATOM 2348 N N . GLY A 1 296 ? 0.281 12.530 -11.974 1.00 88.31 296 GLY A N 1
ATOM 2349 C CA . GLY A 1 296 ? -0.622 12.197 -10.889 1.00 88.31 296 GLY A CA 1
ATOM 2350 C C . GLY A 1 296 ? -0.115 11.048 -10.043 1.00 88.31 296 GLY A C 1
ATOM 2351 O O . GLY A 1 296 ? 0.842 10.355 -10.390 1.00 88.31 296 GLY A O 1
ATOM 2352 N N . VAL A 1 297 ? -0.794 10.854 -8.920 1.00 88.69 297 VAL A N 1
ATOM 2353 C CA . VAL A 1 297 ? -0.534 9.750 -8.001 1.00 88.69 297 VAL A CA 1
ATOM 2354 C C . VAL A 1 297 ? -1.182 8.478 -8.542 1.00 88.69 297 VAL A C 1
ATOM 2356 O O . VAL A 1 297 ? -2.292 8.507 -9.084 1.00 88.69 297 VAL A O 1
ATOM 2359 N N . THR A 1 298 ? -0.493 7.352 -8.397 1.00 86.12 298 THR A N 1
ATOM 2360 C CA . THR A 1 298 ? -1.026 6.033 -8.732 1.00 86.12 298 THR A CA 1
ATOM 2361 C C . THR A 1 298 ? -2.334 5.754 -7.987 1.00 86.12 298 THR A C 1
ATOM 2363 O O . THR A 1 298 ? -2.508 6.114 -6.828 1.00 86.12 298 THR A O 1
ATOM 2366 N N . SER A 1 299 ? -3.268 5.071 -8.648 1.00 83.25 299 SER A N 1
ATOM 2367 C CA . SER A 1 299 ? -4.439 4.484 -7.999 1.00 83.25 299 SER A CA 1
ATOM 2368 C C . SER A 1 299 ? -4.390 2.972 -8.170 1.00 83.25 299 SER A C 1
ATOM 2370 O O . SER A 1 299 ? -4.455 2.462 -9.290 1.00 83.25 299 SER A O 1
ATOM 2372 N N . PHE A 1 300 ? -4.266 2.250 -7.058 1.00 81.69 300 PHE A N 1
ATOM 2373 C CA . PHE A 1 300 ? -4.257 0.791 -7.058 1.00 81.69 300 PHE A CA 1
ATOM 2374 C C . PHE A 1 300 ? -5.687 0.267 -7.190 1.00 81.69 300 PHE A C 1
ATOM 2376 O O . PHE A 1 300 ? -6.368 -0.024 -6.208 1.00 81.69 300 PHE A O 1
ATOM 2383 N N . SER A 1 301 ? -6.175 0.177 -8.426 1.00 68.25 301 SER A N 1
ATOM 2384 C CA . SER A 1 301 ? -7.475 -0.440 -8.684 1.00 68.25 301 SER A CA 1
ATOM 2385 C C . SER A 1 301 ? -7.420 -1.952 -8.431 1.00 68.25 301 SER A C 1
ATOM 2387 O O . SER A 1 301 ? -6.381 -2.598 -8.620 1.00 68.25 301 SER A O 1
ATOM 2389 N N . LEU A 1 302 ? -8.562 -2.540 -8.063 1.00 61.62 302 LEU A N 1
ATOM 2390 C CA . LEU A 1 302 ? -8.697 -3.995 -7.946 1.00 61.62 302 LEU A CA 1
ATOM 2391 C C . LEU A 1 302 ? -8.287 -4.697 -9.246 1.00 61.62 302 LEU A C 1
ATOM 2393 O O . LEU A 1 302 ? -7.508 -5.634 -9.195 1.00 61.62 302 LEU A O 1
ATOM 2397 N N . ARG A 1 303 ? -8.701 -4.190 -10.416 1.00 63.59 303 ARG A N 1
ATOM 2398 C CA . ARG A 1 303 ? -8.378 -4.802 -11.720 1.00 63.59 303 ARG A CA 1
ATOM 2399 C C . ARG A 1 303 ? -6.879 -4.853 -12.014 1.00 63.59 303 ARG A C 1
ATOM 2401 O O . ARG A 1 303 ? -6.404 -5.836 -12.563 1.00 63.59 303 ARG A O 1
ATOM 2408 N N . SER A 1 304 ? -6.128 -3.814 -11.649 1.00 64.56 304 SER A N 1
ATOM 2409 C CA . SER A 1 304 ? -4.677 -3.759 -11.892 1.00 64.56 304 SER A CA 1
ATOM 2410 C C . SER A 1 304 ? -3.863 -4.639 -10.940 1.00 64.56 304 SER A C 1
ATOM 2412 O O . SER A 1 304 ? -2.706 -4.922 -11.226 1.00 64.56 304 SER A O 1
ATOM 2414 N N . THR A 1 305 ? -4.451 -5.051 -9.814 1.00 71.62 305 THR A N 1
ATOM 2415 C CA . THR A 1 305 ? -3.769 -5.817 -8.755 1.00 71.62 305 THR A CA 1
ATOM 2416 C C . THR A 1 305 ? -4.405 -7.185 -8.501 1.00 71.62 305 THR A C 1
ATOM 2418 O O . THR A 1 305 ? -3.945 -7.903 -7.623 1.00 71.62 305 THR A O 1
ATOM 2421 N N . GLN A 1 306 ? -5.445 -7.555 -9.259 1.00 69.25 306 GLN A N 1
ATOM 2422 C CA . GLN A 1 306 ? -6.274 -8.743 -9.028 1.00 69.25 306 GLN A CA 1
ATOM 2423 C C . GLN A 1 306 ? -5.465 -10.040 -9.052 1.00 69.25 306 GLN A C 1
ATOM 2425 O O . GLN A 1 306 ? -5.692 -10.921 -8.235 1.00 69.25 306 GLN A O 1
ATOM 2430 N N . GLU A 1 307 ? -4.515 -10.129 -9.977 1.00 74.38 307 GLU A N 1
ATOM 2431 C CA . GLU A 1 307 ? -3.647 -11.296 -10.154 1.00 74.38 307 GLU A CA 1
ATOM 2432 C C . GLU A 1 307 ? -2.422 -11.272 -9.240 1.00 74.38 307 GLU A C 1
ATOM 2434 O O . GLU A 1 307 ? -1.520 -12.081 -9.424 1.00 74.38 307 GLU A O 1
ATOM 2439 N N . SER A 1 308 ? -2.332 -10.310 -8.320 1.00 81.81 308 SER A N 1
ATOM 2440 C CA . SER A 1 308 ? -1.162 -10.233 -7.462 1.00 81.81 308 SER A CA 1
ATOM 2441 C C . SER A 1 308 ? -1.151 -11.377 -6.465 1.00 81.81 308 SER A C 1
ATOM 2443 O O . SER A 1 308 ? -2.168 -11.641 -5.822 1.00 81.81 308 SER A O 1
ATOM 2445 N N . THR A 1 309 ? 0.006 -12.011 -6.281 1.00 85.19 309 THR A N 1
ATOM 2446 C CA . THR A 1 309 ? 0.216 -13.071 -5.278 1.00 85.19 309 THR A CA 1
ATOM 2447 C C . THR A 1 309 ? -0.280 -12.673 -3.883 1.00 85.19 309 THR A C 1
ATOM 2449 O O . THR A 1 309 ? -0.874 -13.493 -3.187 1.00 85.19 309 THR A O 1
ATOM 2452 N N . LEU A 1 310 ? -0.161 -11.390 -3.515 1.00 83.88 310 LEU A N 1
ATOM 2453 C CA . LEU A 1 310 ? -0.661 -10.824 -2.253 1.00 83.88 310 LEU A CA 1
ATOM 2454 C C . LEU A 1 310 ? -2.186 -10.927 -2.089 1.00 83.88 310 LEU A C 1
ATOM 2456 O O . LEU A 1 310 ? -2.686 -10.989 -0.968 1.00 83.88 310 LEU A O 1
ATOM 2460 N N . ARG A 1 311 ? -2.937 -10.931 -3.197 1.00 81.56 311 ARG A N 1
ATOM 2461 C CA . ARG A 1 311 ? -4.402 -11.062 -3.212 1.00 81.56 311 ARG A CA 1
ATOM 2462 C C . ARG A 1 311 ? -4.879 -12.497 -3.413 1.00 81.56 311 ARG A C 1
ATOM 2464 O O . ARG A 1 311 ? -6.072 -12.731 -3.282 1.00 81.56 311 ARG A O 1
ATOM 2471 N N . LEU A 1 312 ? -3.985 -13.433 -3.731 1.00 85.69 312 LEU A N 1
ATOM 2472 C CA . LEU A 1 312 ? -4.318 -14.829 -4.041 1.00 85.69 312 LEU A CA 1
ATOM 2473 C C . LEU A 1 312 ? -4.111 -15.784 -2.854 1.00 85.69 312 LEU A C 1
ATOM 2475 O O . LEU A 1 312 ? -4.259 -16.995 -3.005 1.00 85.69 312 LEU A O 1
ATOM 2479 N N . ILE A 1 313 ? -3.799 -15.261 -1.664 1.00 91.38 313 ILE A N 1
ATOM 2480 C CA . ILE A 1 313 ? -3.690 -16.070 -0.445 1.00 91.38 313 ILE A CA 1
ATOM 2481 C C . ILE A 1 313 ? -5.086 -16.566 -0.060 1.00 91.38 313 ILE A C 1
ATOM 2483 O O . ILE A 1 313 ? -5.961 -15.769 0.272 1.00 91.38 313 ILE A O 1
ATOM 2487 N N . LEU A 1 314 ? -5.289 -17.883 -0.111 1.00 94.75 314 LEU A N 1
ATOM 2488 C CA . LEU A 1 314 ? -6.583 -18.504 0.166 1.00 94.75 314 LEU A CA 1
ATOM 2489 C C . LEU A 1 314 ? -6.853 -18.614 1.667 1.00 94.75 314 LEU A C 1
ATOM 2491 O O . LEU A 1 314 ? -5.943 -18.913 2.448 1.00 94.75 314 LEU A O 1
ATOM 2495 N N . ILE A 1 315 ? -8.116 -18.420 2.036 1.00 95.75 315 ILE A N 1
ATOM 2496 C CA . ILE A 1 315 ? -8.637 -18.572 3.396 1.00 95.75 315 ILE A CA 1
ATOM 2497 C C . ILE A 1 315 ? -8.764 -20.058 3.745 1.00 95.75 315 ILE A C 1
ATOM 2499 O O . ILE A 1 315 ? -9.271 -20.850 2.948 1.00 95.75 315 ILE A O 1
ATOM 2503 N N . LYS A 1 316 ? -8.326 -20.428 4.947 1.00 95.00 316 LYS A N 1
ATOM 2504 C CA . LYS A 1 316 ? -8.469 -21.757 5.550 1.00 95.00 316 LYS A CA 1
ATOM 2505 C C . LYS A 1 316 ? -9.447 -21.726 6.725 1.00 95.00 316 LYS A C 1
ATOM 2507 O O . LYS A 1 316 ? -9.795 -20.660 7.228 1.00 95.00 316 LYS A O 1
ATOM 2512 N N . ASP A 1 317 ? -9.866 -22.902 7.177 1.00 93.19 317 ASP A N 1
ATOM 2513 C CA . ASP A 1 317 ? -10.787 -23.044 8.310 1.00 93.19 317 ASP A CA 1
ATOM 2514 C C . ASP A 1 317 ? -10.205 -22.457 9.609 1.00 93.19 317 ASP A C 1
ATOM 2516 O O . ASP A 1 317 ? -10.912 -21.798 10.373 1.00 93.19 317 ASP A O 1
ATOM 2520 N N . GLU A 1 318 ? -8.892 -22.601 9.822 1.00 90.69 318 GLU A N 1
ATOM 2521 C CA . GLU A 1 318 ? -8.199 -22.021 10.977 1.00 90.69 318 GLU A CA 1
ATOM 2522 C C . GLU A 1 318 ? -8.257 -20.487 10.976 1.00 90.69 318 GLU A C 1
ATOM 2524 O O . GLU A 1 318 ? -8.407 -19.875 12.032 1.00 90.69 318 GLU A O 1
ATOM 2529 N N . ASP A 1 319 ? -8.207 -19.866 9.793 1.00 92.88 319 ASP A N 1
ATOM 2530 C CA . ASP A 1 319 ? -8.278 -18.410 9.661 1.00 92.88 319 ASP A CA 1
ATOM 2531 C C . ASP A 1 319 ? -9.675 -17.890 10.041 1.00 92.88 319 ASP A C 1
ATOM 2533 O O . ASP A 1 319 ? -9.799 -16.859 10.698 1.00 92.88 319 ASP A O 1
ATOM 2537 N N . VAL A 1 320 ? -10.739 -18.612 9.665 1.00 92.75 320 VAL A N 1
ATOM 2538 C CA . VAL A 1 320 ? -12.124 -18.253 10.022 1.00 92.75 320 VAL A CA 1
ATOM 2539 C C . VAL A 1 320 ? -12.352 -18.405 11.526 1.00 92.75 320 VAL A C 1
ATOM 2541 O O . VAL A 1 320 ? -12.967 -17.534 12.142 1.00 92.75 320 VAL A O 1
ATOM 2544 N N . LYS A 1 321 ? -11.806 -19.461 12.143 1.00 89.00 321 LYS A N 1
ATOM 2545 C CA . LYS A 1 321 ? -11.834 -19.638 13.604 1.00 89.00 321 LYS A CA 1
ATOM 2546 C C . LYS A 1 321 ? -11.156 -18.472 14.325 1.00 89.00 321 LYS A C 1
ATOM 2548 O O . LYS A 1 321 ? -11.733 -17.932 15.268 1.00 89.00 321 LYS A O 1
ATOM 2553 N N . GLU A 1 322 ? -9.981 -18.048 13.857 1.00 87.75 322 GLU A N 1
ATOM 2554 C CA . GLU A 1 322 ? -9.270 -16.885 14.402 1.00 87.75 322 GLU A CA 1
ATOM 2555 C C . GLU A 1 322 ? -10.096 -15.596 14.251 1.00 87.75 322 GLU A C 1
ATOM 2557 O O . GLU A 1 322 ? -10.205 -14.812 15.195 1.00 87.75 322 GLU A O 1
ATOM 2562 N N . LEU A 1 323 ? -10.753 -15.392 13.103 1.00 90.88 323 LEU A N 1
ATOM 2563 C CA . LEU A 1 323 ? -11.640 -14.244 12.896 1.00 90.88 323 LEU A CA 1
ATOM 2564 C C . LEU A 1 323 ? -12.807 -14.224 13.883 1.00 90.88 323 LEU A C 1
ATOM 2566 O O . LEU A 1 323 ? -13.032 -13.190 14.516 1.00 90.88 323 LEU A O 1
ATOM 2570 N N . CYS A 1 324 ? -13.502 -15.351 14.051 1.00 88.62 324 CYS A N 1
ATOM 2571 C CA . CYS A 1 324 ? -14.600 -15.492 15.010 1.00 88.62 324 CYS A CA 1
ATOM 2572 C C . CYS A 1 324 ? -14.144 -15.214 16.451 1.00 88.62 324 CYS A C 1
ATOM 2574 O O . CYS A 1 324 ? -14.883 -14.606 17.220 1.00 88.62 324 CYS A O 1
ATOM 2576 N N . GLN A 1 325 ? -12.918 -15.600 16.818 1.00 84.38 325 GLN A N 1
ATOM 2577 C CA . GLN A 1 325 ? -12.336 -15.259 18.121 1.00 84.38 325 GLN A CA 1
ATOM 2578 C C . GLN A 1 325 ? -12.016 -13.759 18.228 1.00 84.38 325 GLN A C 1
ATOM 2580 O O . GLN A 1 325 ? -12.327 -13.121 19.236 1.00 84.38 325 GLN A O 1
ATOM 2585 N N . SER A 1 326 ? -11.436 -13.173 17.178 1.00 85.50 326 SER A N 1
ATOM 2586 C CA . SER A 1 326 ? -11.065 -11.753 17.143 1.00 85.50 326 SER A CA 1
ATOM 2587 C C . SER A 1 326 ? -12.272 -10.810 17.179 1.00 85.50 326 SER A C 1
ATOM 2589 O O . SER A 1 326 ? -12.188 -9.703 17.704 1.00 85.50 326 SER A O 1
ATOM 2591 N N . ASP A 1 327 ? -13.412 -11.216 16.624 1.00 87.81 327 ASP A N 1
ATOM 2592 C CA . ASP A 1 327 ? -14.632 -10.414 16.603 1.00 87.81 327 ASP A CA 1
ATOM 2593 C C . ASP A 1 327 ? -15.869 -11.310 16.768 1.00 87.81 327 ASP A C 1
ATOM 2595 O O . ASP A 1 327 ? -16.563 -11.592 15.788 1.00 87.81 327 ASP A O 1
ATOM 2599 N N . PRO A 1 328 ? -16.178 -11.732 18.014 1.00 84.69 328 PRO A N 1
ATOM 2600 C CA . PRO A 1 328 ? -17.291 -12.644 18.300 1.00 84.69 328 PRO A CA 1
ATOM 2601 C C . PRO A 1 328 ? -18.667 -12.080 17.931 1.00 84.69 328 PRO A C 1
ATOM 2603 O O . PRO A 1 328 ? -19.648 -12.815 17.864 1.00 84.69 328 PRO A O 1
ATOM 2606 N N . SER A 1 329 ? -18.759 -10.764 17.711 1.00 85.19 329 SER A N 1
ATOM 2607 C CA . SER A 1 329 ? -19.997 -10.096 17.308 1.00 85.19 329 SER A CA 1
ATOM 2608 C C . SER A 1 329 ? -20.335 -10.296 15.828 1.00 85.19 329 SER A C 1
ATOM 2610 O O . SER A 1 329 ? -21.466 -10.034 15.409 1.00 85.19 329 SER A O 1
ATOM 2612 N N . ARG A 1 330 ? -19.364 -10.747 15.023 1.00 86.44 330 ARG A N 1
ATOM 2613 C CA . ARG A 1 330 ? -19.506 -10.941 13.584 1.00 86.44 330 ARG A CA 1
ATOM 2614 C C . ARG A 1 330 ? -19.524 -12.426 13.240 1.00 86.44 330 ARG A C 1
ATOM 2616 O O . ARG A 1 330 ? -18.591 -13.162 13.526 1.00 86.44 330 ARG A O 1
ATOM 2623 N N . ASP A 1 331 ? -20.568 -12.832 12.529 1.00 87.25 331 ASP A N 1
ATOM 2624 C CA . ASP A 1 331 ? -20.671 -14.171 11.956 1.00 87.25 331 ASP A CA 1
ATOM 2625 C C . ASP A 1 331 ? -19.852 -14.262 10.659 1.00 87.25 331 ASP A C 1
ATOM 2627 O O . ASP A 1 331 ? -20.314 -13.859 9.590 1.00 87.25 331 ASP A O 1
ATOM 2631 N N . PHE A 1 332 ? -18.609 -14.735 10.770 1.00 88.56 332 PHE A N 1
ATOM 2632 C CA . PHE A 1 332 ? -17.734 -14.964 9.616 1.00 88.56 332 PHE A CA 1
ATOM 2633 C C . PHE A 1 332 ? -18.036 -16.271 8.879 1.00 88.56 332 PHE A C 1
ATOM 2635 O O . PHE A 1 332 ? -17.701 -16.377 7.704 1.00 88.56 332 PHE A O 1
ATOM 2642 N N . HIS A 1 333 ? -18.690 -17.246 9.521 1.00 86.06 333 HIS A N 1
ATOM 2643 C CA . HIS A 1 333 ? -19.018 -18.523 8.881 1.00 86.06 333 HIS A CA 1
ATOM 2644 C C . HIS A 1 333 ? -20.038 -18.349 7.753 1.00 86.06 333 HIS A C 1
ATOM 2646 O O . HIS A 1 333 ? -19.947 -19.024 6.730 1.00 86.06 333 HIS A O 1
ATOM 2652 N N . ASN A 1 334 ? -20.976 -17.415 7.921 1.00 87.69 334 ASN A N 1
ATOM 2653 C CA . ASN A 1 334 ? -21.980 -17.086 6.910 1.00 87.69 334 ASN A CA 1
ATOM 2654 C C . ASN A 1 334 ? -21.602 -15.876 6.034 1.00 87.69 334 ASN A C 1
ATOM 2656 O O . ASN A 1 334 ? -22.430 -15.406 5.250 1.00 87.69 334 ASN A O 1
ATOM 2660 N N . ASP A 1 335 ? -20.376 -15.353 6.147 1.00 89.06 335 ASP A N 1
ATOM 2661 C CA . ASP A 1 335 ? -19.911 -14.229 5.332 1.00 89.06 335 ASP A CA 1
ATOM 2662 C C . ASP A 1 335 ? -19.224 -14.739 4.046 1.00 89.06 335 ASP A C 1
ATOM 2664 O O . ASP A 1 335 ? -18.118 -15.283 4.115 1.00 89.06 335 ASP A O 1
ATOM 2668 N N . PRO A 1 336 ? -19.831 -14.566 2.853 1.00 89.00 336 PRO A N 1
ATOM 2669 C CA . PRO A 1 336 ? -19.287 -15.111 1.609 1.00 89.00 336 PRO A CA 1
ATOM 2670 C C . PRO A 1 336 ? -17.936 -14.498 1.219 1.00 89.00 336 PRO A C 1
ATOM 2672 O O . PRO A 1 336 ? -17.187 -15.117 0.466 1.00 89.00 336 PRO A O 1
ATOM 2675 N N . GLU A 1 337 ? -17.607 -13.301 1.719 1.00 88.62 337 GLU A N 1
ATOM 2676 C CA . GLU A 1 337 ? -16.319 -12.646 1.463 1.00 88.62 337 GLU A CA 1
ATOM 2677 C C . GLU A 1 337 ? -15.159 -13.339 2.207 1.00 88.62 337 GLU A C 1
ATOM 2679 O O . GLU A 1 337 ? -14.010 -13.246 1.778 1.00 88.62 337 GLU A O 1
ATOM 2684 N N . PHE A 1 338 ? -15.460 -14.061 3.295 1.00 91.50 338 PHE A N 1
ATOM 2685 C CA . PHE A 1 338 ? -14.485 -14.746 4.156 1.00 91.50 338 PHE A CA 1
ATOM 2686 C C . PHE A 1 338 ? -14.618 -16.273 4.109 1.00 91.50 338 PHE A C 1
ATOM 2688 O O . PHE A 1 338 ? -14.098 -16.972 4.977 1.00 91.50 338 PHE A O 1
ATOM 2695 N N . ALA A 1 339 ? -15.304 -16.803 3.095 1.00 92.31 339 ALA A N 1
ATOM 2696 C CA . ALA A 1 339 ? -15.491 -18.237 2.938 1.00 92.31 339 ALA A CA 1
ATOM 2697 C C . ALA A 1 339 ? -14.158 -18.964 2.679 1.00 92.31 339 ALA A C 1
ATOM 2699 O O . ALA A 1 339 ? -13.284 -18.485 1.951 1.00 92.31 339 ALA A O 1
ATOM 2700 N N . VAL A 1 340 ? -14.027 -20.167 3.239 1.00 95.12 340 VAL A N 1
ATOM 2701 C CA . VAL A 1 340 ? -12.857 -21.033 3.038 1.00 95.12 340 VAL A CA 1
ATOM 2702 C C . VAL A 1 340 ? -12.645 -21.311 1.545 1.00 95.12 340 VAL A C 1
ATOM 2704 O O . VAL A 1 340 ? -13.588 -21.566 0.797 1.00 95.12 340 VAL A O 1
ATOM 2707 N N . GLY A 1 341 ? -11.389 -21.245 1.103 1.00 93.06 341 GLY A N 1
ATOM 2708 C CA . GLY A 1 341 ? -10.991 -21.409 -0.294 1.00 93.06 341 GLY A CA 1
ATOM 2709 C C . GLY A 1 341 ? -11.130 -20.150 -1.153 1.00 93.06 341 GLY A C 1
ATOM 2710 O O . GLY A 1 341 ? -10.656 -20.156 -2.287 1.00 93.06 341 GLY A O 1
ATOM 2711 N N . GLN A 1 342 ? -11.722 -19.065 -0.639 1.00 92.62 342 GLN A N 1
ATOM 2712 C CA . GLN A 1 342 ? -11.708 -17.772 -1.326 1.00 92.62 342 GLN A CA 1
ATOM 2713 C C . GLN A 1 342 ? -10.388 -17.026 -1.084 1.00 92.62 342 GLN A C 1
ATOM 2715 O O . GLN A 1 342 ? -9.753 -17.218 -0.042 1.00 92.62 342 GLN A O 1
ATOM 2720 N N . PRO A 1 343 ? -9.952 -16.165 -2.021 1.00 92.50 343 PRO A N 1
ATOM 2721 C CA . PRO A 1 343 ? -8.814 -15.284 -1.795 1.00 92.50 343 PRO A CA 1
ATOM 2722 C C . PRO A 1 343 ? -9.114 -14.250 -0.704 1.00 92.50 343 PRO A C 1
ATOM 2724 O O . PRO A 1 343 ? -10.213 -13.697 -0.652 1.00 92.50 343 PRO A O 1
ATOM 2727 N N . TRP A 1 344 ? -8.127 -13.949 0.142 1.00 93.25 344 TRP A N 1
ATOM 2728 C CA . TRP A 1 344 ? -8.277 -12.966 1.211 1.00 93.25 344 TRP A CA 1
ATOM 2729 C C . TRP A 1 344 ? -8.648 -11.575 0.653 1.00 93.25 344 TRP A C 1
ATOM 2731 O O . TRP A 1 344 ? -7.900 -11.024 -0.168 1.00 93.25 344 TRP A O 1
ATOM 2741 N N . PRO A 1 345 ? -9.755 -10.951 1.109 1.00 90.50 345 PRO A N 1
ATOM 2742 C CA . PRO A 1 345 ? -10.210 -9.642 0.637 1.00 90.50 345 PRO A CA 1
ATOM 2743 C C . PRO A 1 345 ? -9.353 -8.513 1.230 1.00 90.50 345 PRO A C 1
ATOM 2745 O O . PRO A 1 345 ? -9.763 -7.764 2.123 1.00 90.50 345 PRO A O 1
ATOM 2748 N N . LEU A 1 346 ? -8.120 -8.395 0.737 1.00 88.69 346 LEU A N 1
ATOM 2749 C CA . LEU A 1 346 ? -7.118 -7.495 1.290 1.00 88.69 346 LEU A CA 1
ATOM 2750 C C . LEU A 1 346 ? -7.490 -6.020 1.083 1.00 88.69 346 LEU A C 1
ATOM 2752 O O . LEU A 1 346 ? -7.634 -5.545 -0.054 1.00 88.69 346 LEU A O 1
ATOM 2756 N N . THR A 1 347 ? -7.549 -5.267 2.183 1.00 88.06 347 THR A N 1
ATOM 2757 C CA . THR A 1 347 ? -7.725 -3.806 2.173 1.00 88.06 347 THR A CA 1
ATOM 2758 C C . THR A 1 347 ? -6.663 -3.112 3.022 1.00 88.06 347 THR A C 1
ATOM 2760 O O . THR A 1 347 ? -6.227 -3.628 4.047 1.00 88.06 347 THR A O 1
ATOM 2763 N N . THR A 1 348 ? -6.278 -1.890 2.650 1.00 86.94 348 THR A N 1
ATOM 2764 C CA . THR A 1 348 ? -5.224 -1.139 3.360 1.00 86.94 348 THR A CA 1
ATOM 2765 C C . THR A 1 348 ? -5.563 -0.841 4.823 1.00 86.94 348 THR A 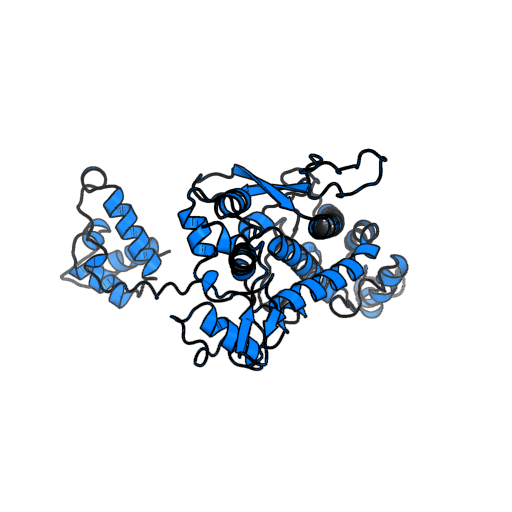C 1
ATOM 2767 O O . THR A 1 348 ? -4.678 -0.738 5.669 1.00 86.94 348 THR A O 1
ATOM 2770 N N . HIS A 1 349 ? -6.853 -0.761 5.163 1.00 86.38 349 HIS A N 1
ATOM 2771 C CA . HIS A 1 349 ? -7.302 -0.555 6.541 1.00 86.38 349 HIS A CA 1
ATOM 2772 C C . HIS A 1 349 ? -7.111 -1.790 7.432 1.00 86.38 349 HIS A C 1
ATOM 2774 O O . HIS A 1 349 ? -6.956 -1.625 8.644 1.00 86.38 349 HIS A O 1
ATOM 2780 N N . GLN A 1 350 ? -7.091 -2.998 6.857 1.00 92.12 350 GLN A N 1
ATOM 2781 C CA . GLN A 1 350 ? -6.829 -4.226 7.608 1.00 92.12 350 GLN A CA 1
ATOM 2782 C C . GLN A 1 350 ? -5.390 -4.260 8.136 1.00 92.12 350 GLN A C 1
ATOM 2784 O O . GLN A 1 350 ? -5.204 -4.661 9.279 1.00 92.12 350 GLN A O 1
ATOM 2789 N N . PHE A 1 351 ? -4.391 -3.766 7.388 1.00 92.25 351 PHE A N 1
ATOM 2790 C CA . PHE A 1 351 ? -3.004 -3.670 7.880 1.00 92.25 351 PHE A CA 1
ATOM 2791 C C . PHE A 1 351 ? -2.918 -2.840 9.156 1.00 92.25 351 PHE A C 1
ATOM 2793 O O . PHE A 1 351 ? -2.388 -3.287 10.168 1.00 92.25 351 PHE A O 1
ATOM 2800 N N . ARG A 1 352 ? -3.536 -1.655 9.147 1.00 90.69 352 ARG A N 1
ATOM 2801 C CA . ARG A 1 352 ? -3.556 -0.774 10.317 1.00 90.69 352 ARG A CA 1
ATOM 2802 C C . ARG A 1 352 ? -4.284 -1.394 11.511 1.00 90.69 352 ARG A C 1
ATOM 2804 O O . ARG A 1 352 ? -3.823 -1.212 12.634 1.00 90.69 352 ARG A O 1
ATOM 2811 N N . ARG A 1 353 ? -5.413 -2.090 11.299 1.00 90.38 353 ARG A N 1
ATOM 2812 C CA . ARG A 1 353 ? -6.108 -2.797 12.394 1.00 90.38 353 ARG A CA 1
ATOM 2813 C C . ARG A 1 353 ? -5.250 -3.940 12.926 1.00 90.38 353 ARG A C 1
ATOM 2815 O O . ARG A 1 353 ? -5.097 -4.034 14.131 1.00 90.38 353 ARG A O 1
ATOM 2822 N N . SER A 1 354 ? -4.664 -4.747 12.050 1.00 91.81 354 SER A N 1
ATOM 2823 C CA . SER A 1 354 ? -3.871 -5.922 12.433 1.00 91.81 354 SER A CA 1
ATOM 2824 C C . SER A 1 354 ? -2.605 -5.528 13.183 1.00 91.81 354 SER A C 1
ATOM 2826 O O . SER A 1 354 ? -2.328 -6.093 14.231 1.00 91.81 354 SER A O 1
ATOM 2828 N N . LEU A 1 355 ? -1.901 -4.485 12.732 1.00 89.50 355 LEU A N 1
ATOM 2829 C CA . LEU A 1 355 ? -0.742 -3.948 13.446 1.00 89.50 355 LEU A CA 1
ATOM 2830 C C . LEU A 1 355 ? -1.113 -3.457 14.854 1.00 89.50 355 LEU A C 1
ATOM 2832 O O . LEU A 1 355 ? -0.379 -3.697 15.805 1.00 89.50 355 LEU A O 1
ATOM 2836 N N . ALA A 1 356 ? -2.263 -2.790 15.003 1.00 87.88 356 ALA A N 1
ATOM 2837 C CA . ALA A 1 356 ? -2.756 -2.356 16.309 1.00 87.88 356 ALA A CA 1
ATOM 2838 C C . ALA A 1 356 ? -3.130 -3.543 17.204 1.00 87.88 356 ALA A C 1
ATOM 2840 O O . ALA A 1 356 ? -2.748 -3.586 18.367 1.00 87.88 356 ALA A O 1
ATOM 2841 N N . PHE A 1 357 ? -3.885 -4.485 16.640 1.00 88.31 357 PHE A N 1
ATOM 2842 C CA . PHE A 1 357 ? -4.430 -5.647 17.321 1.00 88.31 357 PHE A CA 1
ATOM 2843 C C . PHE A 1 357 ? -3.312 -6.563 17.822 1.00 88.31 357 PHE A C 1
ATOM 2845 O O . PHE A 1 357 ? -3.196 -6.764 19.026 1.00 88.31 357 PHE A O 1
ATOM 2852 N N . TYR A 1 358 ? -2.432 -7.023 16.927 1.00 85.50 358 TYR A N 1
ATOM 2853 C CA . TYR A 1 358 ? -1.316 -7.899 17.289 1.00 85.50 358 TYR A CA 1
ATOM 2854 C C . TYR A 1 358 ? -0.223 -7.167 18.068 1.00 85.50 358 TYR A C 1
ATOM 2856 O O . TYR A 1 358 ? 0.399 -7.733 18.961 1.00 85.50 358 TYR A O 1
ATOM 2864 N N . GLY A 1 359 ? -0.022 -5.876 17.791 1.00 80.06 359 GLY A N 1
ATOM 2865 C CA . GLY A 1 359 ? 0.851 -5.027 18.592 1.00 80.06 359 GLY A CA 1
ATOM 2866 C C . GLY A 1 359 ? 0.425 -4.996 20.059 1.00 80.06 359 GLY A C 1
ATOM 2867 O O . GLY A 1 359 ? 1.247 -5.212 20.947 1.00 80.06 359 GLY A O 1
ATOM 2868 N N . SER A 1 360 ? -0.869 -4.790 20.315 1.00 80.75 360 SER A N 1
ATOM 2869 C CA . SER A 1 360 ? -1.428 -4.826 21.668 1.00 80.75 360 SER A CA 1
ATOM 2870 C C . SER A 1 360 ? -1.505 -6.237 22.256 1.00 80.75 360 SER A C 1
ATOM 2872 O O . SER A 1 360 ? -1.243 -6.386 23.446 1.00 80.75 360 SER A O 1
ATOM 2874 N N . SER A 1 361 ? -1.809 -7.270 21.460 1.00 74.62 361 SER A N 1
ATOM 2875 C CA . SER A 1 361 ? -1.858 -8.661 21.946 1.00 74.62 361 SER A CA 1
ATOM 2876 C C . SER A 1 361 ? -0.478 -9.208 22.319 1.00 74.62 361 SER A C 1
ATOM 2878 O O . SER A 1 361 ? -0.371 -10.008 23.243 1.00 74.62 361 SER A O 1
ATOM 2880 N N . SER A 1 362 ? 0.580 -8.750 21.641 1.00 71.81 362 SER A N 1
ATOM 2881 C CA . SER A 1 362 ? 1.965 -9.150 21.923 1.00 71.81 362 SER A CA 1
ATOM 2882 C C . SER A 1 362 ? 2.504 -8.600 23.242 1.00 71.81 362 SER A C 1
ATOM 2884 O O . SER A 1 362 ? 3.436 -9.160 23.811 1.00 71.81 362 SER A O 1
ATOM 2886 N N . GLY A 1 363 ? 1.945 -7.481 23.711 1.00 66.00 363 GLY A N 1
ATOM 2887 C CA . GLY A 1 363 ? 2.391 -6.827 24.933 1.00 66.00 363 GLY A CA 1
ATOM 2888 C C . GLY A 1 363 ? 3.543 -5.853 24.837 1.00 66.00 363 GLY A C 1
ATOM 2889 O O . GLY A 1 363 ? 3.800 -5.127 25.791 1.00 66.00 363 GLY A O 1
ATOM 2890 N N . PHE A 1 364 ? 4.215 -5.785 23.693 1.00 65.69 364 PHE A N 1
ATOM 2891 C CA . PHE A 1 364 ? 5.329 -4.860 23.506 1.00 65.69 364 PHE A CA 1
ATOM 2892 C C . PHE A 1 364 ? 4.879 -3.423 23.234 1.00 65.69 364 PHE A C 1
ATOM 2894 O O . PHE A 1 364 ? 5.635 -2.477 23.457 1.00 65.69 364 PHE A O 1
ATOM 2901 N N . LEU A 1 365 ? 3.657 -3.235 22.720 1.00 71.50 365 LEU A N 1
ATOM 2902 C CA . LEU A 1 365 ? 3.154 -1.923 22.322 1.00 71.50 365 LEU A CA 1
ATOM 2903 C C . LEU A 1 365 ? 2.041 -1.441 23.249 1.00 71.50 365 LEU A C 1
ATOM 2905 O O . LEU A 1 365 ? 0.916 -1.942 23.240 1.00 71.50 365 LEU A O 1
ATOM 2909 N N . SER A 1 366 ? 2.338 -0.372 23.986 1.00 74.06 366 SER A N 1
ATOM 2910 C CA . SER A 1 366 ? 1.346 0.337 24.790 1.00 74.06 366 SER A CA 1
ATOM 2911 C C . SER A 1 366 ? 0.339 1.107 23.912 1.00 74.06 366 SER A C 1
ATOM 2913 O O . SER A 1 366 ? 0.655 1.562 22.806 1.00 74.06 366 SER A O 1
ATOM 2915 N N . LEU A 1 367 ? -0.882 1.337 24.418 1.00 76.69 367 LEU A N 1
ATOM 2916 C CA . LEU A 1 367 ? -1.866 2.197 23.741 1.00 76.69 367 LEU A CA 1
ATOM 2917 C C . LEU A 1 367 ? -1.347 3.632 23.484 1.00 76.69 367 LEU A C 1
ATOM 2919 O O . LEU A 1 367 ? -1.644 4.174 22.414 1.00 76.69 367 LEU A O 1
ATOM 2923 N N . PRO A 1 368 ? -0.575 4.272 24.393 1.00 75.62 368 PRO A N 1
ATOM 2924 C CA . PRO A 1 368 ? 0.134 5.517 24.093 1.00 75.62 368 PRO A CA 1
ATOM 2925 C C . PRO A 1 368 ? 1.097 5.414 22.903 1.00 75.62 368 PRO A C 1
ATOM 2927 O O . PRO A 1 368 ? 1.066 6.291 22.039 1.00 75.62 368 PRO A O 1
ATOM 2930 N N . THR A 1 369 ? 1.890 4.341 22.803 1.00 78.44 369 THR A N 1
ATOM 2931 C CA . THR A 1 369 ? 2.803 4.105 21.669 1.00 78.44 369 THR A CA 1
ATOM 2932 C C . THR A 1 369 ? 2.023 4.014 20.358 1.00 78.44 369 THR A C 1
ATOM 2934 O O . THR A 1 369 ? 2.322 4.734 19.403 1.00 78.44 369 THR A O 1
ATOM 2937 N N . LEU A 1 370 ? 0.944 3.224 20.331 1.00 81.25 370 LEU A N 1
ATOM 2938 C CA . LEU A 1 370 ? 0.059 3.117 19.166 1.00 81.25 370 LEU A CA 1
ATOM 2939 C C . LEU A 1 370 ? -0.607 4.451 18.814 1.00 81.25 370 LEU A C 1
ATOM 2941 O O . LEU A 1 370 ? -0.701 4.806 17.640 1.00 81.25 370 LEU A O 1
ATOM 2945 N N . ARG A 1 371 ? -1.058 5.224 19.810 1.00 81.50 371 ARG A N 1
ATOM 2946 C CA . ARG A 1 371 ? -1.619 6.567 19.600 1.00 81.50 371 ARG A CA 1
ATOM 2947 C C . ARG A 1 371 ? -0.599 7.486 18.924 1.00 81.50 371 ARG A C 1
ATOM 2949 O O . ARG A 1 371 ? -0.976 8.194 17.986 1.00 81.50 371 ARG A O 1
ATOM 2956 N N . THR A 1 372 ? 0.656 7.463 19.371 1.00 80.69 372 THR A N 1
ATOM 2957 C CA . THR A 1 372 ? 1.751 8.268 18.811 1.00 80.69 372 THR A CA 1
ATOM 2958 C C . THR A 1 372 ? 2.127 7.827 17.399 1.00 80.69 372 THR A C 1
ATOM 2960 O O . THR A 1 372 ? 2.244 8.686 16.520 1.00 80.69 372 THR A O 1
ATOM 2963 N N . GLN A 1 373 ? 2.252 6.521 17.143 1.00 84.44 373 GLN A N 1
ATOM 2964 C CA . GLN A 1 373 ? 2.535 5.995 15.804 1.00 84.44 373 GLN A CA 1
ATOM 2965 C C . GLN A 1 373 ? 1.408 6.371 14.838 1.00 84.44 373 GLN A C 1
ATOM 2967 O O . GLN A 1 373 ? 1.639 7.002 13.815 1.00 84.44 373 GLN A O 1
ATOM 2972 N N . PHE A 1 374 ? 0.154 6.112 15.209 1.00 83.50 374 PHE A N 1
ATOM 2973 C CA . PHE A 1 374 ? -1.015 6.351 14.362 1.00 83.50 374 PHE A CA 1
ATOM 2974 C C . PHE A 1 374 ? -1.514 7.798 14.304 1.00 83.50 374 PHE A C 1
ATOM 2976 O O . PHE A 1 374 ? -2.517 8.071 13.625 1.00 83.50 374 PHE A O 1
ATOM 2983 N N . LYS A 1 375 ? -0.845 8.726 14.996 1.00 80.62 375 LYS A N 1
ATOM 2984 C CA . LYS A 1 375 ? -1.231 10.144 15.083 1.00 80.62 375 LYS A CA 1
ATOM 2985 C C . LYS A 1 375 ? -2.685 10.311 15.533 1.00 80.62 375 LYS A C 1
ATOM 2987 O O . LYS A 1 375 ? -3.458 11.088 14.972 1.00 80.62 375 LYS A O 1
ATOM 2992 N N . HIS A 1 376 ? -3.097 9.510 16.511 1.00 78.50 376 HIS A N 1
ATOM 2993 C CA . HIS A 1 376 ? -4.432 9.589 17.087 1.00 78.50 376 HIS A CA 1
ATOM 2994 C C . HIS A 1 376 ? -4.521 10.724 18.107 1.00 78.50 376 HIS A C 1
ATOM 2996 O O . HIS A 1 376 ? -3.637 10.913 18.941 1.00 78.50 376 HIS A O 1
ATOM 3002 N N . MET A 1 377 ? -5.628 11.468 18.053 1.00 73.62 377 MET A N 1
ATOM 3003 C CA . MET A 1 377 ? -5.877 12.572 18.980 1.00 73.62 377 MET A CA 1
ATOM 3004 C C . MET A 1 377 ? -6.059 12.059 20.411 1.00 73.62 377 MET A C 1
ATOM 3006 O O . MET A 1 377 ? -5.520 12.637 21.350 1.00 73.62 377 MET A O 1
ATOM 3010 N N . THR A 1 378 ? -6.764 10.936 20.564 1.00 71.81 378 THR A N 1
ATOM 3011 C CA . THR A 1 378 ? -7.098 10.351 21.864 1.00 71.81 378 THR A CA 1
ATOM 3012 C C . THR A 1 378 ? -6.679 8.884 21.948 1.00 71.81 378 THR A C 1
ATOM 3014 O O . THR A 1 378 ? -6.517 8.201 20.933 1.00 71.81 378 THR A O 1
ATOM 3017 N N . ILE A 1 379 ? -6.512 8.382 23.173 1.00 71.31 379 ILE A N 1
ATOM 3018 C CA . ILE A 1 379 ? -6.177 6.973 23.437 1.00 71.31 379 ILE A CA 1
ATOM 3019 C C . ILE A 1 379 ? -7.338 6.054 23.028 1.00 71.31 379 ILE A C 1
ATOM 3021 O O . ILE A 1 379 ? -7.109 4.965 22.513 1.00 71.31 379 ILE A O 1
ATOM 3025 N N . GLN A 1 380 ? -8.584 6.516 23.156 1.00 72.56 380 GLN A N 1
ATOM 3026 C CA . GLN A 1 380 ? -9.788 5.776 22.767 1.00 72.56 380 GLN A CA 1
ATOM 3027 C C . GLN A 1 380 ? -9.785 5.425 21.275 1.00 72.56 380 GLN A C 1
ATOM 3029 O O . GLN A 1 380 ? -10.237 4.351 20.892 1.00 72.56 380 GLN A O 1
ATOM 3034 N N . MET A 1 381 ? -9.223 6.290 20.424 1.00 74.50 381 MET A N 1
ATOM 3035 C CA . MET A 1 381 ? -9.046 5.967 19.010 1.00 74.50 381 MET A CA 1
ATOM 3036 C C . MET A 1 381 ? -8.044 4.831 18.795 1.00 74.50 381 MET A C 1
ATOM 3038 O O . MET A 1 381 ? -8.279 3.991 17.938 1.00 74.50 381 MET A O 1
ATOM 3042 N N . ALA A 1 382 ? -6.931 4.800 19.536 1.00 76.06 382 ALA A N 1
ATOM 3043 C CA . ALA A 1 382 ? -5.987 3.683 19.470 1.00 76.06 382 ALA A CA 1
ATOM 3044 C C . ALA A 1 382 ? -6.643 2.389 19.973 1.00 76.06 382 ALA A C 1
ATOM 3046 O O . ALA A 1 382 ? -6.574 1.375 19.285 1.00 76.06 382 ALA A O 1
ATOM 3047 N N . ARG A 1 383 ? -7.388 2.471 21.084 1.00 78.62 383 ARG A N 1
ATOM 3048 C CA . ARG A 1 383 ? -8.175 1.360 21.637 1.00 78.62 383 ARG A CA 1
ATOM 3049 C C . ARG A 1 383 ? -9.181 0.799 20.635 1.00 78.62 383 ARG A C 1
ATOM 3051 O O . ARG A 1 383 ? -9.304 -0.407 20.527 1.00 78.62 383 ARG A O 1
ATOM 3058 N N . TYR A 1 384 ? -9.840 1.658 19.854 1.00 80.44 384 TYR A N 1
ATOM 3059 C CA . TYR A 1 384 ? -10.748 1.218 18.795 1.00 80.44 384 TYR A CA 1
ATOM 3060 C C . TYR A 1 384 ? -10.049 0.320 17.764 1.00 80.44 384 TYR A C 1
ATOM 3062 O O . TYR A 1 384 ? -10.612 -0.688 17.362 1.00 80.44 384 TYR A O 1
ATOM 3070 N N . TYR A 1 385 ? -8.826 0.644 17.329 1.00 78.19 385 TYR A N 1
ATOM 3071 C CA . TYR A 1 385 ? -8.107 -0.207 16.368 1.00 78.19 385 TYR A CA 1
ATOM 3072 C C . TYR A 1 385 ? -7.576 -1.499 16.991 1.00 78.19 385 TYR A C 1
ATOM 3074 O O . TYR A 1 385 ? -7.536 -2.508 16.297 1.00 78.19 385 TYR A O 1
ATOM 3082 N N . ALA A 1 386 ? -7.213 -1.468 18.271 1.00 78.94 386 ALA A N 1
ATOM 3083 C CA . ALA A 1 386 ? -6.814 -2.649 19.026 1.00 78.94 386 ALA A CA 1
ATOM 3084 C C . ALA A 1 386 ? -8.015 -3.448 19.565 1.00 78.94 386 ALA A C 1
ATOM 3086 O O . ALA A 1 386 ? -7.812 -4.385 20.314 1.00 78.94 386 ALA A O 1
ATOM 3087 N N . ASN A 1 387 ? -9.262 -3.088 19.247 1.00 80.62 387 ASN A N 1
ATOM 3088 C CA . ASN A 1 387 ? -10.434 -3.675 19.897 1.00 80.62 387 ASN A CA 1
ATOM 3089 C C . ASN A 1 387 ? -10.454 -5.211 19.798 1.00 80.62 387 ASN A C 1
ATOM 3091 O O . ASN A 1 387 ? -10.221 -5.745 18.710 1.00 80.62 387 ASN A O 1
ATOM 3095 N N . ASN A 1 388 ? -10.783 -5.871 20.915 1.00 79.94 388 ASN A N 1
ATOM 3096 C CA . ASN A 1 388 ? -10.796 -7.324 21.113 1.00 79.94 388 ASN A CA 1
ATOM 3097 C C . ASN A 1 388 ? -9.415 -8.015 21.068 1.00 79.94 388 ASN A C 1
ATOM 3099 O O . ASN A 1 388 ? -9.359 -9.238 20.928 1.00 79.94 388 ASN A O 1
ATOM 3103 N N . TYR A 1 389 ? -8.300 -7.276 21.152 1.00 74.69 389 TYR A N 1
ATOM 3104 C CA . TYR A 1 389 ? -6.949 -7.865 21.174 1.00 74.69 389 TYR A CA 1
ATOM 3105 C C . TYR A 1 389 ? -6.765 -8.904 22.288 1.00 74.69 389 TYR A C 1
ATOM 3107 O O . TYR A 1 389 ? -5.977 -9.831 22.149 1.00 74.69 389 TYR A O 1
ATOM 3115 N N . GLU A 1 390 ? -7.512 -8.766 23.382 1.00 70.94 390 GLU A N 1
ATOM 3116 C CA . GLU A 1 390 ? -7.527 -9.672 24.524 1.00 70.94 390 GLU A CA 1
ATOM 3117 C C . GLU A 1 390 ? -8.085 -11.069 24.206 1.00 70.94 390 GLU A C 1
ATOM 3119 O O . GLU A 1 390 ? -7.768 -12.023 24.920 1.00 70.94 390 GLU A O 1
ATOM 3124 N N . ASN A 1 391 ? -8.888 -11.201 23.143 1.00 74.19 391 ASN A N 1
ATOM 3125 C CA . ASN A 1 391 ? -9.505 -12.472 22.758 1.00 74.19 391 ASN A CA 1
ATOM 3126 C C . ASN A 1 391 ? -8.509 -13.423 22.087 1.00 74.19 391 ASN A C 1
ATOM 3128 O O . ASN A 1 391 ? -8.678 -14.638 22.155 1.00 74.19 391 ASN A O 1
ATOM 3132 N N . LEU A 1 392 ? -7.475 -12.876 21.443 1.00 68.19 392 LEU A N 1
ATOM 3133 C CA . LEU A 1 392 ? -6.391 -13.638 20.832 1.00 68.19 392 LEU A CA 1
ATOM 3134 C C . LEU A 1 392 ? -5.153 -13.528 21.719 1.00 68.19 392 LEU A C 1
ATOM 3136 O O . LEU A 1 392 ? -4.333 -12.620 21.599 1.00 68.19 392 LEU A O 1
ATOM 3140 N N . ARG A 1 393 ? -5.031 -14.472 22.652 1.00 53.06 393 ARG A N 1
ATOM 3141 C CA . ARG A 1 393 ? -3.864 -14.590 23.532 1.00 53.06 393 ARG A CA 1
ATOM 3142 C C . ARG A 1 393 ? -2.712 -15.310 22.826 1.00 53.06 393 ARG A C 1
ATOM 3144 O O . ARG A 1 393 ? -2.588 -16.518 22.963 1.00 53.06 393 ARG A O 1
ATOM 3151 N N . THR A 1 394 ? -1.838 -14.579 22.137 1.00 51.50 394 THR A N 1
ATOM 3152 C CA . THR A 1 394 ? -0.533 -15.076 21.632 1.00 51.50 394 THR A CA 1
ATOM 3153 C C . THR A 1 394 ? 0.439 -13.879 21.504 1.00 51.50 394 THR A C 1
ATOM 3155 O O . THR A 1 394 ? -0.010 -12.839 21.022 1.00 51.50 394 THR A O 1
ATOM 3158 N N . ILE A 1 395 ? 1.742 -13.866 21.867 1.00 44.22 395 ILE A N 1
ATOM 3159 C CA . ILE A 1 395 ? 2.780 -14.860 22.251 1.00 44.22 395 ILE A CA 1
ATOM 3160 C C . ILE A 1 395 ? 3.760 -14.145 23.217 1.00 44.22 395 ILE A C 1
ATOM 3162 O O . ILE A 1 395 ? 4.534 -13.300 22.796 1.00 44.22 395 ILE A O 1
ATOM 3166 N N . PHE A 1 396 ? 3.789 -14.453 24.506 1.00 49.22 396 PHE A N 1
ATOM 3167 C CA . PHE A 1 396 ? 4.987 -15.135 25.019 1.00 49.22 396 PHE A CA 1
ATOM 3168 C C . PHE A 1 396 ? 4.667 -16.472 25.672 1.00 49.22 396 PHE A C 1
ATOM 3170 O O . PHE A 1 396 ? 5.557 -17.123 26.210 1.00 49.22 396 PHE A O 1
ATOM 3177 N N . GLY A 1 397 ? 3.405 -16.886 25.629 1.00 52.84 397 GLY A N 1
ATOM 3178 C CA . GLY A 1 397 ? 3.000 -18.197 26.090 1.00 52.84 397 GLY A CA 1
ATOM 3179 C C . GLY A 1 397 ? 3.072 -19.283 25.028 1.00 52.84 397 GLY A C 1
ATOM 3180 O O . GLY A 1 397 ? 2.854 -19.007 23.849 1.00 52.84 397 GLY A O 1
ATOM 3181 N N . TYR A 1 398 ? 3.355 -20.514 25.455 1.00 48.56 398 TYR A N 1
ATOM 3182 C CA . TYR A 1 398 ? 3.252 -21.708 24.615 1.00 48.56 398 TYR A CA 1
ATOM 3183 C C . TYR A 1 398 ? 1.864 -22.337 24.768 1.00 48.56 398 TYR A C 1
ATOM 3185 O O . TYR A 1 398 ? 1.238 -22.248 25.826 1.00 48.56 398 TYR A O 1
ATOM 3193 N N . TYR A 1 399 ? 1.374 -22.951 23.696 1.00 53.47 399 TYR A N 1
ATOM 3194 C CA . TYR A 1 399 ? 0.158 -23.754 23.738 1.00 53.47 399 TYR A CA 1
ATOM 3195 C C . TYR A 1 399 ? 0.484 -25.113 24.361 1.00 53.47 399 TYR A C 1
ATOM 3197 O O . TYR A 1 399 ? 1.383 -25.806 23.884 1.00 53.47 399 TYR A O 1
ATOM 3205 N N . ASP A 1 400 ? -0.206 -25.472 25.441 1.00 59.72 400 ASP A N 1
ATOM 3206 C CA . ASP A 1 400 ? -0.076 -26.780 26.082 1.00 59.72 400 ASP A CA 1
ATOM 3207 C C . ASP A 1 400 ? -1.185 -27.704 25.562 1.00 59.72 400 ASP A C 1
ATOM 3209 O O . ASP A 1 400 ? -2.347 -27.590 25.961 1.00 59.72 400 ASP A O 1
ATOM 3213 N N . GLU A 1 401 ? -0.821 -28.634 24.674 1.00 56.44 401 GLU A N 1
ATOM 3214 C CA . GLU A 1 401 ? -1.751 -29.606 24.078 1.00 56.44 401 GLU A CA 1
ATOM 3215 C C . GLU A 1 401 ? -2.436 -30.497 25.126 1.00 56.44 401 GLU A C 1
ATOM 3217 O O . GLU A 1 401 ? -3.562 -30.940 24.911 1.00 56.44 401 GLU A O 1
ATOM 3222 N N . SER A 1 402 ? -1.808 -30.729 26.286 1.00 64.81 402 SER A N 1
ATOM 3223 C CA . SER A 1 402 ? -2.392 -31.556 27.350 1.00 64.81 402 SER A CA 1
ATOM 3224 C C . SER A 1 402 ? -3.502 -30.839 28.124 1.00 64.81 402 SER A C 1
ATOM 3226 O O . SER A 1 402 ? -4.377 -31.486 28.702 1.00 64.81 402 SER A O 1
ATOM 3228 N N . ARG A 1 403 ? -3.478 -29.502 28.126 1.00 60.78 403 ARG A N 1
ATOM 3229 C CA . ARG A 1 403 ? -4.418 -28.645 28.864 1.00 60.78 403 ARG A CA 1
ATOM 3230 C C . ARG A 1 403 ? -5.368 -27.869 27.963 1.00 60.78 403 ARG A C 1
ATOM 3232 O O . ARG A 1 403 ? -6.331 -27.306 28.467 1.00 60.78 403 ARG A O 1
ATOM 3239 N N . ASN A 1 404 ? -5.122 -27.873 26.654 1.00 60.44 404 ASN A N 1
ATOM 3240 C CA . ASN A 1 404 ? -5.898 -27.142 25.657 1.00 60.44 404 ASN A CA 1
ATOM 3241 C C . ASN A 1 404 ? -5.974 -25.624 25.950 1.00 60.44 404 ASN A C 1
ATOM 3243 O O . ASN A 1 404 ? -6.979 -24.974 25.671 1.00 60.44 404 ASN A O 1
ATOM 3247 N N . GLU A 1 405 ? -4.907 -25.059 26.526 1.00 50.22 405 GLU A N 1
ATOM 3248 C CA . GLU A 1 405 ? -4.812 -23.652 26.934 1.00 50.22 405 GLU A CA 1
ATOM 3249 C C . GLU A 1 405 ? -3.439 -23.051 26.573 1.00 50.22 405 GLU A C 1
ATOM 3251 O O . GLU A 1 405 ? -2.432 -23.754 26.475 1.00 50.22 405 GLU A O 1
ATOM 3256 N N . PHE A 1 406 ? -3.383 -21.725 26.393 1.00 50.91 406 PHE A N 1
ATOM 3257 C CA . PHE A 1 406 ? -2.136 -20.973 26.191 1.00 50.91 406 PHE A CA 1
ATOM 3258 C C . PHE A 1 406 ? -1.553 -20.505 27.538 1.00 50.91 406 PHE A C 1
ATOM 3260 O O . PHE A 1 406 ? -2.194 -19.737 28.259 1.00 50.91 406 PHE A O 1
ATOM 3267 N N . LEU A 1 407 ? -0.324 -20.925 27.862 1.00 53.88 407 LEU A N 1
ATOM 3268 C CA . LEU A 1 407 ? 0.362 -20.645 29.133 1.00 53.88 407 LEU A CA 1
ATOM 3269 C C . LEU A 1 407 ? 1.403 -19.531 29.001 1.00 53.88 407 LEU A C 1
ATOM 3271 O O . LEU A 1 407 ? 2.379 -19.714 28.288 1.00 53.88 407 LEU A O 1
ATOM 3275 N N . LEU A 1 408 ? 1.257 -18.420 29.735 1.00 58.88 408 LEU A N 1
ATOM 3276 C CA . LEU A 1 408 ? 2.176 -17.267 29.703 1.00 58.88 408 LEU A CA 1
ATOM 3277 C C . LEU A 1 408 ? 3.412 -17.443 30.628 1.00 58.88 408 LEU A C 1
ATOM 3279 O O . LEU A 1 408 ? 3.295 -18.050 31.695 1.00 58.88 408 LEU A O 1
ATOM 3283 N N . PRO A 1 409 ? 4.590 -16.882 30.285 1.00 55.16 409 PRO A N 1
ATOM 3284 C CA . PRO A 1 409 ? 5.784 -16.925 31.123 1.00 55.16 409 PRO A CA 1
ATOM 3285 C C . PRO A 1 409 ? 5.660 -15.966 32.302 1.00 55.16 409 PRO A C 1
ATOM 3287 O O . PRO A 1 409 ? 5.018 -14.924 32.210 1.00 55.16 409 PRO A O 1
ATOM 3290 N N . ARG A 1 410 ? 6.324 -16.297 33.415 1.00 52.81 410 ARG A N 1
ATOM 3291 C CA . ARG A 1 410 ? 6.162 -15.600 34.706 1.00 52.81 410 ARG A CA 1
ATOM 3292 C C . ARG A 1 410 ? 6.454 -14.092 34.670 1.00 52.81 410 ARG A C 1
ATOM 3294 O O . ARG A 1 410 ? 5.927 -13.375 35.506 1.00 52.81 410 ARG A O 1
ATOM 3301 N N . ASN A 1 411 ? 7.238 -13.622 33.699 1.00 47.47 411 ASN A N 1
ATOM 3302 C CA . ASN A 1 411 ? 7.661 -12.221 33.567 1.00 47.47 411 ASN A CA 1
ATOM 3303 C C . ASN A 1 411 ? 6.814 -11.442 32.540 1.00 47.47 411 ASN A C 1
ATOM 3305 O O . ASN A 1 411 ? 7.245 -10.421 32.015 1.00 47.47 411 ASN A O 1
ATOM 3309 N N . HIS A 1 412 ? 5.647 -11.966 32.168 1.00 53.31 412 HIS A N 1
ATOM 3310 C CA . HIS A 1 412 ? 4.766 -11.329 31.200 1.00 53.31 412 HIS A CA 1
ATOM 3311 C C . HIS A 1 412 ? 4.039 -10.134 31.831 1.00 53.31 412 HIS A C 1
ATOM 3313 O O . HIS A 1 412 ? 3.394 -10.290 32.863 1.00 53.31 412 HIS A O 1
ATOM 3319 N N . PHE A 1 413 ? 4.054 -8.972 31.174 1.00 51.41 413 PHE A N 1
ATOM 3320 C CA . PHE A 1 413 ? 3.400 -7.732 31.635 1.00 51.41 413 PHE A CA 1
ATOM 3321 C C . PHE A 1 413 ? 1.882 -7.871 31.902 1.00 51.41 413 PHE A C 1
ATOM 3323 O O . PHE A 1 413 ? 1.291 -7.051 32.596 1.00 51.41 413 PHE A O 1
ATOM 3330 N N . ALA A 1 414 ? 1.220 -8.924 31.398 1.00 51.56 414 ALA A N 1
ATOM 3331 C CA . ALA A 1 414 ? -0.159 -9.241 31.801 1.00 51.56 414 ALA A CA 1
ATOM 3332 C C . ALA A 1 414 ? -0.294 -9.574 33.303 1.00 51.56 414 ALA A C 1
ATOM 3334 O O . ALA A 1 414 ? -1.411 -9.589 33.809 1.00 51.56 414 ALA A O 1
ATOM 3335 N N . PHE A 1 415 ? 0.820 -9.843 33.992 1.00 56.72 415 PHE A N 1
ATOM 3336 C CA . PHE A 1 415 ? 0.912 -10.009 35.443 1.00 56.72 415 PHE A CA 1
ATOM 3337 C C . PHE A 1 415 ? 1.381 -8.732 36.171 1.00 56.72 415 PHE A C 1
ATOM 3339 O O . PHE A 1 415 ? 1.522 -8.759 37.388 1.00 56.72 415 PHE A O 1
ATOM 3346 N N . GLU A 1 416 ? 1.638 -7.628 35.456 1.00 44.91 416 GLU A N 1
ATOM 3347 C CA . GLU A 1 416 ? 2.050 -6.335 36.039 1.00 44.91 416 GLU A CA 1
ATOM 3348 C C . GLU A 1 416 ? 0.862 -5.423 36.415 1.00 44.91 416 GLU A C 1
ATOM 3350 O O . GLU A 1 416 ? 1.076 -4.280 36.822 1.00 44.91 416 GLU A O 1
ATOM 3355 N N . TYR A 1 417 ? -0.379 -5.914 36.309 1.00 42.28 417 TYR A N 1
ATOM 3356 C CA . TYR A 1 417 ? -1.601 -5.208 36.716 1.00 42.28 417 TYR A CA 1
ATOM 3357 C C . TYR A 1 417 ? -2.334 -5.905 37.855 1.00 42.28 417 TYR A C 1
ATOM 3359 O O . TYR A 1 417 ? -2.540 -7.137 37.754 1.00 42.28 417 TYR A O 1
#

Sequence (417 aa):
MVLRMAMKFCYEQKQKRLVGVLSLEQLFTVPVYLAAFIREQKPVGKVLTGILRALVSVGGNRLGYAVLNPSAFDLKAPDFKQHPVIPTRIYLSLINVTGDLIDQLHPGLNRFESFIECFANEHYGRTRIRQKKDLGYNASFHPDMPQALKDHDLSAVFSGEFACAHKRHLQTVLLKMQYTLATVVHLYTGMRDQEVMRMSYICLSDKIAQEAVLDDEGILRDKSQSVNILSTTTKFSGYKKESTWFAPDEVVKAIEIAKAICRGLAKLYKVELDDRCPLFLNPSILSFTRGKAEVGVTSFSLRSTQESTLRLILIKDEDVKELCQSDPSRDFHNDPEFAVGQPWPLTTHQFRRSLAFYGSSSGFLSLPTLRTQFKHMTIQMARYYANNYENLRTIFGYYDESRNEFLLPRNHFAFEY

Foldseek 3Di:
DLVVLLQVLQCVCCVVPVRHRHDVQCCFAPPVNVQVSCVPVVPQLVVVLVVLVVVVVCPCVNVVHHGDHSVVDPSDDPPPDADFAQFPVLLVVLVVVLLVLLVQLLVCLVQLQVLLQVVLDVQAQADPVVCCVVPNDPDDHHDHNVRSCVVSVNVSSCDDLNPDNGLQCNLLSVLQLLVSLLVLCLQFQVEDPQFSLQFALPQWDPDQPAPFDAPPVRHGPGHSFFTWGWTFDCPPPVDTDIDTAGDGPSNVSSLSSLSSNQNNQCSSQVHDRDRNHTSAWRNCCSHPVVVVDDTDTDDNDCVSCVPPPSQQDFAAPVRLVSRCLQCVVDDLPPPPQRHGRHGNPDDSNNSSLNCLQVVVLVQPDDLVNQCRSHVPPDSVVSCVSNPSSVSDNDPPFDQDPVVRDTDHDPPGCVVVD

Radius of gyration: 26.89 Å; chains: 1; bounding box: 84×63×80 Å